Protein AF-A0A4R4S2Q4-F1 (afdb_monomer_lite)

Organism: NCBI:txid2530374

pLDDT: mean 80.86, std 22.26, range [25.48, 98.81]

Sequence (394 aa):
MAGLSAQASDPAPAAGPIRQEHPLPAEQVVRLLLPDSAALYAMQDAGYDFTGEFQRLPDGILIDALVTEEQLAGLGGYGAAVAGRATTRVTPATPQATPSAPAARATTAAAAADTVVIGRVDWFTTKGQGFLSVEVKSDALDAAALTLSWDGGSVEIEPYVDSGEYLYHRVLTRVDGPRPDAITVTSSLGGASTAEVTDWLHPTDTDIDRAGYEYGFIDGYLNPTQVYERLERLHEEHPDVTEVIELPNRTNGYRRLAQALFGTADDSRVGVDSLAWGHEGGNDISVELRDPGVASSALDVTVDGDAVTVHLATDASGVVTSTAAQVVGALNAEAGSLVKAYTYRGNPGAGVVAAAPPTLLSDHLAAPAEISRDPSRSGRCASATTATAAVRAC

Radius of gyration: 35.37 Å; chains: 1; bounding box: 91×57×111 Å

Foldseek 3Di:
DDDDDDDDDDDDDDDDDPPPPPPPAPWDWFWKFFQEVVLVVVVVVVPKAWDDDWDDDPRGITTITGDHPVVQVVQVVRVMDGPGHDDDDDDDDDDDDDDDDDDDDDDDDQDPAWAKDWDAWEWDDDPRWIKTKTWIATPCFQVKWKKKDFVQDIDTWHFDDDPNHTDTTIDIDTGDDDDTQKMKMATPSGYIDIDGHDYDDDPCCCVCVDPPRDDPPDPDDDDPVRVVVVLVVCCVVCVPFKDFDFDPDFAQFQWDWFKDWFDDDQLQIKIKTWPDICVRCSQVAKEWEDQPQDAQDDFAWDDDPRYIYTHFGHHRVSHGDDFNQNSQVRCCVPVVVTMHMDGGPPHPRNDGTDTDGIDGTGRPRDDDPPRDSHGGRPDRWIWGDDPPDTDTDD

Secondary structure (DSSP, 8-state):
----------PPP---------PPP--EEEEEEESSHHHHHHHHHTT-EEEEEEEEETTEEEEEEEE-HHHHHHGGGGT-EEEESS------------------------PPPP-EEEEEEEEEEETTEEEEEEEEEETTGGGS-EEEEETTEEEEEEEEEETTEEEEEEEEEEESSSPPSEEEEEETTS-EEEEEPEESS--THHHHSSTT----S--SPPPHHHHHHHHHHHHHH-TTTEEEE--SS----S--EEEEEE-SSTTS-EEEEEEEEGGGTGGG-EEEEE---STTPPPEEEEETTEEEEE--B-TTS-B--BHHHHHHHHHHHSTTTEEEEEGGG----SBPPPEEEEE-B------TTS--SPP----EEEEEETTEEEEP-

Structure (mmCIF, N/CA/C/O backbone):
data_AF-A0A4R4S2Q4-F1
#
_entry.id   AF-A0A4R4S2Q4-F1
#
loop_
_atom_site.group_PDB
_atom_site.id
_atom_site.type_symbol
_atom_site.label_atom_id
_atom_site.label_alt_id
_atom_site.label_comp_id
_atom_site.label_asym_id
_atom_site.label_entity_id
_atom_site.label_seq_id
_atom_site.pdbx_PDB_ins_code
_atom_site.Cartn_x
_atom_site.Cartn_y
_atom_site.Cartn_z
_atom_site.occupancy
_atom_site.B_iso_or_equiv
_atom_site.auth_seq_id
_atom_site.auth_comp_id
_atom_site.auth_asym_id
_atom_site.auth_atom_id
_atom_site.pdbx_PDB_model_num
ATOM 1 N N . MET A 1 1 ? 17.837 22.180 68.790 1.00 35.75 1 MET A N 1
ATOM 2 C CA . MET A 1 1 ? 17.785 21.787 67.365 1.00 35.75 1 MET A CA 1
ATOM 3 C C . MET A 1 1 ? 16.443 22.297 66.856 1.00 35.75 1 MET A C 1
ATOM 5 O O . MET A 1 1 ? 15.441 21.877 67.407 1.00 35.75 1 MET A O 1
ATOM 9 N N . ALA A 1 2 ? 16.384 23.460 66.197 1.00 28.58 2 ALA A N 1
ATOM 10 C CA . ALA A 1 2 ? 16.723 23.689 64.779 1.00 28.58 2 ALA A CA 1
ATOM 11 C C . ALA A 1 2 ? 15.725 22.948 63.852 1.00 28.58 2 ALA A C 1
ATOM 13 O O . ALA A 1 2 ? 15.681 21.727 63.923 1.00 28.58 2 ALA A O 1
ATOM 14 N N . GLY A 1 3 ? 14.903 23.607 63.019 1.00 25.78 3 GLY A N 1
ATOM 15 C CA . GLY A 1 3 ? 14.850 25.044 62.693 1.00 25.78 3 GLY A CA 1
ATOM 16 C C . GLY A 1 3 ? 13.513 25.533 62.094 1.00 25.78 3 GLY A C 1
ATOM 17 O O . GLY A 1 3 ? 12.491 24.870 62.219 1.00 25.78 3 GLY A O 1
ATOM 18 N N . LEU A 1 4 ? 13.548 26.746 61.531 1.00 26.62 4 LEU A N 1
ATOM 19 C CA . LEU A 1 4 ? 12.427 27.651 61.217 1.00 26.62 4 LEU A CA 1
ATOM 20 C C . LEU A 1 4 ? 11.493 27.259 60.047 1.00 26.62 4 LEU A C 1
ATOM 22 O O . LEU A 1 4 ? 11.924 26.678 59.062 1.00 26.62 4 LEU A O 1
ATOM 26 N N . SER A 1 5 ? 10.247 27.737 60.180 1.00 27.88 5 SER A N 1
ATOM 27 C CA . SER A 1 5 ? 9.384 28.478 59.230 1.00 27.88 5 SER A CA 1
ATOM 28 C C . SER A 1 5 ? 9.491 28.317 57.702 1.00 27.88 5 SER A C 1
ATOM 30 O O . SER A 1 5 ? 10.558 28.396 57.105 1.00 27.88 5 SER A O 1
ATOM 32 N N . ALA A 1 6 ? 8.318 28.317 57.060 1.00 33.75 6 ALA A N 1
ATOM 33 C CA . ALA A 1 6 ? 8.134 28.534 55.622 1.00 33.75 6 ALA A CA 1
ATOM 34 C C . ALA A 1 6 ? 8.294 30.011 55.199 1.00 33.75 6 ALA A C 1
ATOM 36 O O . ALA A 1 6 ? 7.984 30.894 55.997 1.00 33.75 6 ALA A O 1
ATOM 37 N N . GLN A 1 7 ? 8.677 30.249 53.933 1.00 27.19 7 GLN A N 1
ATOM 38 C CA . GLN A 1 7 ? 8.173 31.285 52.997 1.00 27.19 7 GLN A CA 1
ATOM 39 C C . GLN A 1 7 ? 8.750 31.021 51.577 1.00 27.19 7 GLN A C 1
ATOM 41 O O . GLN A 1 7 ? 9.803 30.411 51.440 1.00 27.19 7 GLN A O 1
ATOM 46 N N . ALA A 1 8 ? 8.001 31.427 50.549 1.00 35.47 8 ALA A N 1
ATOM 47 C CA . ALA A 1 8 ? 8.020 31.002 49.137 1.00 35.47 8 ALA A CA 1
ATOM 48 C C . ALA A 1 8 ? 9.334 31.079 48.309 1.00 35.47 8 ALA A C 1
ATOM 50 O O . ALA A 1 8 ? 10.139 31.983 48.516 1.00 35.47 8 ALA A O 1
ATOM 51 N N . SER A 1 9 ? 9.443 30.209 47.281 1.00 29.23 9 SER A N 1
ATOM 52 C CA . SER A 1 9 ? 9.517 30.603 45.848 1.00 29.23 9 SER A CA 1
ATOM 53 C C . SER A 1 9 ? 9.423 29.413 44.861 1.00 29.23 9 SER A C 1
ATOM 55 O O . SER A 1 9 ? 9.787 28.293 45.201 1.00 29.23 9 SER A O 1
ATOM 57 N N . ASP A 1 10 ? 8.966 29.737 43.644 1.00 25.58 10 ASP A N 1
ATOM 58 C CA . ASP A 1 10 ? 8.901 28.993 42.365 1.00 25.58 10 ASP A CA 1
ATOM 59 C C . ASP A 1 10 ? 7.902 27.824 42.126 1.00 25.58 10 ASP A C 1
ATOM 61 O O . ASP A 1 10 ? 7.720 26.944 42.970 1.00 25.58 10 ASP A O 1
ATOM 65 N N . PRO A 1 11 ? 7.246 27.791 40.936 1.00 31.72 11 PRO A N 1
ATOM 66 C CA . PRO A 1 11 ? 6.362 26.709 40.507 1.00 31.72 11 PRO A CA 1
ATOM 67 C C . PRO A 1 11 ? 7.121 25.592 39.767 1.00 31.72 11 PRO A C 1
ATOM 69 O O . PRO A 1 11 ? 7.896 25.851 38.847 1.00 31.72 11 PRO A O 1
ATOM 72 N N . ALA A 1 12 ? 6.814 24.333 40.087 1.00 31.36 12 ALA A N 1
ATOM 73 C CA . ALA A 1 12 ? 7.138 23.199 39.219 1.00 31.36 12 ALA A CA 1
ATOM 74 C C . ALA A 1 12 ? 6.046 23.038 38.133 1.00 31.36 12 ALA A C 1
ATOM 76 O O . ALA A 1 12 ? 4.871 23.284 38.422 1.00 31.36 12 ALA A O 1
ATOM 77 N N . PRO A 1 13 ? 6.399 22.678 36.883 1.00 29.86 13 PRO A N 1
ATOM 78 C CA . PRO A 1 13 ? 5.512 22.838 35.730 1.00 29.86 13 PRO A CA 1
ATOM 79 C C . PRO A 1 13 ? 4.436 21.751 35.610 1.00 29.86 13 PRO A C 1
ATOM 81 O O . PRO A 1 13 ? 4.540 20.662 36.174 1.00 29.86 13 PRO A O 1
ATOM 84 N N . ALA A 1 14 ? 3.418 22.037 34.794 1.00 40.03 14 ALA A N 1
ATOM 85 C CA . ALA A 1 14 ? 2.410 21.064 34.394 1.00 40.03 14 ALA A CA 1
ATOM 86 C C . ALA A 1 14 ? 3.043 19.935 33.558 1.00 40.03 14 ALA A C 1
ATOM 88 O O . ALA A 1 14 ? 3.425 20.141 32.406 1.00 40.03 14 ALA A O 1
ATOM 89 N N . ALA A 1 15 ? 3.132 18.735 34.133 1.00 34.66 15 ALA A N 1
ATOM 90 C CA . ALA A 1 15 ? 3.550 17.537 33.418 1.00 34.66 15 ALA A CA 1
ATOM 91 C C . ALA A 1 15 ? 2.379 16.996 32.581 1.00 34.66 15 ALA A C 1
ATOM 93 O O . ALA A 1 15 ? 1.495 16.308 33.093 1.00 34.66 15 ALA A O 1
ATOM 94 N N . GLY A 1 16 ? 2.366 17.344 31.293 1.00 38.06 16 GLY A N 1
ATOM 95 C CA . GLY A 1 16 ? 1.498 16.712 30.299 1.00 38.06 16 GLY A CA 1
ATOM 96 C C . GLY A 1 16 ? 1.862 15.237 30.057 1.00 38.06 16 GLY A C 1
ATOM 97 O O . GLY A 1 16 ? 2.828 14.731 30.635 1.00 38.06 16 GLY A O 1
ATOM 98 N N . PRO A 1 17 ? 1.108 14.526 29.200 1.00 29.81 17 PRO A N 1
ATOM 99 C CA . PRO A 1 17 ? 1.387 13.127 28.897 1.00 29.81 17 PRO A CA 1
ATOM 100 C C . PRO A 1 17 ? 2.800 12.969 28.328 1.00 29.81 17 PRO A C 1
ATOM 102 O O . PRO A 1 17 ? 3.134 13.589 27.318 1.00 29.81 17 PRO A O 1
ATOM 105 N N . ILE A 1 18 ? 3.605 12.083 28.926 1.00 33.16 18 ILE A N 1
ATOM 106 C CA . ILE A 1 18 ? 4.887 11.654 28.353 1.00 33.16 18 ILE A CA 1
ATOM 107 C C . ILE A 1 18 ? 4.594 10.682 27.206 1.00 33.16 18 ILE A C 1
ATOM 109 O O . ILE A 1 18 ? 4.840 9.479 27.273 1.00 33.16 18 ILE A O 1
ATOM 113 N N . ARG A 1 19 ? 4.065 11.233 26.114 1.00 32.38 19 ARG A N 1
ATOM 114 C CA . ARG A 1 19 ? 4.352 10.698 24.794 1.00 32.38 19 ARG A CA 1
ATOM 115 C C . ARG A 1 19 ? 5.863 10.881 24.635 1.00 32.38 19 ARG A C 1
ATOM 117 O O . ARG A 1 19 ? 6.338 12.013 24.700 1.00 32.38 19 ARG A O 1
ATOM 124 N N . GLN A 1 20 ? 6.619 9.806 24.415 1.00 32.16 20 GLN A N 1
ATOM 125 C CA . GLN A 1 20 ? 7.903 9.950 23.727 1.00 32.16 20 GLN A CA 1
ATOM 126 C C . GLN A 1 20 ? 7.604 10.294 22.264 1.00 32.16 20 GLN A C 1
ATOM 128 O O . GLN A 1 20 ? 7.817 9.507 21.348 1.00 32.16 20 GLN A O 1
ATOM 133 N N . GLU A 1 21 ? 7.121 11.521 22.055 1.00 35.19 21 GLU A N 1
ATOM 134 C CA . GLU A 1 21 ? 7.642 12.306 20.952 1.00 35.19 21 GLU A CA 1
ATOM 135 C C . GLU A 1 21 ? 9.118 12.460 21.290 1.00 35.19 21 GLU A C 1
ATOM 137 O O . GLU A 1 21 ? 9.521 13.356 22.025 1.00 35.19 21 GLU A O 1
ATOM 142 N N . HIS A 1 22 ? 9.931 11.549 20.759 1.00 30.72 22 HIS A N 1
ATOM 143 C CA . HIS A 1 22 ? 11.116 12.051 20.097 1.00 30.72 22 HIS A CA 1
ATOM 144 C C . HIS A 1 22 ? 10.565 13.068 19.100 1.00 30.72 22 HIS A C 1
ATOM 146 O O . HIS A 1 22 ? 9.814 12.654 18.208 1.00 30.72 22 HIS A O 1
ATOM 152 N N . PRO A 1 23 ? 10.795 14.379 19.299 1.00 37.81 23 PRO A N 1
ATOM 153 C CA . PRO A 1 23 ? 10.448 15.330 18.267 1.00 37.81 23 PRO A CA 1
ATOM 154 C C . PRO A 1 23 ? 11.196 14.826 17.045 1.00 37.81 23 PRO A C 1
ATOM 156 O O . PRO A 1 23 ? 12.415 14.646 17.128 1.00 37.81 23 PRO A O 1
ATOM 159 N N . LEU A 1 24 ? 10.479 14.527 15.957 1.00 40.19 24 LEU A N 1
ATOM 160 C CA . LEU A 1 24 ? 11.169 14.359 14.689 1.00 40.19 24 LEU A CA 1
ATOM 161 C C . LEU A 1 24 ? 11.983 15.646 14.528 1.00 40.19 24 LEU A C 1
ATOM 163 O O . LEU A 1 24 ? 11.407 16.735 14.674 1.00 40.19 24 LEU A O 1
ATOM 167 N N . PRO A 1 25 ? 13.316 15.540 14.413 1.00 54.16 25 PRO A N 1
ATOM 168 C CA . PRO A 1 25 ? 14.165 16.714 14.383 1.00 54.16 25 PRO A CA 1
ATOM 169 C C . PRO A 1 25 ? 13.696 17.622 13.244 1.00 54.16 25 PRO A C 1
ATOM 171 O O . PRO A 1 25 ? 13.091 17.156 12.282 1.00 54.16 25 PRO A O 1
ATOM 174 N N . ALA A 1 26 ? 13.900 18.934 13.377 1.00 66.00 26 ALA A N 1
ATOM 175 C CA . ALA A 1 26 ? 13.392 19.892 12.400 1.00 66.00 26 ALA A CA 1
ATOM 176 C C . ALA A 1 26 ? 14.111 19.706 11.051 1.00 66.00 26 ALA A C 1
ATOM 178 O O . ALA A 1 26 ? 15.160 20.296 10.795 1.00 66.00 26 ALA A O 1
ATOM 179 N N . GLU A 1 27 ? 13.547 18.838 10.218 1.00 74.69 27 GLU A N 1
ATOM 180 C CA . GLU A 1 27 ? 14.071 18.445 8.921 1.00 74.69 27 GLU A CA 1
ATOM 181 C C . GLU A 1 27 ? 13.675 19.473 7.860 1.00 74.69 27 GLU A C 1
ATOM 183 O O . GLU A 1 27 ? 12.520 19.894 7.747 1.00 74.69 27 GLU A O 1
ATOM 188 N N . GLN A 1 28 ? 14.654 19.890 7.062 1.00 76.69 28 GLN A N 1
ATOM 189 C CA . GLN A 1 28 ? 14.457 20.795 5.936 1.00 76.69 28 GLN A CA 1
ATOM 190 C C . GLN A 1 28 ? 15.161 20.253 4.696 1.00 76.69 28 GLN A C 1
ATOM 192 O O . GLN A 1 28 ? 16.250 19.689 4.780 1.00 76.69 28 GLN A O 1
ATOM 197 N N . VAL A 1 29 ? 14.550 20.468 3.530 1.00 82.94 29 VAL A N 1
ATOM 198 C CA . VAL A 1 29 ? 15.172 20.137 2.244 1.00 82.94 29 VAL A CA 1
ATOM 199 C C . VAL A 1 29 ? 16.196 21.215 1.894 1.00 82.94 29 VAL A C 1
ATOM 201 O O . VAL A 1 29 ? 15.850 22.385 1.694 1.00 82.94 29 VAL A O 1
ATOM 204 N N . VAL A 1 30 ? 17.464 20.821 1.823 1.00 82.88 30 VAL A N 1
ATOM 205 C CA . VAL A 1 30 ? 18.604 21.695 1.526 1.00 82.88 30 VAL A CA 1
ATOM 206 C C . VAL A 1 30 ? 19.356 21.139 0.328 1.00 82.88 30 VAL A C 1
ATOM 208 O O . VAL A 1 30 ? 19.609 19.940 0.252 1.00 82.88 30 VAL A O 1
ATOM 211 N N . ARG A 1 31 ? 19.743 22.011 -0.606 1.00 87.25 31 ARG A N 1
ATOM 212 C CA . ARG A 1 31 ? 20.563 21.610 -1.745 1.00 87.25 31 ARG A CA 1
ATOM 213 C C . ARG A 1 31 ? 22.022 21.574 -1.328 1.00 87.25 31 ARG A C 1
ATOM 215 O O . ARG A 1 31 ? 22.573 22.600 -0.923 1.00 87.25 31 ARG A O 1
ATOM 222 N N . LEU A 1 32 ? 22.638 20.410 -1.445 1.00 91.12 32 LEU A N 1
ATOM 223 C CA . LEU A 1 32 ? 24.023 20.155 -1.083 1.00 91.12 32 LEU A CA 1
ATOM 224 C C . LEU A 1 32 ? 24.871 19.954 -2.338 1.00 91.12 32 LEU A C 1
ATOM 226 O O . LEU A 1 32 ? 24.402 19.379 -3.316 1.00 91.12 32 LEU A O 1
ATOM 230 N N . LEU A 1 33 ? 26.117 20.418 -2.291 1.00 91.62 33 LEU A N 1
ATOM 231 C CA . LEU A 1 33 ? 27.192 20.039 -3.200 1.00 91.62 33 LEU A CA 1
ATOM 232 C C . LEU A 1 33 ? 28.159 19.149 -2.417 1.00 91.62 33 LEU A C 1
ATOM 234 O O . LEU A 1 33 ? 28.806 19.616 -1.482 1.00 91.62 33 LEU A O 1
ATOM 238 N N . LEU A 1 34 ? 28.222 17.872 -2.772 1.00 92.31 34 LEU A N 1
ATOM 239 C CA . LEU A 1 34 ? 29.149 16.891 -2.206 1.00 92.31 34 LEU A CA 1
ATOM 240 C C . LEU A 1 34 ? 30.366 16.786 -3.134 1.00 92.31 34 LEU A C 1
ATOM 242 O O . LEU A 1 34 ? 30.172 16.879 -4.340 1.00 92.31 34 LEU A O 1
ATOM 246 N N . PRO A 1 35 ? 31.596 16.569 -2.646 1.00 82.00 35 PRO A N 1
ATOM 247 C CA . PRO A 1 35 ? 32.791 16.600 -3.497 1.00 82.00 35 PRO A CA 1
ATOM 248 C C . PRO A 1 35 ? 32.832 15.465 -4.534 1.00 82.00 35 PRO A C 1
ATOM 250 O 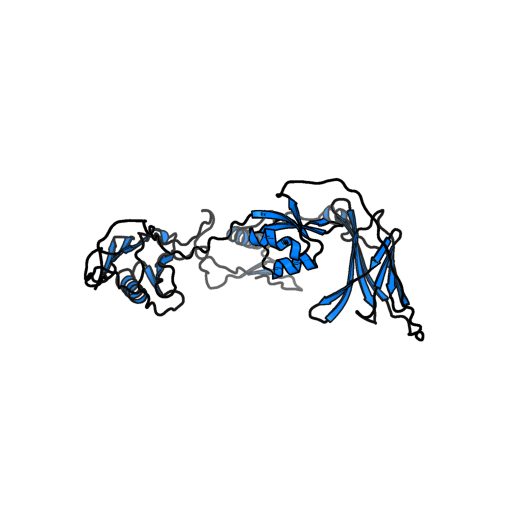O . PRO A 1 35 ? 33.340 15.652 -5.635 1.00 82.00 35 PRO A O 1
ATOM 253 N N . ASP A 1 36 ? 32.278 14.296 -4.206 1.00 81.69 36 ASP A N 1
ATOM 254 C CA . ASP A 1 36 ? 32.256 13.112 -5.065 1.00 81.69 36 ASP A CA 1
ATOM 255 C C . ASP A 1 36 ? 31.181 12.102 -4.599 1.00 81.69 36 ASP A C 1
ATOM 257 O O . ASP A 1 36 ? 30.387 12.367 -3.691 1.00 81.69 36 ASP A O 1
ATOM 261 N N . SER A 1 37 ? 31.131 10.925 -5.232 1.00 82.38 37 SER A N 1
ATOM 262 C CA . SER A 1 37 ? 30.228 9.841 -4.819 1.00 82.38 37 SER A CA 1
ATOM 263 C C . SER A 1 37 ? 30.676 9.071 -3.574 1.00 82.38 37 SER A C 1
ATOM 265 O O . SER A 1 37 ? 29.833 8.419 -2.969 1.00 82.38 37 SER A O 1
ATOM 267 N N . ALA A 1 38 ? 31.944 9.135 -3.161 1.00 82.94 38 ALA A N 1
ATOM 268 C CA . ALA A 1 38 ? 32.375 8.526 -1.904 1.00 82.94 38 ALA A CA 1
ATOM 269 C C . ALA A 1 38 ? 31.821 9.317 -0.708 1.00 82.94 38 ALA A C 1
ATOM 271 O O . ALA A 1 38 ? 31.316 8.713 0.235 1.00 82.94 38 ALA A O 1
ATOM 272 N N . ALA A 1 39 ? 31.801 10.651 -0.790 1.00 83.88 39 ALA A N 1
ATOM 273 C CA . ALA A 1 39 ? 31.099 11.502 0.166 1.00 83.88 39 ALA A CA 1
ATOM 274 C C . ALA A 1 39 ? 29.584 11.237 0.186 1.00 83.88 39 ALA A C 1
ATOM 276 O O . ALA A 1 39 ? 28.999 11.182 1.264 1.00 83.88 39 ALA A O 1
ATOM 277 N N . LEU A 1 40 ? 28.954 11.013 -0.977 1.00 86.44 40 LEU A N 1
ATOM 278 C CA . LEU A 1 40 ? 27.528 10.655 -1.059 1.00 86.44 40 LEU A CA 1
ATOM 279 C C . LEU A 1 40 ? 27.219 9.360 -0.300 1.00 86.44 40 LEU A C 1
ATOM 281 O O . LEU A 1 40 ? 26.326 9.355 0.546 1.00 86.44 40 LEU A O 1
ATOM 285 N N . TYR A 1 41 ? 27.974 8.288 -0.555 1.00 86.38 41 TYR A N 1
ATOM 286 C CA . TYR A 1 41 ? 27.773 7.017 0.142 1.00 86.38 41 TYR A CA 1
ATOM 287 C C . TYR A 1 41 ? 28.131 7.114 1.631 1.00 86.38 41 TYR A C 1
ATOM 289 O O . TYR A 1 41 ? 27.361 6.649 2.460 1.00 86.38 41 TYR A O 1
ATOM 297 N N . ALA A 1 42 ? 29.216 7.806 1.997 1.00 85.75 42 ALA A N 1
ATOM 298 C 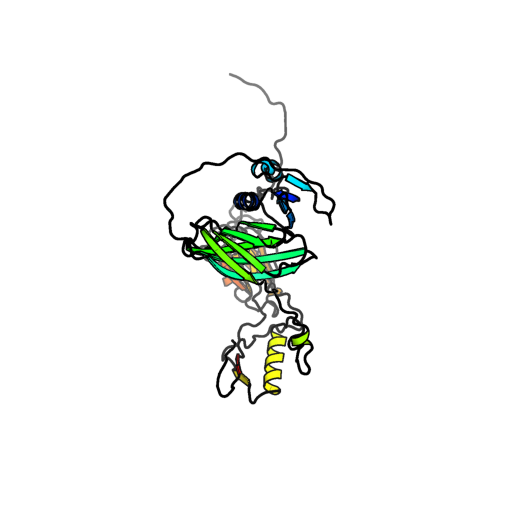CA . ALA A 1 42 ? 29.585 8.014 3.399 1.00 85.75 42 ALA A CA 1
ATOM 299 C C . ALA A 1 42 ? 28.529 8.815 4.185 1.00 85.75 42 ALA A C 1
ATOM 301 O O . ALA A 1 42 ? 28.298 8.540 5.361 1.00 85.75 42 ALA A O 1
ATOM 302 N N . MET A 1 43 ? 27.861 9.783 3.548 1.00 91.25 43 MET A N 1
ATOM 303 C CA . MET A 1 43 ? 26.726 10.493 4.142 1.00 91.25 43 MET A CA 1
ATOM 304 C C . MET A 1 43 ? 25.479 9.605 4.233 1.00 91.25 43 MET A C 1
ATOM 306 O O . MET A 1 43 ? 24.795 9.629 5.253 1.00 91.25 43 MET A O 1
ATOM 310 N N . GLN A 1 44 ? 25.194 8.789 3.217 1.00 89.62 44 GLN A N 1
ATOM 311 C CA . GLN A 1 44 ? 24.077 7.842 3.256 1.00 89.62 44 GLN A CA 1
ATOM 312 C C . GLN A 1 44 ? 24.257 6.798 4.377 1.00 89.62 44 GLN A C 1
ATOM 314 O O . GLN A 1 44 ? 23.334 6.573 5.158 1.00 89.62 44 GLN A O 1
ATOM 319 N N . ASP A 1 45 ? 25.459 6.235 4.525 1.00 87.00 45 ASP A N 1
ATOM 320 C CA . ASP A 1 45 ? 25.823 5.313 5.612 1.00 87.00 45 ASP A CA 1
ATOM 321 C C . ASP A 1 45 ? 25.768 5.991 6.995 1.00 87.00 45 ASP A C 1
ATOM 323 O O . ASP A 1 45 ? 25.461 5.349 8.001 1.00 87.00 45 ASP A O 1
ATOM 327 N N . ALA A 1 46 ? 26.009 7.305 7.052 1.00 83.19 46 ALA A N 1
ATOM 328 C CA . ALA A 1 46 ? 25.829 8.136 8.243 1.00 83.19 46 ALA A CA 1
ATOM 329 C C . ALA A 1 46 ? 24.371 8.592 8.480 1.00 83.19 46 ALA A C 1
ATOM 331 O O . ALA A 1 46 ? 24.122 9.393 9.385 1.00 83.19 46 ALA A O 1
ATOM 332 N N . GLY A 1 47 ? 23.406 8.100 7.696 1.00 85.88 47 GLY A N 1
ATOM 333 C CA . GLY A 1 47 ? 21.975 8.343 7.894 1.00 85.88 47 GLY A CA 1
ATOM 334 C C . GLY A 1 47 ? 21.455 9.684 7.368 1.00 85.88 47 GLY A C 1
ATOM 335 O O . GLY A 1 47 ? 20.447 10.174 7.874 1.00 85.88 47 GLY A O 1
ATOM 336 N N . TYR A 1 48 ? 22.123 10.302 6.391 1.00 89.06 48 TYR A N 1
ATOM 337 C CA . TYR A 1 48 ? 21.570 11.446 5.656 1.00 89.06 48 TYR A CA 1
ATOM 338 C C . TYR A 1 48 ? 20.580 10.944 4.597 1.00 89.06 48 TYR A C 1
ATOM 340 O O . TYR A 1 48 ? 20.919 10.060 3.809 1.00 89.06 48 TYR A O 1
ATOM 348 N N . ASP A 1 49 ? 19.376 11.520 4.565 1.00 87.12 49 ASP A N 1
ATOM 349 C CA . ASP A 1 49 ? 18.346 11.178 3.581 1.00 87.12 49 ASP A CA 1
ATOM 350 C C . ASP A 1 49 ? 18.397 12.126 2.369 1.00 87.12 49 ASP A C 1
ATOM 352 O O . ASP A 1 49 ? 18.611 13.337 2.500 1.00 87.12 49 ASP A O 1
ATOM 356 N N . PHE A 1 50 ? 18.206 11.573 1.173 1.00 88.56 50 PHE A N 1
ATOM 357 C CA . PHE A 1 50 ? 18.373 12.267 -0.103 1.00 88.56 50 PHE A CA 1
ATOM 358 C C . PHE A 1 50 ? 17.097 12.187 -0.944 1.00 88.56 50 PHE A C 1
ATOM 360 O O . PHE A 1 50 ? 16.476 11.138 -1.087 1.00 88.56 50 PHE A O 1
ATOM 367 N N . THR A 1 51 ? 16.716 13.315 -1.537 1.00 71.62 51 THR A N 1
ATOM 368 C CA . THR A 1 51 ? 15.445 13.503 -2.240 1.00 71.62 51 THR A CA 1
ATOM 369 C C . THR A 1 51 ? 15.641 14.286 -3.544 1.00 71.62 51 THR A C 1
ATOM 371 O O . THR A 1 51 ? 16.697 14.863 -3.796 1.00 71.62 51 THR A O 1
ATOM 374 N N . GLY A 1 52 ? 14.623 14.313 -4.406 1.00 65.81 52 GLY A N 1
ATOM 375 C CA . GLY A 1 52 ? 14.669 15.042 -5.678 1.00 65.81 52 GLY A CA 1
ATOM 376 C C . GLY A 1 52 ? 15.635 14.460 -6.723 1.00 65.81 52 GLY A C 1
ATOM 377 O O . GLY A 1 52 ? 15.941 13.269 -6.726 1.00 65.81 52 GLY A O 1
ATOM 378 N N . GLU A 1 53 ? 16.074 15.301 -7.666 1.00 59.84 53 GLU A N 1
ATOM 379 C CA . GLU A 1 53 ? 17.027 14.903 -8.713 1.00 59.84 53 GLU A CA 1
ATOM 380 C C . GLU A 1 53 ? 18.482 15.078 -8.253 1.00 59.84 53 GLU A C 1
ATOM 382 O O . GLU A 1 53 ? 18.864 16.130 -7.738 1.00 59.84 53 GLU A O 1
ATOM 387 N N . PHE A 1 54 ? 19.321 14.080 -8.539 1.00 76.50 54 PHE A N 1
ATOM 388 C CA . PHE A 1 54 ? 20.774 14.197 -8.434 1.00 76.50 54 PHE A CA 1
ATOM 389 C C . PHE A 1 54 ? 21.361 14.783 -9.728 1.00 76.50 54 PHE A C 1
ATOM 391 O O . PHE A 1 54 ? 21.023 14.364 -10.838 1.00 76.50 54 PHE A O 1
ATOM 398 N N . GLN A 1 55 ? 22.298 15.720 -9.605 1.00 79.44 55 GLN A N 1
ATOM 399 C CA . GLN A 1 55 ? 23.024 16.306 -10.728 1.00 79.44 55 GLN A CA 1
ATOM 400 C C . GLN A 1 55 ? 24.532 16.220 -10.475 1.00 79.44 55 GLN A C 1
ATOM 402 O O . GLN A 1 55 ? 25.069 16.874 -9.587 1.00 79.44 55 GLN A O 1
ATOM 407 N N . ARG A 1 56 ? 25.242 15.441 -11.297 1.00 78.56 56 ARG A N 1
ATOM 408 C CA . ARG A 1 56 ? 26.712 15.432 -11.295 1.00 78.56 56 ARG A CA 1
ATOM 409 C C . ARG A 1 56 ? 27.233 16.706 -11.967 1.00 78.56 56 ARG A C 1
ATOM 411 O O . ARG A 1 56 ? 26.814 17.040 -13.077 1.00 78.56 56 ARG A O 1
ATOM 418 N N . LEU A 1 57 ? 28.133 17.399 -11.285 1.00 72.56 57 LEU A N 1
ATOM 419 C CA . LEU A 1 57 ? 28.850 18.589 -11.727 1.00 72.56 57 LEU A CA 1
ATOM 420 C C . LEU A 1 57 ? 30.365 18.284 -11.783 1.00 72.56 57 LEU A C 1
ATOM 422 O O . LEU A 1 57 ? 30.805 17.283 -11.219 1.00 72.56 57 LEU A O 1
ATOM 426 N N . PRO A 1 58 ? 31.189 19.104 -12.462 1.00 60.41 58 PRO A N 1
ATOM 427 C CA . PRO A 1 58 ? 32.643 18.899 -12.503 1.00 60.41 58 PRO A CA 1
ATOM 428 C C . PRO A 1 58 ? 33.337 19.060 -11.140 1.00 60.41 58 PRO A C 1
ATOM 430 O O . PRO A 1 58 ? 34.445 18.572 -10.956 1.00 60.41 58 PRO A O 1
ATOM 433 N N . ASP A 1 59 ? 32.694 19.776 -10.221 1.00 69.12 59 ASP A N 1
ATOM 434 C CA . ASP A 1 59 ? 33.138 20.133 -8.874 1.00 69.12 59 ASP A CA 1
ATOM 435 C C . ASP A 1 59 ? 32.388 19.372 -7.764 1.00 69.12 59 ASP A C 1
ATOM 437 O O . ASP A 1 59 ? 32.593 19.659 -6.585 1.00 69.12 59 ASP A O 1
ATOM 441 N N . GLY A 1 60 ? 31.529 18.406 -8.122 1.00 81.62 60 GLY A N 1
ATOM 442 C CA . GLY A 1 60 ? 30.841 17.570 -7.143 1.00 81.62 60 GLY A CA 1
ATOM 443 C C . GLY A 1 60 ? 29.522 16.943 -7.596 1.00 81.62 60 GLY A C 1
ATOM 444 O O . GLY A 1 60 ? 29.196 16.858 -8.778 1.00 81.62 60 GLY A O 1
ATOM 445 N N . ILE A 1 61 ? 28.722 16.498 -6.633 1.00 86.50 61 ILE A N 1
ATOM 446 C CA . ILE A 1 61 ? 27.355 16.013 -6.813 1.00 86.50 61 ILE A CA 1
ATOM 447 C C . ILE A 1 61 ? 26.414 16.998 -6.131 1.00 86.50 61 ILE A C 1
ATOM 449 O O . ILE A 1 61 ? 26.437 17.151 -4.912 1.00 86.50 61 ILE A O 1
ATOM 453 N N . LEU A 1 62 ? 25.580 17.654 -6.931 1.00 88.06 62 LEU A N 1
ATOM 454 C CA . LEU A 1 62 ? 24.491 18.495 -6.466 1.00 88.06 62 LEU A CA 1
ATOM 455 C C . LEU A 1 62 ? 23.270 17.605 -6.195 1.00 88.06 62 LEU A C 1
ATOM 457 O O . LEU A 1 62 ? 22.815 16.898 -7.096 1.00 88.06 62 LEU A O 1
ATOM 461 N N . ILE A 1 63 ? 22.742 17.619 -4.976 1.00 88.25 63 ILE A N 1
ATOM 462 C CA . ILE A 1 63 ? 21.596 16.791 -4.572 1.00 88.25 63 ILE A CA 1
ATOM 463 C C . ILE A 1 63 ? 20.755 17.532 -3.532 1.00 88.25 63 ILE A C 1
ATOM 465 O O . ILE A 1 63 ? 21.290 18.319 -2.751 1.00 88.25 63 ILE A O 1
ATOM 469 N N . ASP A 1 64 ? 19.442 17.310 -3.517 1.00 89.06 64 ASP A N 1
ATOM 470 C CA . ASP A 1 64 ? 18.599 17.797 -2.428 1.00 89.06 64 ASP A CA 1
ATOM 471 C C . ASP A 1 64 ? 18.605 16.759 -1.294 1.00 89.06 64 ASP A C 1
ATOM 473 O O . ASP A 1 64 ? 18.429 15.565 -1.519 1.00 89.06 64 ASP A O 1
ATOM 477 N N . ALA A 1 65 ? 18.848 17.201 -0.064 1.00 87.50 65 ALA A N 1
ATOM 478 C CA . ALA A 1 65 ? 18.922 16.341 1.112 1.00 87.50 65 ALA A CA 1
ATOM 479 C C . ALA A 1 65 ? 17.911 16.801 2.161 1.00 87.50 65 ALA A C 1
ATOM 481 O O . ALA A 1 65 ? 17.759 18.005 2.392 1.00 87.50 65 ALA A O 1
ATOM 482 N N . LEU A 1 66 ? 17.229 15.850 2.795 1.00 87.50 66 LEU A N 1
ATOM 483 C CA . LEU A 1 66 ? 16.369 16.100 3.943 1.00 87.50 66 LEU A CA 1
ATOM 484 C C . LEU A 1 66 ? 17.250 16.024 5.194 1.00 87.50 66 LEU A C 1
ATOM 486 O O . LEU A 1 66 ? 17.716 14.951 5.569 1.00 87.50 66 LEU A O 1
ATOM 490 N N . VAL A 1 67 ? 17.558 17.182 5.783 1.00 86.00 67 VAL A N 1
ATOM 491 C CA . VAL A 1 67 ? 18.571 17.291 6.843 1.00 86.00 67 VAL A CA 1
ATOM 492 C C . VAL A 1 67 ? 18.068 18.031 8.071 1.00 86.00 67 VAL A C 1
ATOM 494 O O . VAL A 1 67 ? 17.357 19.035 7.988 1.00 86.00 67 VAL A O 1
ATOM 497 N N . THR A 1 68 ? 18.513 17.539 9.221 1.00 86.75 68 THR A N 1
ATOM 498 C CA . THR A 1 68 ? 18.380 18.168 10.539 1.00 86.75 68 THR A CA 1
ATOM 499 C C . THR A 1 68 ? 19.429 19.265 10.750 1.00 86.75 68 THR A C 1
ATOM 501 O O . THR A 1 68 ? 20.414 19.338 10.015 1.00 86.75 68 THR A O 1
ATOM 504 N N . GLU A 1 69 ? 19.279 20.111 11.776 1.00 81.88 69 GLU A N 1
ATOM 505 C CA . GLU A 1 69 ? 20.304 21.118 12.115 1.00 81.88 69 GLU A CA 1
ATOM 506 C C . GLU A 1 69 ? 21.659 20.494 12.508 1.00 81.88 69 GLU A C 1
ATOM 508 O O . GLU A 1 69 ? 22.708 21.044 12.172 1.00 81.88 69 GLU A O 1
ATOM 513 N N . GLU A 1 70 ? 21.655 19.327 13.163 1.00 82.88 70 GLU A N 1
ATOM 514 C CA . GLU A 1 70 ? 22.874 18.600 13.547 1.00 82.88 70 GLU A CA 1
ATOM 515 C C . GLU A 1 70 ? 23.601 18.033 12.317 1.00 82.88 70 GLU A C 1
ATOM 517 O O . GLU A 1 70 ? 24.802 18.248 12.145 1.00 82.88 70 GLU A O 1
ATOM 522 N N . GLN A 1 71 ? 22.864 17.399 11.402 1.00 88.19 71 GLN A N 1
ATOM 523 C CA . GLN A 1 71 ? 23.395 16.953 10.109 1.00 88.19 71 GLN A CA 1
ATOM 524 C C . GLN A 1 71 ? 23.891 18.128 9.256 1.00 88.19 71 GLN A C 1
ATOM 526 O O . GLN A 1 71 ? 24.954 18.042 8.646 1.00 88.19 71 GLN A O 1
ATOM 531 N N . LEU A 1 72 ? 23.180 19.262 9.255 1.00 86.25 72 LEU A N 1
ATOM 532 C CA . LEU A 1 72 ? 23.602 20.471 8.544 1.00 86.25 72 LEU A CA 1
ATOM 533 C C . LEU A 1 72 ? 24.943 21.014 9.074 1.00 86.25 72 LEU A C 1
ATOM 535 O O . LEU A 1 72 ? 25.770 21.479 8.289 1.00 86.25 72 LEU A O 1
ATOM 539 N N . ALA A 1 73 ? 25.187 20.924 10.385 1.00 85.81 73 ALA A N 1
ATOM 540 C CA . ALA A 1 73 ? 26.477 21.261 10.989 1.00 85.81 73 ALA A CA 1
ATOM 541 C C . ALA A 1 73 ? 27.575 20.216 10.687 1.00 85.81 73 ALA A C 1
ATOM 543 O O . ALA A 1 73 ? 28.752 20.569 10.593 1.00 85.81 73 ALA A O 1
ATOM 544 N N . GLY A 1 74 ? 27.200 18.945 10.504 1.00 85.75 74 GLY A N 1
ATOM 545 C CA . GLY A 1 74 ? 28.107 17.828 10.213 1.00 85.75 74 GLY A CA 1
ATOM 546 C C . GLY A 1 74 ? 28.647 17.759 8.777 1.00 85.75 74 GLY A C 1
ATOM 547 O O . GLY A 1 74 ? 29.659 17.094 8.547 1.00 85.75 74 GLY A O 1
ATOM 548 N N . LEU A 1 75 ? 28.032 18.468 7.821 1.00 89.00 75 LEU A N 1
ATOM 549 C CA . LEU A 1 75 ? 28.354 18.409 6.382 1.00 89.00 75 LEU A CA 1
ATOM 550 C C . LEU A 1 75 ? 29.843 18.572 6.044 1.00 89.00 75 LEU A C 1
ATOM 552 O O . LEU A 1 75 ? 30.372 17.856 5.191 1.00 89.00 75 LEU A O 1
ATOM 556 N N . GLY A 1 76 ? 30.540 19.470 6.748 1.00 85.44 76 GLY A N 1
ATOM 557 C CA . GLY A 1 76 ? 31.963 19.734 6.520 1.00 85.44 76 GLY A CA 1
ATOM 558 C C . GLY A 1 76 ? 32.868 18.515 6.744 1.00 85.44 76 GLY A C 1
ATOM 559 O O . GLY A 1 76 ? 33.938 18.445 6.144 1.00 85.44 76 GLY A O 1
ATOM 560 N N . GLY A 1 77 ? 32.432 17.529 7.539 1.00 87.56 77 GLY A N 1
ATOM 561 C CA . GLY A 1 77 ? 33.143 16.259 7.729 1.00 87.56 77 GLY A CA 1
ATOM 562 C C . GLY A 1 77 ? 33.173 15.367 6.482 1.00 87.56 77 GLY A C 1
ATOM 563 O O . GLY A 1 77 ? 34.074 14.545 6.346 1.00 87.56 77 GLY A O 1
ATOM 564 N N . TYR A 1 78 ? 32.238 15.576 5.551 1.00 88.12 78 TYR A N 1
ATOM 565 C CA . TYR A 1 78 ? 32.126 14.860 4.275 1.00 88.12 78 TYR A CA 1
ATOM 566 C C . TYR A 1 78 ? 32.583 15.719 3.084 1.00 88.12 78 TYR A C 1
ATOM 568 O O . TYR A 1 78 ? 32.355 15.365 1.931 1.00 88.12 78 TYR A O 1
ATOM 576 N N . GLY A 1 79 ? 33.168 16.894 3.351 1.00 85.50 79 GLY A N 1
ATOM 577 C CA . GLY A 1 79 ? 33.462 17.907 2.333 1.00 85.50 79 GLY A CA 1
ATOM 578 C C . GLY A 1 79 ? 32.216 18.527 1.686 1.00 85.50 79 GLY A C 1
ATOM 579 O O . GLY A 1 79 ? 32.350 19.284 0.728 1.00 85.50 79 GLY A O 1
ATOM 580 N N . ALA A 1 80 ? 31.017 18.217 2.186 1.00 89.12 80 ALA A N 1
ATOM 581 C CA . ALA A 1 80 ? 29.763 18.688 1.623 1.00 89.12 80 ALA A CA 1
ATOM 582 C C . ALA A 1 80 ? 29.496 20.151 2.006 1.00 89.12 80 ALA A C 1
ATOM 584 O O . ALA A 1 80 ? 29.703 20.568 3.148 1.00 89.12 80 ALA A O 1
ATOM 585 N N . ALA A 1 81 ? 29.000 20.931 1.050 1.00 88.12 81 ALA A N 1
ATOM 586 C CA . ALA A 1 81 ? 28.670 22.341 1.218 1.00 88.12 81 ALA A CA 1
ATOM 587 C C . ALA A 1 81 ? 27.199 22.608 0.877 1.00 88.12 81 ALA A C 1
ATOM 589 O O . ALA A 1 81 ? 26.624 21.979 -0.010 1.00 88.12 81 ALA A O 1
ATOM 590 N N . VAL A 1 82 ? 26.581 23.582 1.546 1.00 87.94 82 VAL A N 1
ATOM 591 C CA . VAL A 1 82 ? 25.228 24.036 1.195 1.00 87.94 82 VAL A CA 1
ATOM 592 C C . VAL A 1 82 ? 25.296 24.877 -0.081 1.00 87.94 82 VAL A C 1
ATOM 594 O O . VAL A 1 82 ? 25.806 25.996 -0.069 1.00 87.94 82 VAL A O 1
ATOM 597 N N . ALA A 1 83 ? 24.744 24.351 -1.172 1.00 77.81 83 ALA A N 1
ATOM 598 C CA . ALA A 1 83 ? 24.649 25.022 -2.467 1.00 77.81 83 ALA A CA 1
ATOM 599 C C . ALA A 1 83 ? 23.379 25.886 -2.611 1.00 77.81 83 ALA A C 1
ATOM 601 O O . ALA A 1 83 ? 23.274 26.682 -3.544 1.00 77.81 83 ALA A O 1
ATOM 602 N N . GLY A 1 84 ? 22.417 25.768 -1.687 1.00 67.00 84 GLY A N 1
ATOM 603 C CA . GLY A 1 84 ? 21.302 26.709 -1.544 1.00 67.00 84 GLY A CA 1
ATOM 604 C C . GLY A 1 84 ? 20.033 26.099 -0.943 1.00 67.00 84 GLY A C 1
ATOM 605 O O . GLY A 1 84 ? 20.010 24.951 -0.504 1.00 67.00 84 GLY A O 1
ATOM 606 N N . ARG A 1 85 ? 18.939 26.868 -0.967 1.00 57.53 85 ARG A N 1
ATOM 607 C CA . ARG A 1 85 ? 17.574 26.323 -0.862 1.00 57.53 85 ARG A CA 1
ATOM 608 C C . ARG A 1 85 ? 17.055 26.020 -2.268 1.00 57.53 85 ARG A C 1
ATOM 610 O O . ARG A 1 85 ? 17.239 26.841 -3.169 1.00 57.53 85 ARG A O 1
ATOM 617 N N . ALA A 1 86 ? 16.433 24.853 -2.443 1.00 48.00 86 ALA A N 1
ATOM 618 C CA . ALA A 1 86 ? 16.032 24.315 -3.742 1.00 48.00 86 ALA A CA 1
ATOM 619 C C . ALA A 1 86 ? 15.217 25.332 -4.567 1.00 48.00 86 ALA A C 1
ATOM 621 O O . ALA A 1 86 ? 14.071 25.650 -4.254 1.00 48.00 86 ALA A O 1
ATOM 622 N N . THR A 1 87 ? 15.839 25.861 -5.624 1.00 37.00 87 THR A N 1
ATOM 623 C CA . THR A 1 87 ? 15.245 26.783 -6.602 1.00 37.00 87 THR A CA 1
ATOM 624 C C . THR A 1 87 ? 15.808 26.504 -8.001 1.00 37.00 87 THR A C 1
ATOM 626 O O . THR A 1 87 ? 16.856 25.876 -8.169 1.00 37.00 87 THR A O 1
ATOM 629 N N . THR A 1 88 ? 15.048 26.882 -9.027 1.00 30.67 88 THR A N 1
ATOM 630 C CA . THR A 1 88 ? 15.146 26.296 -10.370 1.00 30.67 88 THR A CA 1
ATOM 631 C C . THR A 1 88 ? 16.155 27.000 -11.298 1.00 30.67 88 THR A C 1
ATOM 633 O O . THR A 1 88 ? 15.950 28.158 -11.649 1.00 30.67 88 THR A O 1
ATOM 636 N N . ARG A 1 89 ? 17.117 26.220 -11.831 1.00 27.02 89 ARG A N 1
ATOM 637 C CA . ARG A 1 89 ? 17.958 26.445 -13.044 1.00 27.02 89 ARG A CA 1
ATOM 638 C C . ARG A 1 89 ? 19.189 27.400 -12.947 1.00 27.02 89 ARG A C 1
ATOM 640 O O . ARG A 1 89 ? 19.147 28.460 -12.340 1.00 27.02 89 ARG A O 1
ATOM 647 N N . VAL A 1 90 ? 20.287 26.955 -13.590 1.00 28.98 90 VAL A N 1
ATOM 648 C CA . VAL A 1 90 ? 21.671 27.518 -13.726 1.00 28.98 90 VAL A CA 1
ATOM 649 C C . VAL A 1 90 ? 21.794 28.571 -14.867 1.00 28.98 90 VAL A C 1
ATOM 651 O O . VAL A 1 90 ? 20.806 28.785 -15.564 1.00 28.98 90 VAL A O 1
ATOM 654 N N . THR A 1 91 ? 22.898 29.294 -15.171 1.00 31.39 91 THR A N 1
ATOM 655 C CA . THR A 1 91 ? 24.395 29.126 -15.065 1.00 31.39 91 THR A CA 1
ATOM 656 C C . THR A 1 91 ? 25.075 30.540 -15.135 1.00 31.39 91 THR A C 1
ATOM 658 O O . THR A 1 91 ? 24.323 31.464 -15.458 1.00 31.39 91 THR A O 1
ATOM 661 N N . PRO A 1 92 ? 26.402 30.808 -14.898 1.00 29.44 92 PRO A N 1
ATOM 662 C CA . PRO A 1 92 ? 27.559 30.300 -15.688 1.00 29.44 92 PRO A CA 1
ATOM 663 C C . PRO A 1 92 ? 28.906 30.065 -14.921 1.00 29.44 92 PRO A C 1
ATOM 665 O O . PRO A 1 92 ? 28.984 30.212 -13.708 1.00 29.44 92 PRO A O 1
ATOM 668 N N . ALA A 1 93 ? 29.962 29.667 -15.654 1.00 27.22 93 ALA A N 1
ATOM 669 C CA . ALA A 1 93 ? 31.240 29.086 -15.179 1.00 27.22 93 ALA A CA 1
ATOM 670 C C . ALA A 1 93 ? 32.451 30.052 -15.078 1.00 27.22 93 ALA A C 1
ATOM 672 O O . ALA A 1 93 ? 32.377 31.153 -15.618 1.00 27.22 93 ALA A O 1
ATOM 673 N N . THR A 1 94 ? 33.598 29.604 -14.512 1.00 27.73 94 THR A N 1
ATOM 674 C CA . THR A 1 94 ? 34.987 29.624 -15.098 1.00 27.73 94 THR A CA 1
ATOM 675 C C . THR A 1 94 ? 36.022 28.870 -14.181 1.00 27.73 94 THR A C 1
ATOM 677 O O . THR A 1 94 ? 35.581 28.356 -13.156 1.00 27.73 94 THR A O 1
ATOM 680 N N . PRO A 1 95 ? 37.324 28.651 -14.539 1.00 36.91 95 PRO A N 1
ATOM 681 C CA . PRO A 1 95 ? 38.089 27.434 -14.158 1.00 36.91 95 PRO A CA 1
ATOM 682 C C . PRO A 1 95 ? 39.380 27.662 -13.326 1.00 36.91 95 PRO A C 1
ATOM 684 O O . PRO A 1 95 ? 39.853 28.795 -13.279 1.00 36.91 95 PRO A O 1
ATOM 687 N N . GLN A 1 96 ? 40.060 26.595 -12.839 1.00 25.48 96 GLN A N 1
ATOM 688 C CA . GLN A 1 96 ? 41.542 26.602 -12.711 1.00 25.48 96 GLN A CA 1
ATOM 689 C C . GLN A 1 96 ? 42.284 25.254 -12.471 1.00 25.48 96 GLN A C 1
ATOM 691 O O . GLN A 1 96 ? 42.033 24.539 -11.514 1.00 25.48 96 GLN A O 1
ATOM 696 N N . ALA A 1 97 ? 43.266 25.009 -13.352 1.00 25.48 97 ALA A N 1
ATOM 697 C CA . ALA A 1 97 ? 44.624 24.439 -13.203 1.00 25.48 97 ALA A CA 1
ATOM 698 C C . ALA A 1 97 ? 45.046 23.432 -12.091 1.00 25.48 97 ALA A C 1
ATOM 700 O O . ALA A 1 97 ? 44.995 23.697 -10.894 1.00 25.48 97 ALA A O 1
ATOM 701 N N . THR A 1 98 ? 45.720 22.371 -12.559 1.00 32.16 98 THR A N 1
ATOM 702 C CA . THR A 1 98 ? 46.640 21.440 -11.859 1.00 32.16 98 THR A CA 1
ATOM 703 C C . THR A 1 98 ? 47.909 22.081 -11.270 1.00 32.16 98 THR A C 1
ATOM 705 O O . THR A 1 98 ? 48.394 23.083 -11.803 1.00 32.16 98 THR A O 1
ATOM 708 N N . PRO A 1 99 ? 48.592 21.374 -10.345 1.00 30.34 99 PRO A N 1
ATOM 709 C CA . PRO A 1 99 ? 50.020 21.079 -10.561 1.00 30.34 99 PRO A CA 1
ATOM 710 C C . PRO A 1 99 ? 50.435 19.612 -10.291 1.00 30.34 99 PRO A C 1
ATOM 712 O O . PRO A 1 99 ? 49.900 18.940 -9.415 1.00 30.34 99 PRO A O 1
ATOM 715 N N . SER A 1 100 ? 51.437 19.133 -11.038 1.00 37.81 100 SER A N 1
ATOM 716 C CA . SER A 1 100 ? 51.985 17.761 -10.999 1.00 37.81 100 SER A CA 1
ATOM 717 C C . SER A 1 100 ? 53.232 17.620 -10.106 1.00 37.81 100 SER A C 1
ATOM 719 O O . SER A 1 100 ? 54.002 18.571 -9.985 1.00 37.81 100 SER A O 1
ATOM 721 N N . ALA A 1 101 ? 53.514 16.410 -9.595 1.00 26.44 101 ALA A N 1
ATOM 722 C CA . ALA A 1 101 ? 54.836 15.969 -9.102 1.00 26.44 101 ALA A CA 1
ATOM 723 C C . ALA A 1 101 ? 54.914 14.406 -9.088 1.00 26.44 101 ALA A C 1
ATOM 725 O O . ALA A 1 101 ? 53.899 13.777 -9.376 1.00 26.44 101 ALA A O 1
ATOM 726 N N . PRO A 1 102 ? 56.079 13.744 -8.904 1.00 33.38 102 PRO A N 1
ATOM 727 C CA . PRO A 1 102 ? 56.782 13.144 -10.041 1.00 33.38 102 PRO A CA 1
ATOM 728 C C . PRO A 1 102 ? 57.016 11.617 -9.954 1.00 33.38 102 PRO A C 1
ATOM 730 O O . PRO A 1 102 ? 56.763 10.965 -8.946 1.00 33.38 102 PRO A O 1
ATOM 733 N N . ALA A 1 103 ? 57.538 11.055 -11.049 1.00 42.25 103 ALA A N 1
ATOM 734 C CA . ALA A 1 103 ? 57.664 9.616 -11.293 1.00 42.25 103 ALA A CA 1
ATOM 735 C C . ALA A 1 103 ? 58.718 8.867 -10.449 1.00 42.25 103 ALA A C 1
ATOM 737 O O . ALA A 1 103 ? 59.789 9.394 -10.142 1.00 42.25 103 ALA A O 1
ATOM 738 N N . ALA A 1 104 ? 58.481 7.565 -10.256 1.00 29.31 104 ALA A N 1
ATOM 739 C CA . ALA A 1 104 ? 59.503 6.573 -9.926 1.00 29.31 104 ALA A CA 1
ATOM 740 C C . ALA A 1 104 ? 59.650 5.568 -11.085 1.00 29.31 104 ALA A C 1
ATOM 742 O O . ALA A 1 104 ? 58.696 4.892 -11.462 1.00 29.31 104 ALA A O 1
ATOM 743 N N . ARG A 1 105 ? 60.853 5.465 -11.666 1.00 38.09 105 ARG A N 1
ATOM 744 C CA . ARG A 1 105 ? 61.187 4.435 -12.665 1.00 38.09 105 ARG A CA 1
ATOM 745 C C . ARG A 1 105 ? 61.550 3.127 -11.964 1.00 38.09 105 ARG A C 1
ATOM 747 O O . ARG A 1 105 ? 62.496 3.112 -11.182 1.00 38.09 105 ARG A O 1
ATOM 754 N N . ALA A 1 106 ? 60.912 2.031 -12.362 1.00 34.66 106 ALA A N 1
ATOM 755 C CA . ALA A 1 106 ? 61.424 0.680 -12.159 1.00 34.66 106 ALA A CA 1
ATOM 756 C C . ALA A 1 106 ? 61.603 0.008 -13.527 1.00 34.66 106 ALA A C 1
ATOM 758 O O . ALA A 1 106 ? 60.665 -0.072 -14.314 1.00 34.66 106 ALA A O 1
ATOM 759 N N . THR A 1 107 ? 62.821 -0.437 -13.835 1.00 41.66 107 THR A N 1
ATOM 760 C CA . THR A 1 107 ? 63.106 -1.248 -15.025 1.00 41.66 107 THR A CA 1
ATOM 761 C C . THR A 1 107 ? 63.027 -2.725 -14.664 1.00 41.66 107 THR A C 1
ATOM 763 O O . THR A 1 107 ? 63.866 -3.212 -13.904 1.00 41.66 107 THR A O 1
ATOM 766 N N . THR A 1 108 ? 62.082 -3.444 -15.257 1.00 35.44 108 THR A N 1
ATOM 767 C CA . THR A 1 108 ? 61.975 -4.909 -15.201 1.00 35.44 1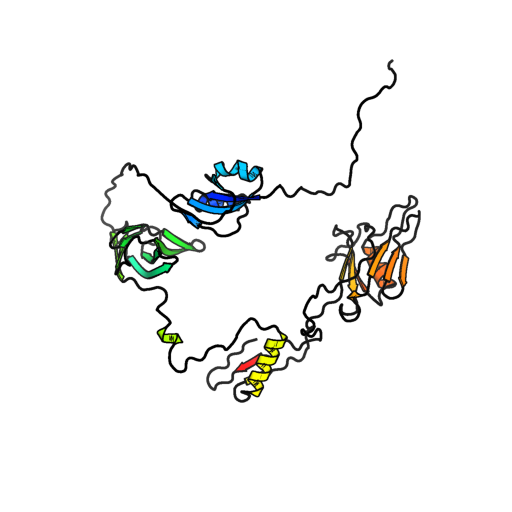08 THR A CA 1
ATOM 768 C C . THR A 1 108 ? 61.892 -5.485 -16.613 1.00 35.44 10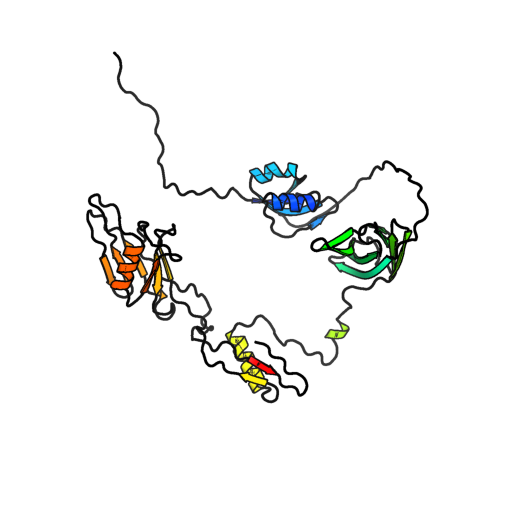8 THR A C 1
ATOM 770 O O . THR A 1 108 ? 61.612 -4.770 -17.575 1.00 35.44 108 THR A O 1
ATOM 773 N N . ALA A 1 109 ? 62.241 -6.766 -16.752 1.00 39.09 109 ALA A N 1
ATOM 774 C CA . ALA A 1 109 ? 62.289 -7.445 -18.045 1.00 39.09 109 ALA A CA 1
ATOM 775 C C . ALA A 1 109 ? 60.916 -7.441 -18.735 1.00 39.09 109 ALA A C 1
ATOM 777 O O . ALA A 1 109 ? 59.891 -7.513 -18.060 1.00 39.09 109 ALA A O 1
ATOM 778 N N . ALA A 1 110 ? 60.911 -7.384 -20.069 1.00 45.81 110 ALA A N 1
ATOM 779 C CA . ALA A 1 110 ? 59.685 -7.361 -20.858 1.00 45.81 110 ALA A CA 1
ATOM 780 C C . ALA A 1 110 ? 58.871 -8.649 -20.646 1.00 45.81 110 ALA A C 1
ATOM 782 O O . ALA A 1 110 ? 59.194 -9.701 -21.201 1.00 45.81 110 ALA A O 1
ATOM 783 N N . ALA A 1 111 ? 57.813 -8.543 -19.842 1.00 57.44 111 ALA A N 1
ATOM 784 C CA . ALA A 1 111 ? 56.687 -9.458 -19.913 1.00 57.44 111 ALA A CA 1
ATOM 785 C C . ALA A 1 111 ? 56.054 -9.365 -21.314 1.00 57.44 111 ALA A C 1
ATOM 787 O O . ALA A 1 111 ? 56.204 -8.354 -22.006 1.00 57.44 111 ALA A O 1
ATOM 788 N N . ALA A 1 112 ? 55.362 -10.421 -21.742 1.00 73.69 112 ALA A N 1
ATOM 789 C CA . ALA A 1 112 ? 54.500 -10.309 -22.911 1.00 73.69 112 ALA A CA 1
ATOM 790 C C . ALA A 1 112 ? 53.383 -9.297 -22.609 1.00 73.69 112 ALA A C 1
ATOM 792 O O . ALA A 1 112 ? 52.878 -9.272 -21.487 1.00 73.69 112 ALA A O 1
ATOM 793 N N . ALA A 1 113 ? 53.033 -8.476 -23.600 1.00 87.75 113 ALA A N 1
ATOM 794 C CA . ALA A 1 113 ? 51.893 -7.574 -23.504 1.00 87.75 113 ALA A CA 1
ATOM 795 C C . ALA A 1 113 ? 50.599 -8.369 -23.272 1.00 87.75 113 ALA A C 1
ATOM 797 O O . ALA A 1 113 ? 50.439 -9.460 -23.825 1.00 87.75 113 ALA A O 1
ATOM 798 N N . ASP A 1 114 ? 49.698 -7.808 -22.473 1.00 94.56 114 ASP A N 1
ATOM 799 C CA . ASP A 1 114 ? 48.370 -8.355 -22.215 1.00 94.56 114 ASP A CA 1
ATOM 800 C C . ASP A 1 114 ? 47.443 -8.215 -23.436 1.00 94.56 114 ASP A C 1
ATOM 802 O O . ASP A 1 114 ? 47.616 -7.347 -24.298 1.00 94.56 114 ASP A O 1
ATOM 806 N N . THR A 1 115 ? 46.438 -9.081 -23.523 1.00 96.50 115 THR A N 1
ATOM 807 C CA . THR A 1 115 ? 45.450 -9.063 -24.605 1.00 96.50 115 THR A CA 1
ATOM 808 C C . THR A 1 115 ? 44.265 -8.187 -24.216 1.00 96.50 115 THR A C 1
ATOM 810 O O . THR A 1 115 ? 43.432 -8.589 -23.406 1.00 96.50 115 THR A O 1
ATOM 813 N N . VAL A 1 116 ? 44.141 -7.012 -24.840 1.00 96.81 116 VAL A N 1
ATOM 814 C CA . VAL A 1 116 ? 42.984 -6.116 -24.667 1.00 96.81 116 VAL A CA 1
ATOM 815 C C . VAL A 1 116 ? 41.907 -6.427 -25.713 1.00 96.81 116 VAL A C 1
ATOM 817 O O . VAL A 1 116 ? 42.170 -6.406 -26.916 1.00 96.81 116 VAL A O 1
ATOM 820 N N . VAL A 1 117 ? 40.674 -6.673 -25.268 1.00 97.44 117 VAL A N 1
ATOM 821 C CA . VAL A 1 117 ? 39.507 -6.950 -26.123 1.00 97.44 117 VAL A CA 1
ATOM 822 C C . VAL A 1 117 ? 38.398 -5.947 -25.821 1.00 97.44 117 VAL A C 1
ATOM 824 O O . VAL A 1 117 ? 37.870 -5.914 -24.710 1.00 97.44 117 VAL A O 1
ATOM 827 N N . ILE A 1 118 ? 38.024 -5.142 -26.815 1.00 97.69 118 ILE A N 1
ATOM 828 C CA . ILE A 1 118 ? 36.899 -4.204 -26.724 1.00 97.69 118 ILE A CA 1
ATOM 829 C C . ILE A 1 118 ? 35.594 -4.957 -26.999 1.00 97.69 118 ILE A C 1
ATOM 831 O O . ILE A 1 118 ? 35.482 -5.652 -28.006 1.00 97.69 118 ILE A O 1
ATOM 835 N N . GLY A 1 119 ? 34.626 -4.838 -26.087 1.00 93.50 119 GLY A N 1
ATOM 836 C CA . GLY A 1 119 ? 33.324 -5.504 -26.175 1.00 93.50 119 GLY A CA 1
ATOM 837 C C . GLY A 1 119 ? 32.204 -4.600 -26.691 1.00 93.50 119 GLY A C 1
ATOM 838 O O . GLY A 1 119 ? 31.429 -5.022 -27.545 1.00 93.50 119 GLY A O 1
ATOM 839 N N . ARG A 1 120 ? 32.118 -3.360 -26.188 1.00 93.94 120 ARG A N 1
ATOM 840 C CA . ARG A 1 120 ? 31.081 -2.378 -26.560 1.00 93.94 120 ARG A CA 1
ATOM 841 C C . ARG A 1 120 ? 31.671 -0.971 -26.620 1.00 93.94 120 ARG A C 1
ATOM 843 O O . ARG A 1 120 ? 32.496 -0.635 -25.771 1.00 93.94 120 ARG A O 1
ATOM 850 N N . VAL A 1 121 ? 31.244 -0.168 -27.597 1.00 96.31 121 VAL A N 1
ATOM 851 C CA . VAL A 1 121 ? 31.636 1.243 -27.775 1.00 96.31 121 VAL A CA 1
ATOM 852 C C . VAL A 1 121 ? 30.417 2.041 -28.231 1.00 96.31 121 VAL A C 1
ATOM 854 O O . VAL A 1 121 ? 30.208 2.276 -29.416 1.00 96.31 121 VAL A O 1
ATOM 857 N N . ASP A 1 122 ? 29.600 2.438 -27.270 1.00 95.81 122 ASP A N 1
ATOM 858 C CA . ASP A 1 122 ? 28.288 3.032 -27.500 1.00 95.81 122 ASP A CA 1
ATOM 859 C C . ASP A 1 122 ? 28.322 4.557 -27.369 1.00 95.81 122 ASP A C 1
ATOM 861 O O . ASP A 1 122 ? 28.692 5.097 -26.326 1.00 95.81 122 ASP A O 1
ATOM 865 N N . TRP A 1 123 ? 27.884 5.254 -28.414 1.00 94.50 123 TRP A N 1
ATOM 866 C CA . TRP A 1 123 ? 27.656 6.693 -28.439 1.00 94.50 123 TRP A CA 1
ATOM 867 C C . TRP A 1 123 ? 26.188 7.028 -28.232 1.00 94.50 123 TRP A C 1
ATOM 869 O O . TRP A 1 123 ? 25.318 6.470 -28.893 1.00 94.50 123 TRP A O 1
ATOM 879 N N . PHE A 1 124 ? 25.901 8.017 -27.394 1.00 92.75 124 PHE A N 1
ATOM 880 C CA . PHE A 1 124 ? 24.575 8.626 -27.352 1.00 92.75 124 PHE A CA 1
ATOM 881 C C . PHE A 1 124 ? 24.648 10.113 -27.054 1.00 92.75 124 PHE A C 1
ATOM 883 O O . PHE A 1 124 ? 25.645 10.627 -26.543 1.00 92.75 124 PHE A O 1
ATOM 890 N N . THR A 1 125 ? 23.546 10.808 -27.339 1.00 89.75 125 THR A N 1
ATOM 891 C CA . THR A 1 125 ? 23.364 12.192 -26.907 1.00 89.75 125 THR A CA 1
ATOM 892 C C . THR A 1 125 ? 22.199 12.308 -25.936 1.00 89.75 125 THR A C 1
ATOM 894 O O . THR A 1 125 ? 21.157 11.680 -26.103 1.00 89.75 125 THR A O 1
ATOM 897 N N . THR A 1 126 ? 22.364 13.120 -24.895 1.00 84.12 126 THR A N 1
ATOM 898 C CA . THR A 1 126 ? 21.283 13.468 -23.969 1.00 84.12 126 THR A CA 1
ATOM 899 C C . THR A 1 126 ? 21.445 14.907 -23.508 1.00 84.12 126 THR A C 1
ATOM 901 O O . THR A 1 126 ? 22.561 15.381 -23.298 1.00 84.12 126 THR A O 1
ATOM 904 N N . LYS A 1 127 ? 20.332 15.646 -23.415 1.00 85.00 127 LYS A N 1
ATOM 905 C CA . LYS A 1 127 ? 20.299 17.072 -23.025 1.00 85.00 127 LYS A CA 1
ATOM 906 C C . LYS A 1 127 ? 21.295 17.964 -23.813 1.00 85.00 127 LYS A C 1
ATOM 908 O O . LYS A 1 127 ? 21.758 18.976 -23.296 1.00 85.00 127 LYS A O 1
ATOM 913 N N . GLY A 1 128 ? 21.608 17.600 -25.064 1.00 84.88 128 GLY A N 1
ATOM 914 C CA . GLY A 1 128 ? 22.548 18.320 -25.940 1.00 84.88 128 GLY A CA 1
ATOM 915 C C . GLY A 1 128 ? 24.038 18.008 -25.724 1.00 84.88 128 GLY A C 1
ATOM 916 O O . GLY A 1 128 ? 24.878 18.711 -26.276 1.00 84.88 128 GLY A O 1
ATOM 917 N N . GLN A 1 129 ? 24.375 16.985 -24.935 1.00 88.12 129 GLN A N 1
ATOM 918 C CA . GLN A 1 129 ? 25.745 16.525 -24.678 1.00 88.12 129 GLN A CA 1
ATOM 919 C C . GLN A 1 129 ? 25.957 15.115 -25.235 1.00 88.12 129 GLN A C 1
ATOM 921 O O . GLN A 1 129 ? 25.028 14.308 -25.203 1.00 88.12 129 GLN A O 1
ATOM 926 N N . GLY A 1 130 ? 27.164 14.827 -25.729 1.00 90.81 130 GLY A N 1
ATOM 927 C CA . GLY A 1 130 ? 27.558 13.518 -26.253 1.00 90.81 130 GLY A CA 1
ATOM 928 C C . GLY A 1 130 ? 28.359 12.687 -25.249 1.00 90.81 130 GLY A C 1
ATOM 929 O O . GLY A 1 130 ? 29.166 13.230 -24.490 1.00 90.81 130 GLY A O 1
ATOM 930 N N . PHE A 1 131 ? 28.133 11.374 -25.244 1.00 95.38 131 PHE A N 1
ATOM 931 C CA . PHE A 1 131 ? 28.731 10.434 -24.298 1.00 95.38 131 PHE A CA 1
ATOM 932 C C . PHE A 1 131 ? 29.205 9.156 -24.991 1.00 95.38 131 PHE A C 1
ATOM 934 O O . PHE A 1 131 ? 28.519 8.648 -25.874 1.00 95.38 131 PHE A O 1
ATOM 941 N N . LEU A 1 132 ? 30.336 8.616 -24.529 1.00 96.06 132 LEU A N 1
ATOM 942 C CA . LEU A 1 132 ? 30.830 7.280 -24.864 1.00 96.06 132 LEU A CA 1
ATOM 943 C C . LEU A 1 132 ? 30.673 6.343 -23.661 1.00 96.06 132 LEU A C 1
ATOM 945 O O . LEU A 1 132 ? 31.218 6.623 -22.591 1.00 96.06 132 LEU A O 1
ATOM 949 N N . SER A 1 133 ? 29.992 5.212 -23.851 1.00 96.88 133 SER A N 1
ATOM 950 C CA . SER A 1 133 ? 30.018 4.052 -22.956 1.00 96.88 133 SER A CA 1
ATOM 951 C C . SER A 1 133 ? 30.903 2.966 -23.562 1.00 96.88 133 SER A C 1
ATOM 953 O O . SER A 1 133 ? 30.587 2.427 -24.620 1.00 96.88 133 SER A O 1
ATOM 955 N N . VAL A 1 134 ? 32.011 2.639 -22.897 1.00 97.38 134 VAL A N 1
ATOM 956 C CA . VAL A 1 134 ? 32.965 1.624 -23.366 1.00 97.38 134 VAL A CA 1
ATOM 957 C C . VAL A 1 134 ? 33.070 0.492 -22.354 1.00 97.38 134 VAL A C 1
ATOM 959 O O . VAL A 1 134 ? 33.196 0.745 -21.156 1.00 97.38 134 VAL A O 1
ATOM 962 N N . GLU A 1 135 ? 33.050 -0.747 -22.846 1.00 97.75 135 GLU A N 1
ATOM 963 C CA . GLU A 1 135 ? 33.316 -1.967 -22.074 1.00 97.75 135 GLU A CA 1
ATOM 964 C C . GLU A 1 135 ? 34.457 -2.758 -22.724 1.00 97.75 135 GLU A C 1
ATOM 966 O O . GLU A 1 135 ? 34.475 -2.971 -23.940 1.00 97.75 135 GLU A O 1
ATOM 971 N N . VAL A 1 136 ? 35.417 -3.191 -21.908 1.00 97.56 136 VAL A N 1
ATOM 972 C CA . VAL A 1 136 ? 36.694 -3.773 -22.341 1.00 97.56 136 VAL A CA 1
ATOM 973 C C . VAL A 1 136 ? 37.131 -4.878 -21.382 1.00 97.56 136 VAL A C 1
ATOM 975 O O . VAL A 1 136 ? 36.850 -4.807 -20.191 1.00 97.56 136 VAL A O 1
ATOM 978 N N . LYS A 1 137 ? 37.869 -5.879 -21.862 1.00 96.94 137 LYS A N 1
ATOM 979 C CA . LYS A 1 137 ? 38.562 -6.856 -21.007 1.00 96.94 137 LYS A CA 1
ATOM 980 C C . LYS A 1 137 ? 40.059 -6.869 -21.289 1.00 96.94 137 LYS A C 1
ATOM 982 O O . LYS A 1 137 ? 40.459 -6.701 -22.439 1.00 96.94 137 LYS A O 1
ATOM 987 N N . SER A 1 138 ? 40.854 -7.138 -20.257 1.00 95.00 138 SER A N 1
ATOM 988 C CA . SER A 1 138 ? 42.239 -7.609 -20.386 1.00 95.00 138 SER A CA 1
ATOM 989 C C . SER A 1 138 ? 42.330 -9.054 -19.884 1.00 95.00 138 SER A C 1
ATOM 991 O O . SER A 1 138 ? 41.623 -9.425 -18.945 1.00 95.00 138 SER A O 1
ATOM 993 N N . ASP A 1 139 ? 43.195 -9.875 -20.482 1.00 94.00 139 ASP A N 1
ATOM 994 C CA . ASP A 1 139 ? 43.538 -11.202 -19.944 1.00 94.00 139 ASP A CA 1
ATOM 995 C C . ASP A 1 139 ? 44.388 -11.134 -18.657 1.00 94.00 139 ASP A C 1
ATOM 997 O O . ASP A 1 139 ? 44.476 -12.123 -17.928 1.00 94.00 139 ASP A O 1
ATOM 1001 N N . ALA A 1 140 ? 44.916 -9.953 -18.318 1.00 89.94 140 ALA A N 1
ATOM 1002 C CA . ALA A 1 140 ? 45.504 -9.635 -17.018 1.00 89.94 140 ALA A CA 1
ATOM 1003 C C . ALA A 1 140 ? 44.479 -9.138 -15.969 1.00 89.94 140 ALA A C 1
ATOM 1005 O O . ALA A 1 140 ? 44.874 -8.787 -14.857 1.00 89.94 140 ALA A O 1
ATOM 1006 N N . LEU A 1 141 ? 43.177 -9.150 -16.289 1.00 92.12 141 LEU A N 1
ATOM 1007 C CA . LEU A 1 141 ? 42.074 -8.777 -15.389 1.00 92.12 141 LEU A CA 1
ATOM 1008 C C . LEU A 1 141 ? 42.262 -7.365 -14.788 1.00 92.12 141 LEU A C 1
ATOM 1010 O O . LEU A 1 141 ? 42.747 -6.460 -15.466 1.00 92.12 141 LEU A O 1
ATOM 1014 N N . ASP A 1 142 ? 41.881 -7.157 -13.528 1.00 87.69 142 ASP A N 1
ATOM 1015 C CA . ASP A 1 142 ? 42.005 -5.893 -12.790 1.00 87.69 142 ASP A CA 1
ATOM 1016 C C . ASP A 1 142 ? 43.454 -5.474 -12.468 1.00 87.69 142 ASP A C 1
ATOM 1018 O O . ASP A 1 142 ? 43.681 -4.339 -12.052 1.00 87.69 142 ASP A O 1
ATOM 1022 N N . ALA A 1 143 ? 44.455 -6.328 -12.721 1.00 88.69 143 ALA A N 1
ATOM 1023 C CA . ALA A 1 143 ? 45.865 -5.943 -12.626 1.00 88.69 143 ALA A CA 1
ATOM 1024 C C . ALA A 1 143 ? 46.331 -5.042 -13.791 1.00 88.69 143 ALA A C 1
ATOM 1026 O O . ALA A 1 143 ? 47.392 -4.417 -13.699 1.00 88.69 143 ALA A O 1
ATOM 1027 N N . ALA A 1 144 ? 45.557 -4.961 -14.880 1.00 89.94 144 ALA A N 1
ATOM 1028 C CA . ALA A 1 144 ? 45.781 -4.018 -15.970 1.00 89.94 144 ALA A CA 1
ATOM 1029 C C . ALA A 1 144 ? 45.056 -2.687 -15.703 1.00 89.94 144 ALA A C 1
ATOM 1031 O O . ALA A 1 144 ? 43.835 -2.655 -15.551 1.00 89.94 144 ALA A O 1
ATOM 1032 N N . ALA A 1 145 ? 45.799 -1.577 -15.719 1.00 93.69 145 ALA A N 1
ATOM 1033 C CA . ALA A 1 145 ? 45.219 -0.234 -15.741 1.00 93.69 145 ALA A CA 1
ATOM 1034 C C . ALA A 1 145 ? 45.027 0.182 -17.203 1.00 93.69 145 ALA A C 1
ATOM 1036 O O . ALA A 1 145 ? 45.987 0.154 -17.981 1.00 93.69 145 ALA A O 1
ATOM 1037 N N . LEU A 1 146 ? 43.795 0.513 -17.591 1.00 96.25 146 LEU A N 1
ATOM 1038 C CA . LEU A 1 146 ? 43.414 0.685 -18.993 1.00 96.25 146 LEU A CA 1
ATOM 1039 C C . LEU A 1 146 ? 43.039 2.138 -19.292 1.00 96.25 146 LEU A C 1
ATOM 1041 O O . LEU A 1 146 ? 42.312 2.770 -18.536 1.00 96.25 146 LEU A O 1
ATOM 1045 N N . THR A 1 147 ? 43.518 2.676 -20.412 1.00 97.75 147 THR A N 1
ATOM 1046 C CA . THR A 1 147 ? 43.253 4.056 -20.849 1.00 97.75 147 THR A CA 1
ATOM 1047 C C . THR A 1 147 ? 42.479 4.057 -22.159 1.00 97.75 147 THR A C 1
ATOM 1049 O O . THR A 1 147 ? 42.981 3.581 -23.174 1.00 97.75 147 THR A O 1
ATOM 1052 N N . LEU A 1 148 ? 41.276 4.630 -22.155 1.00 97.75 148 LEU A N 1
ATOM 1053 C CA . LEU A 1 148 ? 40.507 4.964 -23.351 1.00 97.75 148 LEU A CA 1
ATOM 1054 C C . LEU A 1 148 ? 41.056 6.249 -23.982 1.00 97.75 148 LEU A C 1
ATOM 1056 O O . LEU A 1 148 ? 41.342 7.218 -23.284 1.00 97.75 148 LEU A O 1
ATOM 1060 N N . SER A 1 149 ? 41.138 6.289 -25.308 1.00 96.94 149 SER A N 1
ATOM 1061 C CA . SER A 1 149 ? 41.532 7.461 -26.093 1.00 96.94 149 SER A CA 1
ATOM 1062 C C . SER A 1 149 ? 40.710 7.578 -27.379 1.00 96.94 149 SER A C 1
ATOM 1064 O O . SER A 1 149 ? 40.299 6.572 -27.961 1.00 96.94 149 SER A O 1
ATOM 1066 N N . TRP A 1 150 ? 40.458 8.811 -27.811 1.00 95.25 150 TRP A N 1
ATOM 1067 C CA . TRP A 1 150 ? 39.734 9.167 -29.034 1.00 95.25 150 TRP A CA 1
ATOM 1068 C C . TRP A 1 150 ? 40.265 10.501 -29.584 1.00 95.25 150 TRP A C 1
ATOM 1070 O O . TRP A 1 150 ? 41.048 11.184 -28.919 1.00 95.25 150 TRP A O 1
ATOM 1080 N N . ASP A 1 151 ? 39.845 10.902 -30.788 1.00 86.31 151 ASP A N 1
ATOM 1081 C CA . ASP A 1 151 ? 40.228 12.213 -31.324 1.00 86.31 151 ASP A CA 1
ATOM 1082 C C . ASP A 1 151 ? 39.563 13.344 -30.519 1.00 86.31 151 ASP A C 1
ATOM 1084 O O . ASP A 1 151 ? 38.355 13.567 -30.603 1.00 86.31 151 ASP A O 1
ATOM 1088 N N . GLY A 1 152 ? 40.355 14.012 -29.677 1.00 82.25 152 GLY A N 1
ATOM 1089 C CA . GLY A 1 152 ? 39.902 15.059 -28.758 1.00 82.25 152 GLY A CA 1
ATOM 1090 C C . GLY A 1 152 ? 39.950 14.711 -27.264 1.00 82.25 152 GLY A C 1
ATOM 1091 O O . GLY A 1 152 ? 39.683 15.599 -26.455 1.00 82.25 152 GLY A O 1
ATOM 1092 N N . GLY A 1 153 ? 40.319 13.490 -26.851 1.00 90.12 153 GLY A N 1
ATOM 1093 C CA . GLY A 1 153 ? 40.454 13.193 -25.419 1.00 90.12 153 GLY A CA 1
ATOM 1094 C C . GLY A 1 153 ? 40.913 11.784 -25.038 1.00 90.12 153 GLY A C 1
ATOM 1095 O O . GLY A 1 153 ? 41.076 10.895 -25.871 1.00 90.12 153 GLY A O 1
ATOM 1096 N N . SER A 1 154 ? 41.138 11.595 -23.737 1.00 94.81 154 SER A N 1
ATOM 1097 C CA . SER A 1 154 ? 41.443 10.301 -23.123 1.00 94.81 154 SER A CA 1
ATOM 1098 C C . SER A 1 154 ? 40.957 10.247 -21.675 1.00 94.81 154 SER A C 1
ATOM 1100 O O . SER A 1 154 ? 40.906 11.277 -21.002 1.00 94.81 154 SER A O 1
ATOM 1102 N N . VAL A 1 155 ? 40.637 9.052 -21.179 1.00 95.25 155 VAL A N 1
ATOM 1103 C CA . VAL A 1 155 ? 40.183 8.806 -19.802 1.00 95.25 155 VAL A CA 1
ATOM 1104 C C . VAL A 1 155 ? 40.625 7.413 -19.343 1.00 95.25 155 VAL A C 1
ATOM 1106 O O . VAL A 1 155 ? 40.753 6.504 -20.160 1.00 95.25 155 VAL A O 1
ATOM 1109 N N . GLU A 1 156 ? 40.868 7.236 -18.049 1.00 96.12 156 GLU A N 1
ATOM 1110 C CA . GLU A 1 156 ? 41.093 5.912 -17.460 1.00 96.12 156 GLU A CA 1
ATOM 1111 C C . GLU A 1 156 ? 39.782 5.100 -17.439 1.00 96.12 156 GLU A C 1
ATOM 1113 O O . GLU A 1 156 ? 38.685 5.664 -17.386 1.00 96.12 156 GLU A O 1
ATOM 1118 N N . ILE A 1 157 ? 39.887 3.777 -17.554 1.00 94.69 157 ILE A N 1
ATOM 1119 C CA . ILE A 1 157 ? 38.755 2.850 -17.525 1.00 94.69 157 ILE A CA 1
ATOM 1120 C C . ILE A 1 157 ? 38.835 2.037 -16.234 1.00 94.69 157 ILE A C 1
ATOM 1122 O O . ILE A 1 157 ? 39.757 1.245 -16.053 1.00 94.69 157 ILE A O 1
ATOM 1126 N N . GLU A 1 158 ? 37.844 2.201 -15.364 1.00 92.50 158 GLU A N 1
ATOM 1127 C CA . GLU A 1 158 ? 37.792 1.521 -14.068 1.00 92.50 158 GLU A CA 1
ATOM 1128 C C . GLU A 1 158 ? 37.410 0.035 -14.212 1.00 92.50 158 GLU A C 1
ATOM 1130 O O . GLU A 1 158 ? 36.540 -0.300 -15.031 1.00 92.50 158 GLU A O 1
ATOM 1135 N N . PRO A 1 159 ? 37.991 -0.878 -13.409 1.00 92.81 159 PRO A N 1
ATOM 1136 C CA . PRO A 1 159 ? 37.539 -2.261 -13.334 1.00 92.81 159 PRO A CA 1
ATOM 1137 C C . PRO A 1 159 ? 36.141 -2.339 -12.702 1.00 92.81 159 PRO A C 1
ATOM 1139 O O . PRO A 1 159 ? 35.851 -1.728 -11.674 1.00 92.81 159 PRO A O 1
ATOM 1142 N N . TYR A 1 160 ? 35.260 -3.134 -13.304 1.00 94.44 160 TYR A N 1
ATOM 1143 C CA . TYR A 1 160 ? 33.951 -3.469 -12.764 1.00 94.44 160 TYR A CA 1
ATOM 1144 C C . TYR A 1 160 ? 33.981 -4.866 -12.143 1.00 94.44 160 TYR A C 1
ATOM 1146 O O . TYR A 1 160 ? 34.156 -5.880 -12.826 1.00 94.44 160 TYR A O 1
ATOM 1154 N N . VAL A 1 161 ? 33.797 -4.881 -10.826 1.00 90.12 161 VAL A N 1
ATOM 1155 C CA . VAL A 1 161 ? 33.764 -6.068 -9.975 1.00 90.12 161 VAL A CA 1
ATOM 1156 C C . VAL A 1 161 ? 32.350 -6.214 -9.417 1.00 90.12 161 VAL A C 1
ATOM 1158 O O . VAL A 1 161 ? 31.799 -5.253 -8.877 1.00 90.12 161 VAL A O 1
ATOM 1161 N N . ASP A 1 162 ? 31.766 -7.406 -9.528 1.00 80.94 162 ASP A N 1
ATOM 1162 C CA . ASP A 1 162 ? 30.489 -7.755 -8.896 1.00 80.94 162 ASP A CA 1
ATOM 1163 C C . ASP A 1 162 ? 30.714 -8.922 -7.936 1.00 80.94 162 ASP A C 1
ATOM 1165 O O . ASP A 1 162 ? 31.342 -9.918 -8.286 1.00 80.94 162 ASP A O 1
ATOM 1169 N N . SER A 1 163 ? 30.225 -8.789 -6.702 1.00 87.88 163 SER A N 1
ATOM 1170 C CA . SER A 1 163 ? 30.303 -9.833 -5.673 1.00 87.88 163 SER A CA 1
ATOM 1171 C C . SER A 1 163 ? 31.730 -10.356 -5.398 1.00 87.88 163 SER A C 1
ATOM 1173 O O . SER A 1 163 ? 31.907 -11.468 -4.906 1.00 87.88 163 SER A O 1
ATOM 1175 N N . GLY A 1 164 ? 32.746 -9.532 -5.684 1.00 88.06 164 GLY A N 1
ATOM 1176 C CA . GLY A 1 164 ? 34.171 -9.857 -5.549 1.00 88.06 164 GLY A CA 1
ATOM 1177 C C . GLY A 1 164 ? 34.827 -10.466 -6.796 1.00 88.06 164 GLY A C 1
ATOM 1178 O O . GLY A 1 164 ? 36.033 -10.684 -6.772 1.00 88.06 164 GLY A O 1
ATOM 1179 N N . GLU A 1 165 ? 34.076 -10.705 -7.874 1.00 87.00 165 GLU A N 1
ATOM 1180 C CA . GLU A 1 165 ? 34.571 -11.270 -9.135 1.00 87.00 165 GLU A CA 1
ATOM 1181 C C . GLU A 1 165 ? 34.762 -10.175 -10.200 1.00 87.00 165 GLU A C 1
ATOM 1183 O O . GLU A 1 165 ? 33.879 -9.338 -10.414 1.00 87.00 165 GLU A O 1
ATOM 1188 N N . TYR A 1 166 ? 35.904 -10.180 -10.895 1.00 90.44 166 TYR A N 1
ATOM 1189 C CA . TYR A 1 166 ? 36.156 -9.267 -12.014 1.00 90.44 166 TYR A CA 1
ATOM 1190 C C . TYR A 1 166 ? 35.290 -9.640 -13.222 1.00 90.44 166 TYR A C 1
ATOM 1192 O O . TYR A 1 166 ? 35.333 -10.767 -13.718 1.00 90.44 166 TYR A O 1
ATOM 1200 N N . LEU A 1 167 ? 34.549 -8.668 -13.757 1.00 93.06 167 LEU A N 1
ATOM 1201 C CA . LEU A 1 167 ? 33.738 -8.870 -14.954 1.00 93.06 167 LEU A CA 1
ATOM 1202 C C . LEU A 1 167 ? 34.417 -8.304 -16.205 1.00 93.06 167 LEU A C 1
ATOM 1204 O O . LEU A 1 167 ? 34.563 -9.022 -17.198 1.00 93.06 167 LEU A O 1
ATOM 1208 N N . TYR A 1 168 ? 34.769 -7.020 -16.188 1.00 96.69 168 TYR A N 1
ATOM 1209 C CA . TYR A 1 168 ? 35.362 -6.249 -17.291 1.00 96.69 168 TYR A CA 1
ATOM 1210 C C . TYR A 1 168 ? 35.759 -4.857 -16.774 1.00 96.69 168 TYR A C 1
ATOM 1212 O O . TYR A 1 168 ? 35.357 -4.489 -15.678 1.00 96.69 168 TYR A O 1
ATOM 1220 N N . HIS A 1 169 ? 36.488 -4.044 -17.537 1.00 97.50 169 HIS A N 1
ATOM 1221 C CA . HIS A 1 169 ? 36.618 -2.604 -17.271 1.00 97.50 169 HIS A CA 1
ATOM 1222 C C . HIS A 1 169 ? 35.542 -1.828 -18.027 1.00 97.50 169 HIS A C 1
ATOM 1224 O O . HIS A 1 169 ? 35.221 -2.165 -19.172 1.00 97.50 169 HIS A O 1
ATOM 1230 N N . ARG A 1 170 ? 34.988 -0.774 -17.418 1.00 97.06 170 ARG A N 1
ATOM 1231 C CA . ARG A 1 170 ? 33.981 0.079 -18.063 1.00 97.06 170 ARG A CA 1
ATOM 1232 C C . ARG A 1 170 ? 34.138 1.555 -17.741 1.00 97.06 170 ARG A C 1
ATOM 1234 O O . ARG A 1 170 ? 34.475 1.927 -16.623 1.00 97.06 170 ARG A O 1
ATOM 1241 N N . VAL A 1 171 ? 33.793 2.399 -18.707 1.00 97.00 171 VAL A N 1
ATOM 1242 C CA . VAL A 1 171 ? 33.715 3.850 -18.517 1.00 97.00 171 VAL A CA 1
ATOM 1243 C C . VAL A 1 171 ? 32.489 4.419 -19.222 1.00 97.00 171 VAL A C 1
ATOM 1245 O O . VAL A 1 171 ? 32.093 3.953 -20.289 1.00 97.00 171 VAL A O 1
ATOM 1248 N N . LEU A 1 172 ? 31.889 5.439 -18.609 1.00 96.31 172 LEU A N 1
ATOM 1249 C CA . LEU A 1 172 ? 30.941 6.344 -19.247 1.00 96.31 172 LEU A CA 1
ATOM 1250 C C . LEU A 1 172 ? 31.535 7.749 -19.161 1.00 96.31 172 LEU A C 1
ATOM 1252 O O . LEU A 1 172 ? 31.606 8.317 -18.073 1.00 96.31 172 LEU A O 1
ATOM 1256 N N . THR A 1 173 ? 31.976 8.297 -20.291 1.00 94.88 173 THR A N 1
ATOM 1257 C CA . THR A 1 173 ? 32.619 9.615 -20.350 1.00 94.88 173 THR A CA 1
ATOM 1258 C C . THR A 1 173 ? 31.857 10.571 -21.258 1.00 94.88 173 THR A C 1
ATOM 1260 O O . THR A 1 173 ? 31.271 10.154 -22.259 1.00 94.88 173 THR A O 1
ATOM 1263 N N . ARG A 1 174 ? 31.861 11.864 -20.917 1.00 94.12 174 ARG A N 1
ATOM 1264 C CA . ARG A 1 174 ? 31.400 12.920 -21.827 1.00 94.12 174 ARG A CA 1
ATOM 1265 C C . ARG A 1 174 ? 32.490 13.162 -22.868 1.00 94.12 174 ARG A C 1
ATOM 1267 O O . ARG A 1 174 ? 33.664 13.239 -22.515 1.00 94.12 174 ARG A O 1
ATOM 1274 N N . VAL A 1 175 ? 32.101 13.345 -24.123 1.00 92.69 175 VAL A N 1
ATOM 1275 C CA . VAL A 1 175 ? 33.007 13.837 -25.165 1.00 92.69 175 VAL A CA 1
ATOM 1276 C C . VAL A 1 175 ? 32.684 15.294 -25.452 1.00 92.69 175 VAL A C 1
ATOM 1278 O O . VAL A 1 175 ? 31.549 15.640 -25.782 1.00 92.69 175 VAL A O 1
ATOM 1281 N N . ASP A 1 176 ? 33.697 16.146 -25.331 1.00 85.88 176 ASP A N 1
ATOM 1282 C CA . ASP A 1 176 ? 33.620 17.547 -25.725 1.00 85.88 176 ASP A CA 1
ATOM 1283 C C . ASP A 1 176 ? 34.044 17.682 -27.191 1.00 85.88 176 ASP A C 1
ATOM 1285 O O . ASP A 1 176 ? 35.221 17.556 -27.518 1.00 85.88 176 ASP A O 1
ATOM 1289 N N . GLY A 1 177 ? 33.077 17.932 -28.077 1.00 83.44 177 GLY A N 1
ATOM 1290 C CA . GLY A 1 177 ? 33.307 18.037 -29.518 1.00 83.44 177 GLY A CA 1
ATOM 1291 C C . GLY A 1 177 ? 32.348 17.164 -30.335 1.00 83.44 177 GLY A C 1
ATOM 1292 O O . GLY A 1 177 ? 31.259 16.839 -29.853 1.00 83.44 177 GLY A O 1
ATOM 1293 N N . PRO A 1 178 ? 32.701 16.823 -31.588 1.00 89.06 178 PRO A N 1
ATOM 1294 C CA . PRO A 1 178 ? 31.926 15.880 -32.385 1.00 89.06 178 PRO A CA 1
ATOM 1295 C C . PRO A 1 178 ? 31.998 14.461 -31.802 1.00 89.06 178 PRO A C 1
ATOM 1297 O O . PRO A 1 178 ? 32.901 14.119 -31.038 1.00 89.06 178 PRO A O 1
ATOM 1300 N N . ARG A 1 179 ? 31.050 13.620 -32.220 1.00 92.75 179 ARG A N 1
ATOM 1301 C CA . ARG A 1 179 ? 31.111 12.165 -32.052 1.00 92.75 179 ARG A CA 1
ATOM 1302 C C . ARG A 1 179 ? 32.430 11.628 -32.636 1.00 92.75 179 ARG A C 1
ATOM 1304 O O . ARG A 1 179 ? 32.692 11.914 -33.803 1.00 92.75 179 ARG A O 1
ATOM 1311 N N . PRO A 1 180 ? 33.224 10.838 -31.895 1.00 94.75 180 PRO A N 1
ATOM 1312 C CA . PRO A 1 180 ? 34.374 10.145 -32.467 1.00 94.75 180 PRO A CA 1
ATOM 1313 C C . PRO A 1 180 ? 33.925 8.997 -33.378 1.00 94.75 180 PRO A C 1
ATOM 1315 O O . PRO A 1 180 ? 32.947 8.315 -33.077 1.00 94.75 180 PRO A O 1
ATOM 1318 N N . ASP A 1 181 ? 34.655 8.744 -34.462 1.00 94.69 181 ASP A N 1
ATOM 1319 C CA . ASP A 1 181 ? 34.379 7.600 -35.346 1.00 94.69 181 ASP A CA 1
ATOM 1320 C C . ASP A 1 181 ? 34.965 6.288 -34.796 1.00 94.69 181 ASP A C 1
ATOM 1322 O O . ASP A 1 181 ? 34.396 5.213 -34.984 1.00 94.69 181 ASP A O 1
ATOM 1326 N N . ALA A 1 182 ? 36.085 6.377 -34.074 1.00 96.31 182 ALA A N 1
ATOM 1327 C CA . ALA A 1 182 ? 36.782 5.246 -33.473 1.00 96.31 182 ALA A CA 1
ATOM 1328 C C . ALA A 1 182 ? 37.433 5.621 -32.133 1.00 96.31 182 ALA A C 1
ATOM 1330 O O . ALA A 1 182 ? 37.718 6.790 -31.860 1.00 96.31 182 ALA A O 1
ATOM 1331 N N . ILE A 1 183 ? 37.707 4.600 -31.321 1.00 97.88 183 ILE A N 1
ATOM 1332 C CA . ILE A 1 183 ? 38.431 4.699 -30.051 1.00 97.88 183 ILE A CA 1
ATOM 1333 C C . ILE A 1 183 ? 39.601 3.721 -30.013 1.00 97.88 183 ILE A C 1
ATOM 1335 O O . ILE A 1 183 ? 39.602 2.707 -30.709 1.00 97.88 183 ILE A O 1
ATOM 1339 N N . THR A 1 184 ? 40.594 4.002 -29.174 1.00 98.25 184 THR A N 1
ATOM 1340 C CA . THR A 1 184 ? 41.698 3.086 -28.858 1.00 98.25 184 THR A CA 1
ATOM 1341 C C . THR A 1 184 ? 41.829 2.941 -27.349 1.00 98.25 184 THR A C 1
ATOM 1343 O O . THR A 1 184 ? 41.854 3.941 -26.633 1.00 98.25 184 THR A O 1
ATOM 1346 N N . VAL A 1 185 ? 41.932 1.703 -26.870 1.00 98.25 185 VAL A N 1
ATOM 1347 C CA . VAL A 1 185 ? 42.226 1.379 -25.472 1.00 98.25 185 VAL A CA 1
ATOM 1348 C C . VAL A 1 185 ? 43.632 0.808 -25.369 1.00 98.25 185 VAL A C 1
ATOM 1350 O O . VAL A 1 185 ? 43.979 -0.108 -26.112 1.00 98.25 185 VAL A O 1
ATOM 1353 N N . THR A 1 186 ? 44.433 1.333 -24.446 1.00 97.75 186 THR A N 1
ATOM 1354 C CA . THR A 1 186 ? 45.785 0.849 -24.131 1.00 97.75 186 THR A CA 1
ATOM 1355 C C . THR A 1 186 ? 45.865 0.356 -22.690 1.00 97.75 186 THR A C 1
ATOM 1357 O O . THR A 1 186 ? 45.112 0.808 -21.831 1.00 97.75 186 THR A O 1
ATOM 1360 N N . SER A 1 187 ? 46.783 -0.570 -22.424 1.00 96.81 187 SER A N 1
ATOM 1361 C CA . SER A 1 187 ? 47.044 -1.148 -21.106 1.00 96.81 187 SER A CA 1
ATOM 1362 C C . SER A 1 187 ? 48.401 -0.727 -20.556 1.00 96.81 187 SER A C 1
ATOM 1364 O O . SER A 1 187 ? 49.385 -0.632 -21.296 1.00 96.81 187 SER A O 1
ATOM 1366 N N . SER A 1 188 ? 48.484 -0.553 -19.236 1.00 94.81 188 SER A N 1
ATOM 1367 C CA . SER A 1 188 ? 49.743 -0.357 -18.508 1.00 94.81 188 SER A CA 1
ATOM 1368 C C . SER A 1 188 ? 50.729 -1.525 -18.657 1.00 94.81 188 SER A C 1
ATOM 1370 O O . SER A 1 188 ? 51.929 -1.333 -18.450 1.00 94.81 188 SER A O 1
ATOM 1372 N N . LEU A 1 189 ? 50.249 -2.709 -19.055 1.00 92.56 189 LEU A N 1
ATOM 1373 C CA . LEU A 1 189 ? 51.055 -3.905 -19.316 1.00 92.56 189 LEU A CA 1
ATOM 1374 C C . LEU A 1 189 ? 51.468 -4.051 -20.797 1.00 92.56 189 LEU A C 1
ATOM 1376 O O . LEU A 1 189 ? 52.226 -4.958 -21.139 1.00 92.56 189 LEU A O 1
ATOM 1380 N N . GLY A 1 190 ? 51.066 -3.110 -21.660 1.00 91.25 190 GLY A N 1
ATOM 1381 C CA . GLY A 1 190 ? 51.539 -2.976 -23.042 1.00 91.25 190 GLY A CA 1
ATOM 1382 C C . GLY A 1 190 ? 50.557 -3.430 -24.125 1.00 91.25 190 GLY A C 1
ATOM 1383 O O . GLY A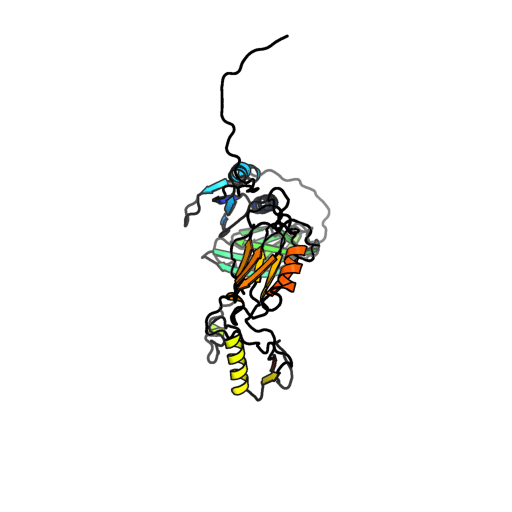 1 190 ? 50.837 -3.212 -25.305 1.00 91.25 190 GLY A O 1
ATOM 1384 N N . GLY A 1 191 ? 49.424 -4.031 -23.760 1.00 95.12 191 GLY A N 1
ATOM 1385 C CA . GLY A 1 191 ? 48.338 -4.358 -24.678 1.00 95.12 191 GLY A CA 1
ATOM 1386 C C . GLY A 1 191 ? 47.650 -3.122 -25.259 1.00 95.12 191 GLY A C 1
ATOM 1387 O O . GLY A 1 191 ? 47.626 -2.053 -24.646 1.00 95.12 191 GLY A O 1
ATOM 1388 N N . ALA A 1 192 ? 47.064 -3.258 -26.450 1.00 96.50 192 ALA A N 1
ATOM 1389 C CA . ALA A 1 192 ? 46.237 -2.216 -27.054 1.00 96.50 192 ALA A CA 1
ATOM 1390 C C . ALA A 1 192 ? 45.205 -2.797 -28.031 1.00 96.50 192 ALA A C 1
ATOM 1392 O O . ALA A 1 192 ? 45.447 -3.830 -28.655 1.00 96.50 192 ALA A O 1
ATOM 1393 N N . SER A 1 193 ? 44.074 -2.111 -28.185 1.00 97.69 193 SER A N 1
ATOM 1394 C CA . SER A 1 193 ? 43.009 -2.462 -29.128 1.00 97.69 193 SER A CA 1
ATOM 1395 C C . SER A 1 193 ? 42.282 -1.211 -29.625 1.00 97.69 193 SER A C 1
ATOM 1397 O O . SER A 1 193 ? 42.221 -0.207 -28.917 1.00 97.69 193 SER A O 1
ATOM 1399 N N . THR A 1 194 ? 41.714 -1.267 -30.828 1.00 97.75 194 THR A N 1
ATOM 1400 C CA . THR A 1 194 ? 40.997 -0.157 -31.480 1.00 97.75 194 THR A CA 1
ATOM 1401 C C . THR A 1 194 ? 39.656 -0.671 -31.997 1.00 97.75 194 THR A C 1
ATOM 1403 O O . THR A 1 194 ? 39.591 -1.783 -32.519 1.00 97.75 194 THR A O 1
ATOM 1406 N N . ALA A 1 195 ? 38.595 0.127 -31.868 1.00 97.12 195 ALA A N 1
ATOM 1407 C CA . ALA A 1 195 ? 37.256 -0.217 -32.348 1.00 97.12 195 ALA A CA 1
ATOM 1408 C C . ALA A 1 195 ? 36.509 1.013 -32.885 1.00 97.12 195 ALA A C 1
ATOM 1410 O O . ALA A 1 195 ? 36.773 2.140 -32.462 1.00 97.12 195 ALA A O 1
ATOM 1411 N N . GLU A 1 196 ? 35.572 0.786 -33.804 1.00 97.06 196 GLU A N 1
ATOM 1412 C CA . GLU A 1 196 ? 34.621 1.803 -34.268 1.00 97.06 196 GLU A CA 1
ATOM 1413 C C . GLU A 1 196 ? 33.574 2.103 -33.186 1.00 97.06 196 GLU A C 1
ATOM 1415 O O . GLU A 1 196 ? 33.257 1.252 -32.353 1.00 97.06 196 GLU A O 1
ATOM 1420 N N . VAL A 1 197 ? 33.034 3.320 -33.201 1.00 95.38 197 VAL A N 1
ATOM 1421 C CA . VAL A 1 197 ? 31.955 3.751 -32.304 1.00 95.38 197 VAL A CA 1
ATOM 1422 C C . VAL A 1 197 ? 30.597 3.423 -32.933 1.00 95.38 197 VAL A C 1
ATOM 1424 O O . VAL A 1 197 ? 30.327 3.835 -34.064 1.00 95.38 197 VAL A O 1
ATOM 1427 N N . THR A 1 198 ? 29.711 2.751 -32.197 1.00 92.56 198 THR A N 1
ATOM 1428 C CA . THR A 1 198 ? 28.314 2.473 -32.581 1.00 92.56 198 THR A CA 1
ATOM 1429 C C . THR A 1 198 ? 27.342 3.428 -31.892 1.00 92.56 198 THR A C 1
ATOM 1431 O O . THR A 1 198 ? 27.613 3.885 -30.790 1.00 92.56 198 THR A O 1
ATOM 1434 N N . ASP A 1 199 ? 26.204 3.746 -32.515 1.00 89.69 199 ASP A N 1
ATOM 1435 C CA . ASP A 1 199 ? 25.167 4.562 -31.863 1.00 89.69 199 ASP A CA 1
ATOM 1436 C C . ASP A 1 199 ? 24.252 3.697 -30.985 1.00 89.69 199 ASP A C 1
ATOM 1438 O O . ASP A 1 199 ? 23.686 2.696 -31.431 1.00 89.69 199 ASP A O 1
ATOM 1442 N N . TRP A 1 200 ? 24.102 4.099 -29.724 1.00 79.88 200 TRP A N 1
ATOM 1443 C CA . TRP A 1 200 ? 23.210 3.475 -28.758 1.00 79.88 200 TRP A CA 1
ATOM 1444 C C . TRP A 1 200 ? 21.791 3.999 -28.970 1.00 79.88 200 TRP A C 1
ATOM 1446 O O . TRP A 1 200 ? 21.519 5.184 -28.777 1.00 79.88 200 TRP A O 1
ATOM 1456 N N . LEU A 1 201 ? 20.905 3.071 -29.346 1.00 72.44 201 LEU A N 1
ATOM 1457 C CA . LEU A 1 201 ? 19.660 3.296 -30.092 1.00 72.44 201 LEU A CA 1
ATOM 1458 C C . LEU A 1 201 ? 19.924 3.689 -31.556 1.00 72.44 201 LEU A C 1
ATOM 1460 O O . LEU A 1 201 ? 20.352 4.796 -31.870 1.00 72.44 201 LEU A O 1
ATOM 1464 N N . HIS A 1 202 ? 19.589 2.770 -32.465 1.00 66.25 202 HIS A N 1
ATOM 1465 C CA . HIS A 1 202 ? 19.363 3.113 -33.868 1.00 66.25 202 HIS A CA 1
ATOM 1466 C C . HIS A 1 202 ? 18.114 4.005 -33.975 1.00 66.25 202 HIS A C 1
ATOM 1468 O O . HIS A 1 202 ? 17.211 3.878 -33.144 1.00 66.25 202 HIS A O 1
ATOM 1474 N N . PRO A 1 203 ? 18.020 4.891 -34.984 1.00 67.56 203 PRO A N 1
ATOM 1475 C CA . PRO A 1 203 ? 16.790 5.631 -35.242 1.00 67.56 203 PRO A CA 1
ATOM 1476 C C . PRO A 1 203 ? 15.658 4.652 -35.580 1.00 67.56 203 PRO A C 1
ATOM 1478 O O . PRO A 1 203 ? 15.661 4.029 -36.638 1.00 67.56 203 PRO A O 1
ATOM 1481 N N . THR A 1 204 ? 14.689 4.519 -34.674 1.00 64.62 204 THR A N 1
ATOM 1482 C CA . THR A 1 204 ? 13.544 3.601 -34.807 1.00 64.62 204 THR A CA 1
ATOM 1483 C C . THR A 1 204 ? 12.418 4.154 -35.679 1.00 64.62 204 THR A C 1
ATOM 1485 O O . THR A 1 204 ? 11.432 3.458 -35.911 1.00 64.62 204 THR A O 1
ATOM 1488 N N . ASP A 1 205 ? 12.536 5.393 -36.167 1.00 70.44 205 ASP A N 1
ATOM 1489 C CA . ASP A 1 205 ? 11.521 6.043 -37.009 1.00 70.44 205 ASP A CA 1
ATOM 1490 C C . ASP A 1 205 ? 11.172 5.160 -38.220 1.00 70.44 205 ASP A C 1
ATOM 1492 O O . ASP A 1 205 ? 10.006 4.919 -38.514 1.00 70.44 205 ASP A O 1
ATOM 1496 N N . THR A 1 206 ? 12.182 4.556 -38.861 1.00 68.06 206 THR A N 1
ATOM 1497 C CA . THR A 1 206 ? 11.994 3.637 -39.997 1.00 68.06 206 THR A CA 1
ATOM 1498 C C . THR A 1 206 ? 11.336 2.303 -39.638 1.00 68.06 206 THR A C 1
ATOM 1500 O O . THR A 1 206 ? 10.786 1.646 -40.524 1.00 68.06 206 THR A O 1
ATOM 1503 N N . ASP A 1 207 ? 11.387 1.891 -38.371 1.00 68.88 207 ASP A N 1
ATOM 1504 C CA . ASP A 1 207 ? 10.782 0.643 -37.892 1.00 68.88 207 ASP A CA 1
ATOM 1505 C C . ASP A 1 207 ? 9.315 0.829 -37.482 1.00 68.88 207 ASP A C 1
ATOM 1507 O O . ASP A 1 207 ? 8.517 -0.101 -37.631 1.00 68.88 207 ASP A O 1
ATOM 1511 N N . ILE A 1 208 ? 8.964 2.028 -37.000 1.00 71.88 208 ILE A N 1
ATOM 1512 C CA . ILE A 1 208 ? 7.618 2.399 -36.539 1.00 71.88 208 ILE A CA 1
ATOM 1513 C C . ILE A 1 208 ? 6.773 2.959 -37.697 1.00 71.88 208 ILE A C 1
ATOM 1515 O O . ILE A 1 208 ? 5.631 2.538 -37.863 1.00 71.88 208 ILE A O 1
ATOM 1519 N N . ASP A 1 209 ? 7.332 3.812 -38.566 1.00 72.62 209 ASP A N 1
ATOM 1520 C CA . ASP A 1 209 ? 6.612 4.425 -39.702 1.00 72.62 209 ASP A CA 1
ATOM 1521 C C . ASP A 1 209 ? 6.450 3.486 -40.919 1.00 72.62 209 ASP A C 1
ATOM 1523 O O . ASP A 1 209 ? 6.032 3.899 -42.009 1.00 72.62 209 ASP A O 1
ATOM 1527 N N . ARG A 1 210 ? 6.776 2.195 -40.780 1.00 79.06 210 ARG A N 1
ATOM 1528 C CA . ARG A 1 210 ? 6.600 1.218 -41.863 1.00 79.06 210 ARG A CA 1
ATOM 1529 C C . ARG A 1 210 ? 5.111 0.936 -42.112 1.00 79.06 210 ARG A C 1
ATOM 1531 O O . ARG A 1 210 ? 4.319 0.744 -41.190 1.00 79.06 210 ARG A O 1
ATOM 1538 N N . ALA A 1 211 ? 4.728 0.820 -43.383 1.00 82.81 211 ALA A N 1
ATOM 1539 C CA . ALA A 1 211 ? 3.356 0.479 -43.758 1.00 82.81 211 ALA A CA 1
ATOM 1540 C C . ALA A 1 211 ? 2.930 -0.877 -43.155 1.00 82.81 211 ALA A C 1
ATOM 1542 O O . ALA A 1 211 ? 3.586 -1.894 -43.386 1.00 82.81 211 ALA A O 1
ATOM 1543 N N . GLY A 1 212 ? 1.825 -0.887 -42.402 1.00 82.62 212 GLY A N 1
ATOM 1544 C CA . GLY A 1 212 ? 1.326 -2.076 -41.698 1.00 82.62 212 GLY A CA 1
ATOM 1545 C C . GLY A 1 212 ? 1.971 -2.341 -40.330 1.00 82.62 212 GLY A C 1
ATOM 1546 O O . GLY A 1 212 ? 1.889 -3.463 -39.833 1.00 82.62 212 GLY A O 1
ATOM 1547 N N . TYR A 1 213 ? 2.638 -1.356 -39.717 1.00 81.62 213 TYR A N 1
ATOM 1548 C CA . TYR A 1 213 ? 2.945 -1.410 -38.286 1.00 81.62 213 TYR A CA 1
ATOM 1549 C C . TYR A 1 213 ? 1.680 -1.110 -37.470 1.00 81.62 213 TYR A C 1
ATOM 1551 O O . TYR A 1 213 ? 1.180 0.011 -37.471 1.00 81.62 213 TYR A O 1
ATOM 1559 N N . GLU A 1 214 ? 1.163 -2.127 -36.786 1.00 81.44 214 GLU A N 1
ATOM 1560 C CA . GLU A 1 214 ? 0.020 -1.999 -35.880 1.00 81.44 214 GLU A CA 1
ATOM 1561 C C . GLU A 1 214 ? 0.492 -1.524 -34.495 1.00 81.44 214 GLU A C 1
ATOM 1563 O O . GLU A 1 214 ? 1.488 -2.020 -33.962 1.00 81.44 214 GLU A O 1
ATOM 1568 N N . TYR A 1 215 ? -0.227 -0.570 -33.903 1.00 80.56 215 TYR A N 1
ATOM 1569 C CA . TYR A 1 215 ? 0.040 0.005 -32.579 1.00 80.56 215 TYR A CA 1
ATOM 1570 C C . TYR A 1 215 ? -1.279 0.422 -31.902 1.00 80.56 215 TYR A C 1
ATOM 1572 O O . TYR A 1 215 ? -2.345 0.319 -32.502 1.00 80.56 215 TYR A O 1
ATOM 1580 N N . GLY A 1 216 ? -1.235 0.872 -30.640 1.00 74.38 216 GLY A N 1
ATOM 1581 C CA . GLY A 1 216 ? -2.460 1.174 -29.875 1.00 74.38 216 GLY A CA 1
ATOM 1582 C C . GLY A 1 216 ? -3.170 -0.081 -29.349 1.00 74.38 216 GLY A C 1
ATOM 1583 O O . GLY A 1 216 ? -4.392 -0.160 -29.307 1.00 74.38 216 GLY A O 1
ATOM 1584 N N . PHE A 1 217 ? -2.405 -1.115 -28.979 1.00 75.88 217 PHE A N 1
ATOM 1585 C CA . PHE A 1 217 ? -2.968 -2.340 -28.394 1.00 75.88 217 PHE A CA 1
ATOM 1586 C C . PHE A 1 217 ? -3.454 -2.149 -26.948 1.00 75.88 217 PHE A C 1
ATOM 1588 O O . PHE A 1 217 ? -4.342 -2.878 -26.499 1.00 75.88 217 PHE A O 1
ATOM 1595 N N . ILE A 1 218 ? -2.830 -1.211 -26.223 1.00 76.38 218 ILE A N 1
ATOM 1596 C CA . ILE A 1 218 ? -3.075 -0.859 -24.820 1.00 76.38 218 ILE A CA 1
ATOM 1597 C C . ILE A 1 218 ? -2.876 0.656 -24.683 1.00 76.38 218 ILE A C 1
ATOM 1599 O O . ILE A 1 218 ? -1.750 1.144 -24.770 1.00 76.38 218 ILE A O 1
ATOM 1603 N N . ASP A 1 219 ? -3.963 1.387 -24.439 1.00 76.56 219 ASP A N 1
ATOM 1604 C CA . ASP A 1 219 ? -3.969 2.862 -24.446 1.00 76.56 219 ASP A CA 1
ATOM 1605 C C . ASP A 1 219 ? -3.755 3.480 -23.048 1.00 76.56 219 ASP A C 1
ATOM 1607 O O . ASP A 1 219 ? -3.815 4.696 -22.864 1.00 76.56 219 ASP A O 1
ATOM 1611 N N . GLY A 1 220 ? -3.521 2.639 -22.038 1.00 81.31 220 GLY A N 1
ATOM 1612 C CA . GLY A 1 220 ? -3.309 3.038 -20.650 1.00 81.31 220 GLY A CA 1
ATOM 1613 C C . GLY A 1 220 ? -3.343 1.851 -19.687 1.00 81.31 220 GLY A C 1
ATOM 1614 O O . GLY A 1 220 ? -3.519 0.701 -20.090 1.00 81.31 220 GLY A O 1
ATOM 1615 N N . TYR A 1 221 ? -3.189 2.130 -18.392 1.00 80.31 221 TYR A N 1
ATOM 1616 C CA . TYR A 1 221 ? -3.351 1.117 -17.348 1.00 80.31 221 TYR A CA 1
ATOM 1617 C C . TYR A 1 221 ? -4.821 0.707 -17.221 1.00 80.31 221 TYR A C 1
ATOM 1619 O O . TYR A 1 221 ? -5.673 1.532 -16.898 1.00 80.31 221 TYR A O 1
ATOM 1627 N N . LEU A 1 222 ? -5.100 -0.578 -17.442 1.00 82.81 222 LEU A N 1
ATOM 1628 C CA . LEU A 1 222 ? -6.423 -1.165 -17.247 1.00 82.81 222 LEU A CA 1
ATOM 1629 C C . LEU A 1 222 ? -6.612 -1.587 -15.786 1.00 82.81 222 LEU A C 1
ATOM 1631 O O . LEU A 1 222 ? -5.717 -2.179 -15.178 1.00 82.81 222 LEU A O 1
ATOM 1635 N N . ASN A 1 223 ? -7.794 -1.329 -15.229 1.00 83.62 223 ASN A N 1
ATOM 1636 C CA . ASN A 1 223 ? -8.186 -1.902 -13.942 1.00 83.62 223 ASN A CA 1
ATOM 1637 C C . ASN A 1 223 ? -8.503 -3.414 -14.092 1.00 83.62 223 ASN A C 1
ATOM 1639 O O . ASN A 1 223 ? -8.729 -3.882 -15.212 1.00 83.62 223 ASN A O 1
ATOM 1643 N N . PRO A 1 224 ? -8.548 -4.206 -13.001 1.00 78.44 224 PRO A N 1
ATOM 1644 C CA . PRO A 1 224 ? -8.758 -5.653 -13.101 1.00 78.44 224 PRO A CA 1
ATOM 1645 C C . PRO A 1 224 ? -10.030 -6.062 -13.859 1.00 78.44 224 PRO A C 1
ATOM 1647 O O . PRO A 1 224 ? -9.988 -7.036 -14.604 1.00 78.44 224 PRO A O 1
ATOM 1650 N N . THR A 1 225 ? -11.134 -5.319 -13.724 1.00 79.81 225 THR A N 1
ATOM 1651 C CA . THR A 1 225 ? -12.381 -5.569 -14.469 1.00 79.81 225 THR A CA 1
ATOM 1652 C C . THR A 1 225 ? -12.160 -5.398 -15.972 1.00 79.81 225 THR A C 1
ATOM 1654 O O . THR A 1 225 ? -12.455 -6.308 -16.741 1.00 79.81 225 THR A O 1
ATOM 1657 N N . GLN A 1 226 ? -11.545 -4.286 -16.382 1.00 83.81 226 GLN A N 1
ATOM 1658 C CA . GLN A 1 226 ? -11.236 -3.989 -17.786 1.00 83.81 226 GLN A CA 1
ATOM 1659 C C . GLN A 1 226 ? -10.264 -5.003 -18.409 1.00 83.81 226 GLN A C 1
ATOM 1661 O O . GLN A 1 226 ? -10.355 -5.293 -19.603 1.00 83.81 226 GLN A O 1
ATOM 1666 N N . VAL A 1 227 ? -9.342 -5.569 -17.619 1.00 85.19 227 VAL A N 1
ATOM 1667 C CA . VAL A 1 227 ? -8.473 -6.669 -18.072 1.00 85.19 227 VAL A CA 1
ATOM 1668 C C . VAL A 1 227 ? -9.303 -7.919 -18.380 1.00 85.19 227 VAL A C 1
ATOM 1670 O O . VAL A 1 227 ? -9.129 -8.497 -19.452 1.00 85.19 227 VAL A O 1
ATOM 1673 N N . TYR A 1 228 ? -10.237 -8.317 -17.506 1.00 81.81 228 TYR A N 1
ATOM 1674 C CA . TYR A 1 228 ? -11.121 -9.459 -17.780 1.00 81.81 228 TYR A CA 1
ATOM 1675 C C . TYR A 1 228 ? -12.026 -9.212 -18.994 1.00 81.81 228 TYR A C 1
ATOM 1677 O O . TYR A 1 228 ? -12.075 -10.059 -19.881 1.00 81.81 228 TYR A O 1
ATOM 1685 N N . GLU A 1 229 ? -12.645 -8.033 -19.105 1.00 85.12 229 GLU A N 1
ATOM 1686 C CA . GLU A 1 229 ? -13.448 -7.639 -20.275 1.00 85.12 229 GLU A CA 1
ATOM 1687 C C . GLU A 1 229 ? -12.636 -7.660 -21.581 1.00 85.12 229 GLU A C 1
ATOM 1689 O O . GLU A 1 229 ? -13.158 -8.008 -22.642 1.00 85.12 229 GLU A O 1
ATOM 1694 N N . ARG A 1 230 ? -11.344 -7.293 -21.537 1.00 86.44 230 ARG A N 1
ATOM 1695 C CA . ARG A 1 230 ? -10.461 -7.369 -22.709 1.00 86.44 230 ARG A CA 1
ATOM 1696 C C . ARG A 1 230 ? -10.122 -8.811 -23.074 1.00 86.44 230 ARG A C 1
ATOM 1698 O O . ARG A 1 230 ? -10.127 -9.120 -24.261 1.00 86.44 230 ARG A O 1
ATOM 1705 N N . LEU A 1 231 ? -9.843 -9.671 -22.093 1.00 86.94 231 LEU A N 1
ATOM 1706 C CA . LEU A 1 231 ? -9.559 -11.094 -22.314 1.00 86.94 231 LEU A CA 1
ATOM 1707 C C . LEU A 1 231 ? -10.785 -11.845 -22.850 1.00 86.94 231 LEU A C 1
ATOM 1709 O O . LEU A 1 231 ? -10.655 -12.637 -23.778 1.00 86.94 231 LEU A O 1
ATOM 1713 N N . GLU A 1 232 ? -11.971 -11.562 -22.311 1.00 87.12 232 GLU A N 1
ATOM 1714 C CA . GLU A 1 232 ? -13.240 -12.132 -22.775 1.00 87.12 232 GLU A CA 1
ATOM 1715 C C . GLU A 1 232 ? -13.550 -11.681 -24.204 1.00 87.12 232 GLU A C 1
ATOM 1717 O O . GLU A 1 232 ? -13.770 -12.527 -25.068 1.00 87.12 232 GLU A O 1
ATOM 1722 N N . ARG A 1 233 ? -13.420 -10.382 -24.505 1.00 88.69 233 ARG A N 1
ATOM 1723 C CA . ARG A 1 233 ? -13.567 -9.870 -25.875 1.00 88.69 233 ARG A CA 1
ATOM 1724 C C . ARG A 1 233 ? -12.559 -10.483 -26.853 1.00 88.69 233 ARG A C 1
ATOM 1726 O O . ARG A 1 233 ? -12.943 -10.851 -27.955 1.00 88.69 233 ARG A O 1
ATOM 1733 N N . LEU A 1 234 ? -11.290 -10.632 -26.463 1.00 88.25 234 LEU A N 1
ATOM 1734 C CA . LEU A 1 234 ? -10.285 -11.306 -27.299 1.00 88.25 234 LEU A CA 1
ATOM 1735 C C . LEU A 1 234 ? -10.642 -12.777 -27.557 1.00 88.25 234 LEU A C 1
ATOM 1737 O O . LEU A 1 234 ? -10.341 -13.289 -28.633 1.00 88.25 234 LEU A O 1
ATOM 1741 N N . HIS A 1 235 ? -11.296 -13.449 -26.605 1.00 90.31 235 HIS A N 1
ATOM 1742 C CA . HIS A 1 235 ? -11.777 -14.814 -26.796 1.00 90.31 235 HIS A CA 1
ATOM 1743 C C . HIS A 1 235 ? -12.993 -14.895 -27.727 1.00 90.31 235 HIS A C 1
ATOM 1745 O O . HIS A 1 235 ? -13.066 -15.799 -28.555 1.00 90.31 235 HIS A O 1
ATOM 1751 N N . GLU A 1 236 ? -13.914 -13.934 -27.646 1.00 92.31 236 GLU A N 1
ATOM 1752 C CA . GLU A 1 236 ? -15.043 -13.807 -28.578 1.00 92.31 236 GLU A CA 1
ATOM 1753 C C . GLU A 1 236 ? -14.590 -13.458 -30.008 1.00 92.31 236 GLU A C 1
ATOM 1755 O O . GLU A 1 236 ? -15.142 -13.985 -30.975 1.00 92.31 236 GLU A O 1
ATOM 1760 N N . GLU A 1 237 ? -13.576 -12.597 -30.148 1.00 91.75 237 GLU A N 1
ATOM 1761 C CA . GLU A 1 237 ? -12.984 -12.178 -31.428 1.00 91.75 237 GLU A CA 1
ATOM 1762 C C . GLU A 1 237 ? -12.136 -13.294 -32.077 1.00 91.75 237 GLU A C 1
ATOM 1764 O O . GLU A 1 237 ? -12.138 -13.432 -33.303 1.00 91.75 237 GLU A O 1
ATOM 1769 N N . HIS A 1 238 ? -11.432 -14.106 -31.273 1.00 91.56 238 HIS A N 1
ATOM 1770 C CA . HIS A 1 238 ? -10.446 -15.097 -31.734 1.00 91.56 238 HIS A CA 1
ATOM 1771 C C . HIS A 1 238 ? -10.552 -16.476 -31.034 1.00 91.56 238 HIS A C 1
ATOM 1773 O O . HIS A 1 238 ? -9.563 -16.963 -30.467 1.00 91.56 238 HIS A O 1
ATOM 1779 N N . PRO A 1 239 ? -11.721 -17.149 -31.054 1.00 92.25 239 PRO A N 1
ATOM 1780 C CA . PRO A 1 239 ? -11.952 -18.407 -30.329 1.00 92.25 239 PRO A CA 1
ATOM 1781 C C . PRO A 1 239 ? -11.196 -19.616 -30.911 1.00 92.25 239 PRO A C 1
ATOM 1783 O O . PRO A 1 239 ? -11.172 -20.684 -30.307 1.00 92.25 239 PRO A O 1
ATOM 1786 N N . ASP A 1 240 ? -10.599 -19.476 -32.095 1.00 93.38 240 ASP A N 1
ATOM 1787 C CA . ASP A 1 240 ? -9.785 -20.492 -32.766 1.00 93.38 240 ASP A CA 1
ATOM 1788 C C . ASP A 1 240 ? -8.343 -20.562 -32.234 1.00 93.38 240 ASP A C 1
ATOM 1790 O O . ASP A 1 240 ? -7.710 -21.616 -32.311 1.00 93.38 240 ASP A O 1
ATOM 1794 N N . VAL A 1 241 ? -7.838 -19.460 -31.670 1.00 91.69 241 VAL A N 1
ATOM 1795 C CA . VAL A 1 241 ? -6.473 -19.346 -31.123 1.00 91.69 241 VAL A CA 1
ATOM 1796 C C . VAL A 1 241 ? -6.433 -18.982 -29.638 1.00 91.69 241 VAL A C 1
ATOM 1798 O O . VAL A 1 241 ? -5.344 -18.815 -29.091 1.00 91.69 241 VAL A O 1
ATOM 1801 N N . THR A 1 242 ? -7.582 -18.898 -28.965 1.00 88.75 242 THR A N 1
ATOM 1802 C CA . THR A 1 242 ? -7.685 -18.588 -27.531 1.00 88.75 242 THR A CA 1
ATOM 1803 C C . THR A 1 242 ? -8.595 -19.570 -26.795 1.00 88.75 242 THR A C 1
ATOM 1805 O O . THR A 1 242 ? -9.595 -20.047 -27.323 1.00 88.75 242 THR A O 1
ATOM 1808 N N . GLU A 1 243 ? -8.277 -19.832 -25.532 1.00 88.44 243 GLU A N 1
ATOM 1809 C CA . GLU A 1 243 ? -9.096 -20.621 -24.608 1.00 88.44 243 GLU A CA 1
ATOM 1810 C C . GLU A 1 243 ? -9.197 -19.871 -23.276 1.00 88.44 243 GLU A C 1
ATOM 1812 O O . GLU A 1 243 ? -8.176 -19.421 -22.750 1.00 88.44 243 GLU A O 1
ATOM 1817 N N . VAL A 1 244 ? -10.410 -19.763 -22.724 1.00 85.00 244 VAL A N 1
ATOM 1818 C CA . VAL A 1 244 ? -10.662 -19.220 -21.382 1.00 85.00 244 VAL A CA 1
ATOM 1819 C C . VAL A 1 244 ? -10.842 -20.369 -20.392 1.00 85.00 244 VAL A C 1
ATOM 1821 O O . VAL A 1 244 ? -11.875 -21.037 -20.367 1.00 85.00 244 VAL A O 1
ATOM 1824 N N . ILE A 1 245 ? -9.839 -20.586 -19.539 1.00 85.25 245 ILE A N 1
ATOM 1825 C CA . ILE A 1 245 ? -9.878 -21.635 -18.511 1.00 85.25 245 ILE A CA 1
ATOM 1826 C C . ILE A 1 245 ? -10.469 -21.066 -17.214 1.00 85.25 245 ILE A C 1
ATOM 1828 O O . ILE A 1 245 ? -9.837 -20.250 -16.546 1.00 85.25 245 ILE A O 1
ATOM 1832 N N . GLU A 1 246 ? -11.664 -21.508 -16.812 1.00 81.38 246 GLU A N 1
ATOM 1833 C CA . GLU A 1 246 ? -12.238 -21.126 -15.514 1.00 81.38 246 GLU A CA 1
ATOM 1834 C C . GLU A 1 246 ? -11.634 -21.932 -14.352 1.00 81.38 246 GLU A C 1
ATOM 1836 O O . GLU A 1 246 ? -11.744 -23.159 -14.301 1.00 81.38 246 GLU A O 1
ATOM 1841 N N . LEU A 1 247 ? -11.064 -21.246 -13.355 1.00 82.69 247 LEU A N 1
ATOM 1842 C CA . LEU A 1 247 ? -10.669 -21.895 -12.103 1.00 82.69 247 LEU A CA 1
ATOM 1843 C C . LEU A 1 247 ? -11.898 -22.244 -11.237 1.00 82.69 247 LEU A C 1
ATOM 1845 O O . LEU A 1 247 ? -12.875 -21.482 -11.191 1.00 82.69 247 LEU A O 1
ATOM 1849 N N . PRO A 1 248 ? -11.859 -23.376 -10.503 1.00 85.31 248 PRO A N 1
ATOM 1850 C CA . PRO A 1 248 ? -13.022 -23.891 -9.776 1.00 85.31 248 PRO A CA 1
ATOM 1851 C C . PRO A 1 248 ? -13.489 -22.963 -8.647 1.00 85.31 248 PRO A C 1
ATOM 1853 O O . PRO A 1 248 ? -14.687 -22.878 -8.374 1.00 85.31 248 PRO A O 1
ATOM 1856 N N . ASN A 1 249 ? -12.561 -22.238 -8.019 1.00 84.69 249 ASN A N 1
ATOM 1857 C CA . ASN A 1 249 ? -12.825 -21.391 -6.859 1.00 84.69 249 ASN A CA 1
ATOM 1858 C C . ASN A 1 249 ? -12.854 -19.907 -7.247 1.00 84.69 249 ASN A C 1
ATOM 1860 O O . ASN A 1 249 ? -12.002 -19.437 -7.999 1.00 84.69 249 ASN A O 1
ATOM 1864 N N . ARG A 1 250 ? -13.806 -19.157 -6.681 1.00 83.75 250 ARG A N 1
ATOM 1865 C CA . ARG A 1 250 ? -13.779 -17.687 -6.691 1.00 83.75 250 ARG A CA 1
ATOM 1866 C C . ARG A 1 250 ? -12.801 -17.207 -5.616 1.00 83.75 250 ARG A C 1
ATOM 1868 O O . ARG A 1 250 ? -12.761 -17.783 -4.529 1.00 83.75 250 ARG A O 1
ATOM 1875 N N . THR A 1 251 ? -12.042 -16.157 -5.897 1.00 83.69 251 THR A N 1
ATOM 1876 C CA . THR A 1 251 ? -11.343 -15.393 -4.860 1.00 83.69 251 THR A CA 1
ATOM 1877 C C . THR A 1 251 ? -12.304 -14.417 -4.196 1.00 83.69 251 THR A C 1
ATOM 1879 O O . THR A 1 251 ? -13.460 -14.268 -4.596 1.00 83.69 251 THR A O 1
ATOM 1882 N N . ASN A 1 252 ? -11.835 -13.743 -3.146 1.00 82.94 252 ASN A N 1
ATOM 1883 C CA . ASN A 1 252 ? -12.664 -12.783 -2.433 1.00 82.94 252 ASN A CA 1
ATOM 1884 C C . ASN A 1 252 ? -13.067 -11.577 -3.292 1.00 82.94 252 ASN A C 1
ATOM 1886 O O . ASN A 1 252 ? -14.081 -10.985 -2.965 1.00 82.94 252 ASN A O 1
ATOM 1890 N N . GLY A 1 253 ? -12.372 -11.251 -4.388 1.00 84.25 253 GLY A N 1
ATOM 1891 C CA . GLY A 1 253 ? -12.640 -10.024 -5.145 1.00 84.25 253 GLY A CA 1
ATOM 1892 C C . GLY A 1 253 ? -12.241 -8.767 -4.367 1.00 84.25 253 GLY A C 1
ATOM 1893 O O . GLY A 1 253 ? -11.427 -8.838 -3.443 1.00 84.25 253 GLY A O 1
ATOM 1894 N N . TYR A 1 254 ? -12.798 -7.611 -4.733 1.00 88.38 254 TYR A N 1
ATOM 1895 C CA . TYR A 1 254 ? -12.466 -6.327 -4.105 1.00 88.38 254 TYR A CA 1
ATOM 1896 C C . TYR A 1 254 ? -13.317 -6.059 -2.848 1.00 88.38 254 TYR A C 1
ATOM 1898 O O . TYR A 1 254 ? -14.088 -5.104 -2.773 1.00 88.38 254 TYR A O 1
ATOM 1906 N N . ARG A 1 255 ? -13.190 -6.928 -1.839 1.00 91.25 255 ARG A N 1
ATOM 1907 C CA . ARG A 1 255 ? -13.848 -6.775 -0.530 1.00 91.25 255 ARG A CA 1
ATOM 1908 C C . ARG A 1 255 ? -12.933 -7.208 0.610 1.00 91.25 255 ARG A C 1
ATOM 1910 O O . ARG A 1 255 ? -12.138 -8.139 0.473 1.00 91.25 255 ARG A O 1
ATOM 1917 N N . ARG A 1 256 ? -13.087 -6.549 1.756 1.00 95.31 256 ARG A N 1
ATOM 1918 C CA . ARG A 1 256 ? -12.434 -6.887 3.023 1.00 95.31 256 ARG A CA 1
ATOM 1919 C C . ARG A 1 256 ? -13.470 -6.799 4.141 1.00 95.31 256 ARG A C 1
ATOM 1921 O O . ARG A 1 256 ? -14.483 -6.110 3.998 1.00 95.31 256 ARG A O 1
ATOM 1928 N N . LEU A 1 257 ? -13.250 -7.547 5.217 1.00 97.44 257 LEU A N 1
ATOM 1929 C CA . LEU A 1 257 ? -13.966 -7.307 6.465 1.00 97.44 257 LEU A CA 1
ATOM 1930 C C . LEU A 1 257 ? -13.579 -5.910 6.965 1.00 97.44 257 LEU A C 1
ATOM 1932 O O . LEU A 1 257 ? -12.468 -5.431 6.698 1.00 97.44 257 LEU A O 1
ATOM 1936 N N . ALA A 1 258 ? -14.508 -5.247 7.638 1.00 98.25 258 ALA A N 1
ATOM 1937 C CA . ALA A 1 258 ? -14.238 -3.985 8.291 1.00 98.25 258 ALA A CA 1
ATOM 1938 C C . ALA A 1 258 ? -13.454 -4.246 9.576 1.00 98.25 258 ALA A C 1
ATOM 1940 O O . ALA A 1 258 ? -13.699 -5.239 10.255 1.00 98.25 258 ALA A O 1
ATOM 1941 N N . GLN A 1 259 ? -12.475 -3.399 9.886 1.00 98.25 259 GLN A N 1
ATOM 1942 C CA . GLN A 1 259 ? -11.530 -3.655 10.972 1.00 98.25 259 GLN A CA 1
ATOM 1943 C C . GLN A 1 259 ? -11.344 -2.412 11.841 1.00 98.25 259 GLN A C 1
ATOM 1945 O O . GLN A 1 259 ? -11.393 -1.286 11.342 1.00 98.25 259 GLN A O 1
ATOM 1950 N N . ALA A 1 260 ? -11.084 -2.629 13.128 1.00 98.12 260 ALA A N 1
ATOM 1951 C CA . ALA A 1 260 ? -10.642 -1.618 14.081 1.00 98.12 260 ALA A CA 1
ATOM 1952 C C . ALA A 1 260 ? -9.549 -2.195 14.998 1.00 98.12 260 ALA A C 1
ATOM 1954 O O . ALA A 1 260 ? -9.477 -3.405 15.232 1.00 98.12 260 ALA A O 1
ATOM 1955 N N . LEU A 1 261 ? -8.678 -1.326 15.515 1.00 97.56 261 LEU A N 1
ATOM 1956 C CA . LEU A 1 261 ? -7.565 -1.711 16.381 1.00 97.56 261 LEU A CA 1
ATOM 1957 C C . LEU A 1 261 ? -7.455 -0.736 17.553 1.00 97.56 261 LEU A C 1
ATOM 1959 O O . LEU A 1 261 ? -7.127 0.435 17.370 1.00 97.56 261 LEU A O 1
ATOM 1963 N N . PHE A 1 262 ? -7.707 -1.235 18.757 1.00 97.94 262 PHE A N 1
ATOM 1964 C CA . PHE A 1 262 ? -7.719 -0.454 19.989 1.00 97.94 262 PHE A CA 1
ATOM 1965 C C . PHE A 1 262 ? -6.420 -0.658 20.765 1.00 97.94 262 PHE A C 1
ATOM 1967 O O . PHE A 1 262 ? -5.954 -1.788 20.897 1.00 97.94 262 PHE A O 1
ATOM 1974 N N . GLY A 1 263 ? -5.845 0.422 21.298 1.00 94.25 263 GLY A N 1
ATOM 1975 C CA . GLY A 1 263 ? -4.580 0.394 22.040 1.00 94.25 263 GLY A CA 1
ATOM 1976 C C . GLY A 1 263 ? -3.323 0.536 21.167 1.00 94.25 263 GLY A C 1
ATOM 1977 O O . GLY A 1 263 ? -3.317 0.286 19.956 1.00 94.25 263 GLY A O 1
ATOM 1978 N N . THR A 1 264 ? -2.232 0.978 21.797 1.00 90.31 264 THR A N 1
ATOM 1979 C CA . THR A 1 264 ? -0.953 1.302 21.137 1.00 90.31 264 THR A CA 1
ATOM 1980 C C . THR A 1 264 ? 0.154 0.278 21.386 1.00 90.31 264 THR A C 1
ATOM 1982 O O . THR A 1 264 ? 0.965 0.069 20.484 1.00 90.31 264 THR A O 1
ATOM 1985 N N . ALA A 1 265 ? 0.177 -0.370 22.555 1.00 94.50 265 ALA A N 1
ATOM 1986 C CA . ALA A 1 265 ? 1.150 -1.398 22.923 1.00 94.50 265 ALA A CA 1
ATOM 1987 C C . ALA A 1 265 ? 0.592 -2.815 22.702 1.00 94.50 265 ALA A C 1
ATOM 1989 O O . ALA A 1 265 ? -0.590 -3.075 22.907 1.00 94.50 265 ALA A O 1
ATOM 1990 N N . ASP A 1 266 ? 1.447 -3.740 22.266 1.00 95.00 266 ASP A N 1
ATOM 1991 C CA . ASP A 1 266 ? 1.029 -5.046 21.734 1.00 95.00 266 ASP A CA 1
ATOM 1992 C C . ASP A 1 266 ? 0.380 -5.990 22.767 1.00 95.00 266 ASP A C 1
ATOM 1994 O O . ASP A 1 266 ? -0.346 -6.906 22.385 1.00 95.00 266 ASP A O 1
ATOM 1998 N N . ASP A 1 267 ? 0.620 -5.779 24.063 1.00 96.50 267 ASP A N 1
ATOM 1999 C CA . ASP A 1 267 ? 0.078 -6.578 25.173 1.00 96.50 267 ASP A CA 1
ATOM 2000 C C . ASP A 1 267 ? -1.330 -6.160 25.627 1.00 96.50 267 ASP A C 1
ATOM 2002 O O . ASP A 1 267 ? -2.055 -6.958 26.222 1.00 96.50 267 ASP A O 1
ATOM 2006 N N . SER A 1 268 ? -1.700 -4.919 25.323 1.00 96.75 268 SER A N 1
ATOM 2007 C CA . SER A 1 268 ? -2.924 -4.212 25.717 1.00 96.75 268 SER A CA 1
ATOM 2008 C C . SER A 1 268 ? -3.808 -3.879 24.506 1.00 96.75 268 SER A C 1
ATOM 2010 O O . SER A 1 268 ? -4.807 -3.169 24.624 1.00 96.75 268 SER A O 1
ATOM 2012 N N . ARG A 1 269 ? -3.452 -4.408 23.327 1.00 97.75 269 ARG A N 1
ATOM 2013 C CA . ARG A 1 269 ? -4.087 -4.113 22.042 1.00 97.75 269 ARG A CA 1
ATOM 2014 C C . ARG A 1 269 ? -5.108 -5.172 21.623 1.00 97.75 269 ARG A C 1
ATOM 2016 O O . ARG A 1 269 ? -4.808 -6.368 21.569 1.00 97.75 269 ARG A O 1
ATOM 2023 N N . VAL A 1 270 ? -6.297 -4.699 21.256 1.00 98.38 270 VAL A N 1
ATOM 2024 C CA . VAL A 1 270 ? -7.452 -5.500 20.825 1.00 98.38 270 VAL A CA 1
ATOM 2025 C C . VAL A 1 270 ? -7.741 -5.211 19.355 1.00 98.38 270 VAL A C 1
ATOM 2027 O O . VAL A 1 270 ? -8.023 -4.070 18.993 1.00 98.38 270 VAL A O 1
ATOM 2030 N N . GLY A 1 271 ? -7.661 -6.235 18.507 1.00 98.00 271 GLY A N 1
ATOM 2031 C CA . GLY A 1 271 ? -8.152 -6.183 17.130 1.00 98.00 271 GLY A CA 1
ATOM 2032 C C . GLY A 1 271 ? -9.605 -6.640 17.062 1.00 98.00 271 GLY A C 1
ATOM 2033 O O . GLY A 1 271 ? -9.993 -7.557 17.789 1.00 98.00 271 GLY A O 1
ATOM 2034 N N . VAL A 1 272 ? -10.399 -6.006 16.203 1.00 98.56 272 VAL A N 1
ATOM 2035 C CA . VAL A 1 272 ? -11.797 -6.370 15.951 1.00 98.56 272 VAL A CA 1
ATOM 2036 C C . VAL A 1 272 ? -12.053 -6.358 14.448 1.00 98.56 272 VAL A C 1
ATOM 2038 O O . VAL A 1 272 ? -11.878 -5.321 13.812 1.00 98.56 272 VAL A O 1
ATOM 2041 N N . ASP A 1 273 ? -12.496 -7.493 13.911 1.00 98.56 273 ASP A N 1
ATOM 2042 C CA . ASP A 1 273 ? -12.997 -7.630 12.539 1.00 98.56 273 ASP A CA 1
ATOM 2043 C C . ASP A 1 273 ? -14.526 -7.763 12.557 1.00 98.56 273 ASP A C 1
ATOM 2045 O O . ASP A 1 273 ? -15.075 -8.434 13.431 1.00 98.56 273 ASP A O 1
ATOM 2049 N N . SER A 1 274 ? -15.230 -7.197 11.580 1.00 98.62 274 SER A N 1
ATOM 2050 C CA . SER A 1 274 ? -16.645 -7.497 11.332 1.00 98.62 274 SER A CA 1
ATOM 2051 C C . SER A 1 274 ? -16.820 -8.906 10.754 1.00 98.62 274 SER A C 1
ATOM 2053 O O . SER A 1 274 ? -15.922 -9.439 10.103 1.00 98.62 274 SER A O 1
ATOM 2055 N N . LEU A 1 275 ? -17.995 -9.515 10.936 1.00 98.00 275 LEU A N 1
ATOM 2056 C CA . LEU A 1 275 ? -18.365 -10.753 10.235 1.00 98.00 275 LEU A CA 1
ATOM 2057 C C . LEU A 1 275 ? -18.942 -10.488 8.836 1.00 98.00 275 LEU A C 1
ATOM 2059 O O . LEU A 1 275 ? -18.722 -11.281 7.921 1.00 98.00 275 LEU A O 1
ATOM 2063 N N . ALA A 1 276 ? -19.645 -9.367 8.657 1.00 96.81 276 ALA A N 1
ATOM 2064 C CA . ALA A 1 276 ? -20.059 -8.871 7.346 1.00 96.81 276 ALA A CA 1
ATOM 2065 C C . ALA A 1 276 ? -18.878 -8.222 6.602 1.00 96.81 276 ALA A C 1
ATOM 2067 O O . ALA A 1 276 ? -17.959 -7.682 7.225 1.00 96.81 276 ALA A O 1
ATOM 2068 N N . TRP A 1 277 ? -18.901 -8.219 5.268 1.00 95.75 277 TRP A N 1
ATOM 2069 C CA . TRP A 1 277 ? -17.961 -7.415 4.477 1.00 95.75 277 TRP A CA 1
ATOM 2070 C C . TRP A 1 277 ? -18.225 -5.920 4.708 1.00 95.75 277 TRP A C 1
ATOM 2072 O O . TRP A 1 277 ? -19.362 -5.536 4.965 1.00 95.75 277 TRP A O 1
ATOM 2082 N N . GLY A 1 278 ? -17.208 -5.058 4.588 1.00 95.44 278 GLY A N 1
ATOM 2083 C CA . GLY A 1 278 ? -17.361 -3.631 4.918 1.00 95.44 278 GLY A CA 1
ATOM 2084 C C . GLY A 1 278 ? -18.514 -2.945 4.183 1.00 95.44 278 GLY A C 1
ATOM 2085 O O . GLY A 1 278 ? -19.354 -2.303 4.803 1.00 95.44 278 GLY A O 1
ATOM 2086 N N . HIS A 1 279 ? -18.613 -3.178 2.874 1.00 92.12 279 HIS A N 1
ATOM 2087 C CA . HIS A 1 279 ? -19.711 -2.688 2.030 1.00 92.12 279 HIS A CA 1
ATOM 2088 C C . HIS A 1 279 ? -21.074 -3.392 2.214 1.00 92.12 279 HIS A C 1
ATOM 2090 O O . HIS A 1 279 ? -22.056 -2.949 1.628 1.00 92.12 279 HIS A O 1
ATOM 2096 N N . GLU A 1 280 ? -21.139 -4.474 2.994 1.00 93.69 280 GLU A N 1
ATOM 2097 C CA . GLU A 1 280 ? -22.358 -5.240 3.310 1.00 93.69 280 GLU A CA 1
ATOM 2098 C C . GLU A 1 280 ? -22.827 -4.970 4.759 1.00 93.69 280 GLU A C 1
ATOM 2100 O O . GLU A 1 280 ? -23.449 -5.824 5.386 1.00 93.69 280 GLU A O 1
ATOM 2105 N N . GLY A 1 281 ? -22.491 -3.798 5.313 1.00 95.38 281 GLY A N 1
ATOM 2106 C CA . GLY A 1 281 ? -22.827 -3.382 6.682 1.00 95.38 281 GLY A CA 1
ATOM 2107 C C . GLY A 1 281 ? -21.678 -3.495 7.688 1.00 95.38 281 GLY A C 1
ATOM 2108 O O . GLY A 1 281 ? -21.754 -2.941 8.779 1.00 95.38 281 GLY A O 1
ATOM 2109 N N . GLY A 1 282 ? -20.557 -4.137 7.336 1.00 97.62 282 GLY A N 1
ATOM 2110 C CA . GLY A 1 282 ? -19.401 -4.225 8.238 1.00 97.62 282 GLY A CA 1
ATOM 2111 C C . GLY A 1 282 ? -18.818 -2.856 8.621 1.00 97.62 282 GLY A C 1
ATOM 2112 O O . GLY A 1 282 ? -18.358 -2.687 9.747 1.00 97.62 282 GLY A O 1
ATOM 2113 N N . ASN A 1 283 ? -18.865 -1.878 7.707 1.00 97.44 283 ASN A N 1
ATOM 2114 C CA . ASN A 1 283 ? -18.399 -0.505 7.943 1.00 97.44 283 ASN A CA 1
ATOM 2115 C C . ASN A 1 283 ? -19.373 0.336 8.797 1.00 97.44 283 ASN A C 1
ATOM 2117 O O . ASN A 1 283 ? -18.996 1.425 9.226 1.00 97.44 283 ASN A O 1
ATOM 2121 N N . ASP A 1 284 ? -20.601 -0.141 9.031 1.00 98.12 284 ASP A N 1
ATOM 2122 C CA . ASP A 1 284 ? -21.601 0.549 9.858 1.00 98.12 284 ASP A CA 1
ATOM 2123 C C . ASP A 1 284 ? -21.449 0.189 11.352 1.00 98.12 284 ASP A C 1
ATOM 2125 O O . ASP A 1 284 ? -21.933 0.910 12.227 1.00 98.12 284 ASP A O 1
ATOM 2129 N N . ILE A 1 285 ? -20.713 -0.890 11.656 1.00 98.75 285 ILE A N 1
ATOM 2130 C CA . ILE A 1 285 ? -20.423 -1.340 13.021 1.00 98.75 285 ILE A CA 1
ATOM 2131 C C . ILE A 1 285 ? -19.462 -0.371 13.713 1.00 98.75 285 ILE A C 1
ATOM 2133 O O . ILE A 1 285 ? -18.403 -0.026 13.183 1.00 98.75 285 ILE A O 1
ATOM 2137 N N . SER A 1 286 ? -19.788 0.003 14.951 1.00 98.69 286 SER A N 1
ATOM 2138 C CA . SER A 1 286 ? -18.911 0.782 15.830 1.00 98.69 286 SER A CA 1
ATOM 2139 C C . SER A 1 286 ? -18.610 0.048 17.133 1.00 98.69 286 SER A C 1
ATOM 2141 O O . SER A 1 286 ? -19.465 -0.642 17.683 1.00 98.69 286 SER A O 1
ATOM 2143 N N . VAL A 1 287 ? -17.383 0.207 17.635 1.00 98.81 287 VAL A N 1
ATOM 2144 C CA . VAL A 1 287 ? -16.951 -0.332 18.932 1.00 98.81 287 VAL A CA 1
ATOM 2145 C C . VAL A 1 287 ? -16.395 0.793 19.809 1.00 98.81 287 VAL A C 1
ATOM 2147 O O . VAL A 1 287 ? -15.548 1.572 19.372 1.00 98.81 287 VAL A O 1
ATOM 2150 N N . GLU A 1 288 ? -16.863 0.868 21.052 1.00 98.69 288 GLU A N 1
ATOM 2151 C CA . GLU A 1 288 ? -16.379 1.755 22.117 1.00 98.69 288 GLU A CA 1
ATOM 2152 C C . GLU A 1 288 ? -15.744 0.920 23.241 1.00 98.69 288 GLU A C 1
ATOM 2154 O O . GLU A 1 288 ? -16.318 -0.083 23.668 1.00 98.69 288 GLU A O 1
ATOM 2159 N N . LEU A 1 289 ? -14.591 1.353 23.766 1.00 98.62 289 LEU A N 1
ATOM 2160 C CA . LEU A 1 289 ? -14.020 0.819 25.009 1.00 98.62 289 LEU A CA 1
ATOM 2161 C C . LEU A 1 289 ? -14.200 1.866 26.109 1.00 98.62 289 LEU A C 1
ATOM 2163 O O . LEU A 1 289 ? -13.423 2.813 26.218 1.00 98.62 289 LEU A O 1
ATOM 2167 N N . ARG A 1 290 ? -15.245 1.727 26.915 1.00 98.38 290 ARG A N 1
ATOM 2168 C CA . ARG A 1 290 ? -15.697 2.759 27.842 1.00 98.38 290 ARG A CA 1
ATOM 2169 C C . ARG A 1 290 ? -15.213 2.508 29.264 1.00 98.38 290 ARG A C 1
ATOM 2171 O O . ARG A 1 290 ? -15.527 1.485 29.862 1.00 98.38 290 ARG A O 1
ATOM 2178 N N . ASP A 1 291 ? -14.528 3.491 29.842 1.00 97.56 291 ASP A N 1
ATOM 2179 C CA . ASP A 1 291 ? -14.383 3.584 31.297 1.00 97.56 291 ASP A CA 1
ATOM 2180 C C . ASP A 1 291 ? -15.750 3.979 31.906 1.00 97.56 291 ASP A C 1
ATOM 2182 O O . ASP A 1 291 ? -16.308 5.018 31.526 1.00 97.56 291 ASP A O 1
ATOM 2186 N N . PRO A 1 292 ? -16.338 3.170 32.808 1.00 95.31 292 PRO A N 1
ATOM 2187 C CA . PRO A 1 292 ? -17.622 3.482 33.427 1.00 95.31 292 PRO A CA 1
ATOM 2188 C C . PRO A 1 292 ? -17.536 4.610 34.473 1.00 95.31 292 PRO A C 1
ATOM 2190 O O . PRO A 1 292 ? -18.576 5.120 34.890 1.00 95.31 292 PRO A O 1
ATOM 2193 N N . GLY A 1 293 ? -16.335 5.018 34.908 1.00 92.88 293 GLY A N 1
ATOM 2194 C CA . GLY A 1 293 ? -16.125 6.141 35.830 1.00 92.88 293 GLY A CA 1
ATOM 2195 C C . GLY A 1 293 ? -16.613 5.903 37.265 1.00 92.88 293 GLY A C 1
ATOM 2196 O O . GLY A 1 293 ? -16.785 6.854 38.029 1.00 92.88 293 GLY A O 1
ATOM 2197 N N . VAL A 1 294 ? -16.858 4.644 37.639 1.00 94.31 294 VAL A N 1
ATOM 2198 C CA . VAL A 1 294 ? -17.290 4.216 38.980 1.00 94.31 294 VAL A CA 1
ATOM 2199 C C . VAL A 1 294 ? -16.360 3.130 39.514 1.00 94.31 294 VAL A C 1
ATOM 2201 O O . VAL A 1 294 ? -15.753 2.396 38.739 1.00 94.31 294 VAL A O 1
ATOM 2204 N N . ALA A 1 295 ? -16.245 3.013 40.837 1.00 97.06 295 ALA A N 1
ATOM 2205 C CA . ALA A 1 295 ? -15.442 1.974 41.480 1.00 97.06 295 ALA A CA 1
ATOM 2206 C C . ALA A 1 295 ? -16.125 0.596 41.441 1.00 97.06 295 ALA A C 1
ATOM 2208 O O . ALA A 1 295 ? -17.347 0.497 41.567 1.00 97.06 295 ALA A O 1
ATOM 2209 N N . SER A 1 296 ? -15.316 -0.462 41.353 1.00 97.25 296 SER A N 1
ATOM 2210 C CA . SER A 1 296 ? -15.733 -1.871 41.391 1.00 97.25 296 SER A CA 1
ATOM 2211 C C . SER A 1 296 ? -16.752 -2.263 40.310 1.00 97.25 296 SER A C 1
ATOM 2213 O O . SER A 1 296 ? -17.627 -3.097 40.559 1.00 97.25 296 SER A O 1
ATOM 2215 N N . SER A 1 297 ? -16.660 -1.669 39.117 1.00 98.00 297 SER A N 1
ATOM 2216 C CA . SER A 1 297 ? -17.470 -2.079 37.969 1.00 98.00 297 SER A CA 1
ATOM 2217 C C . SER A 1 297 ? -16.999 -3.431 37.438 1.00 98.00 297 SER A C 1
ATOM 2219 O O . SER A 1 297 ? -15.798 -3.680 37.327 1.00 98.00 297 SER A O 1
ATOM 2221 N N . ALA A 1 298 ? -17.943 -4.293 37.061 1.00 97.94 298 ALA A N 1
ATOM 2222 C CA . ALA A 1 298 ? -17.644 -5.483 36.272 1.00 97.94 298 ALA A CA 1
ATOM 2223 C C . ALA A 1 298 ? -17.334 -5.106 34.811 1.00 97.94 298 ALA A C 1
ATOM 2225 O O . ALA A 1 298 ? -17.697 -4.019 34.359 1.00 97.94 298 ALA A O 1
ATOM 2226 N N . LEU A 1 299 ? -16.681 -6.023 34.088 1.00 98.50 299 LEU A N 1
ATOM 2227 C CA . LEU A 1 299 ? -16.587 -5.972 32.629 1.00 98.50 299 LEU A CA 1
ATOM 2228 C C . LEU A 1 299 ? -17.932 -6.424 32.055 1.00 98.50 299 LEU A C 1
ATOM 2230 O O . LEU A 1 299 ? -18.404 -7.504 32.412 1.00 98.50 299 LEU A O 1
ATOM 2234 N N . ASP A 1 300 ? -18.510 -5.616 31.176 1.00 98.06 300 ASP A N 1
ATOM 2235 C CA . ASP A 1 300 ? -19.798 -5.862 30.526 1.00 98.06 300 ASP A CA 1
ATOM 2236 C C . ASP A 1 300 ? -19.753 -5.401 29.059 1.00 98.06 300 ASP A C 1
ATOM 2238 O O . ASP A 1 300 ? -18.915 -4.572 28.690 1.00 98.06 300 ASP A O 1
ATOM 2242 N N . VAL A 1 301 ? -20.626 -5.937 28.205 1.00 98.69 301 VAL A N 1
ATOM 2243 C CA . VAL A 1 301 ? -20.724 -5.542 26.791 1.00 98.69 301 VAL A CA 1
ATOM 2244 C C . VAL A 1 301 ? -22.187 -5.355 26.420 1.00 98.69 301 VAL A C 1
ATOM 2246 O O . VAL A 1 301 ? -22.985 -6.283 26.504 1.00 98.69 301 VAL A O 1
ATOM 2249 N N . THR A 1 302 ? -22.524 -4.161 25.942 1.00 98.12 302 THR A N 1
ATOM 2250 C CA . THR A 1 302 ? -23.858 -3.833 25.431 1.00 98.12 302 THR A CA 1
ATOM 2251 C C . THR A 1 302 ? -23.829 -3.686 23.914 1.00 98.12 302 THR A C 1
ATOM 2253 O O . THR A 1 302 ? -22.915 -3.058 23.379 1.00 98.12 302 THR A O 1
ATOM 2256 N N . VAL A 1 303 ? -24.845 -4.224 23.235 1.00 98.31 303 VAL A N 1
ATOM 2257 C CA . VAL A 1 303 ? -25.020 -4.152 21.776 1.00 98.31 303 VAL A CA 1
ATOM 2258 C C . VAL A 1 303 ? -26.380 -3.517 21.470 1.00 98.31 303 VAL A C 1
ATOM 2260 O O . VAL A 1 303 ? -27.409 -4.054 21.881 1.00 98.31 303 VAL A O 1
ATOM 2263 N N . ASP A 1 304 ? -26.384 -2.386 20.765 1.00 97.75 304 ASP A N 1
ATOM 2264 C CA . ASP A 1 304 ? -27.584 -1.672 20.307 1.00 97.75 304 ASP A CA 1
ATOM 2265 C C . ASP A 1 304 ? -27.509 -1.469 18.787 1.00 97.75 304 ASP A C 1
ATOM 2267 O O . ASP A 1 304 ? -26.799 -0.595 18.286 1.00 97.75 304 ASP A O 1
ATOM 2271 N N . GLY A 1 305 ? -28.182 -2.348 18.039 1.00 96.81 305 GLY A N 1
ATOM 2272 C CA . GLY A 1 305 ? -27.986 -2.460 16.592 1.00 96.81 305 GLY A CA 1
ATOM 2273 C C . GLY A 1 305 ? -26.522 -2.767 16.266 1.00 96.81 305 GLY A C 1
ATOM 2274 O O . GLY A 1 305 ? -25.974 -3.750 16.760 1.00 96.81 305 GLY A O 1
ATOM 2275 N N . ASP A 1 306 ? -25.898 -1.901 15.471 1.00 97.75 306 ASP A N 1
ATOM 2276 C CA . ASP A 1 306 ? -24.493 -2.001 15.059 1.00 97.75 306 ASP A CA 1
ATOM 2277 C C . ASP A 1 306 ? -23.523 -1.257 16.010 1.00 97.75 306 ASP A C 1
ATOM 2279 O O . ASP A 1 306 ? -22.316 -1.202 15.764 1.00 97.75 306 ASP A O 1
ATOM 2283 N N . ALA A 1 307 ? -24.018 -0.681 17.114 1.00 98.50 307 ALA A N 1
ATOM 2284 C CA . ALA A 1 307 ? -23.193 -0.042 18.138 1.00 98.50 307 ALA A CA 1
ATOM 2285 C C . ALA A 1 307 ? -22.870 -1.013 19.286 1.00 98.50 307 ALA A C 1
ATOM 2287 O O . ALA A 1 307 ? -23.763 -1.510 19.973 1.00 98.50 307 ALA A O 1
ATOM 2288 N N . VAL A 1 308 ? -21.579 -1.253 19.523 1.00 98.75 308 VAL A N 1
ATOM 2289 C CA . VAL A 1 308 ? -21.067 -2.121 20.592 1.00 98.75 308 VAL A CA 1
ATOM 2290 C C . VAL A 1 308 ? -20.283 -1.282 21.603 1.00 98.75 308 VAL A C 1
ATOM 2292 O O . VAL A 1 308 ? -19.232 -0.733 21.278 1.00 98.75 308 VAL A O 1
ATOM 2295 N N . THR A 1 309 ? -20.739 -1.225 22.853 1.00 98.69 309 THR A N 1
ATOM 2296 C CA . THR A 1 309 ? -20.005 -0.572 23.952 1.00 98.69 309 THR A CA 1
ATOM 2297 C C . THR A 1 309 ? -19.514 -1.619 24.943 1.00 98.69 309 THR A C 1
ATOM 2299 O O . THR A 1 309 ? -20.311 -2.325 25.559 1.00 98.69 309 THR A O 1
ATOM 2302 N N . VAL A 1 310 ? -18.195 -1.693 25.126 1.00 98.75 310 VAL A N 1
ATOM 2303 C CA . VAL A 1 310 ? -17.545 -2.486 26.174 1.00 98.75 310 VAL A CA 1
ATOM 2304 C C . VAL A 1 310 ? -17.370 -1.604 27.408 1.00 98.75 310 VAL A C 1
ATOM 2306 O O . VAL A 1 310 ? -16.564 -0.676 27.386 1.00 98.75 310 VAL A O 1
ATOM 2309 N N . HIS A 1 311 ? -18.083 -1.895 28.493 1.00 98.50 311 HIS A N 1
ATOM 2310 C CA . HIS A 1 311 ? -17.894 -1.232 29.786 1.00 98.50 311 HIS A CA 1
ATOM 2311 C C . HIS A 1 311 ? -16.754 -1.928 30.527 1.00 98.50 311 HIS A C 1
ATOM 2313 O O . HIS A 1 311 ? -16.880 -3.079 30.938 1.00 98.50 311 HIS A O 1
ATOM 2319 N N . LEU A 1 312 ? -15.614 -1.255 30.657 1.00 98.62 312 LEU A N 1
ATOM 2320 C CA . LEU A 1 312 ? -14.395 -1.830 31.221 1.00 98.62 312 LEU A CA 1
ATOM 2321 C C . LEU A 1 312 ? -14.518 -2.037 32.740 1.00 98.62 312 LEU A C 1
ATOM 2323 O O . LEU A 1 312 ? -15.055 -1.193 33.457 1.00 98.62 312 LEU A O 1
ATOM 2327 N N . ALA A 1 313 ? -13.971 -3.143 33.249 1.00 98.69 313 ALA A N 1
ATOM 2328 C CA . ALA A 1 313 ? -13.932 -3.416 34.683 1.00 98.69 313 ALA A CA 1
ATOM 2329 C C . ALA A 1 313 ? -13.021 -2.425 35.413 1.00 98.69 313 ALA A C 1
ATOM 2331 O O . ALA A 1 313 ? -11.932 -2.104 34.926 1.00 98.69 313 ALA A O 1
ATOM 2332 N N . THR A 1 314 ? -13.408 -2.027 36.622 1.00 98.56 314 THR A N 1
ATOM 2333 C CA . THR A 1 314 ? -12.641 -1.107 37.473 1.00 98.56 314 THR A CA 1
ATOM 2334 C C . THR A 1 314 ? -12.398 -1.688 38.863 1.00 98.56 314 THR A C 1
ATOM 2336 O O . THR A 1 314 ? -13.182 -2.488 39.374 1.00 98.56 314 THR A O 1
ATOM 2339 N N . ASP A 1 315 ? -11.297 -1.288 39.497 1.00 97.75 315 ASP A N 1
ATOM 2340 C CA . ASP A 1 315 ? -11.000 -1.658 40.880 1.00 97.75 315 ASP A CA 1
ATOM 2341 C C . ASP A 1 315 ? -11.768 -0.801 41.907 1.00 97.75 315 ASP A C 1
ATOM 2343 O O . ASP A 1 315 ? -12.549 0.092 41.568 1.00 97.75 315 ASP A O 1
ATOM 2347 N N . ALA A 1 316 ? -11.522 -1.043 43.198 1.00 97.38 316 ALA A N 1
ATOM 2348 C CA . ALA A 1 316 ? -12.147 -0.303 44.296 1.00 97.38 316 ALA A CA 1
ATOM 2349 C C . ALA A 1 316 ? -11.792 1.202 44.348 1.00 97.38 316 ALA A C 1
ATOM 2351 O O . ALA A 1 316 ? -12.409 1.939 45.117 1.00 97.38 316 ALA A O 1
ATOM 2352 N N . SER A 1 317 ? -10.818 1.661 43.556 1.00 95.56 317 SER A N 1
ATOM 2353 C CA . SER A 1 317 ? -10.464 3.074 43.380 1.00 95.56 317 SER A CA 1
ATOM 2354 C C . SER A 1 317 ? -11.025 3.693 42.092 1.00 95.56 317 SER A C 1
ATOM 2356 O O . SER A 1 317 ? -10.925 4.905 41.913 1.00 95.56 317 SER A O 1
ATOM 2358 N N . GLY A 1 318 ? -11.663 2.891 41.229 1.00 96.00 318 GLY A N 1
ATOM 2359 C CA . GLY A 1 318 ? -12.184 3.320 39.929 1.00 96.00 318 GLY A CA 1
ATOM 2360 C C . GLY A 1 318 ? -11.172 3.227 38.786 1.00 96.00 318 GLY A C 1
ATOM 2361 O O . GLY A 1 318 ? -11.464 3.705 37.698 1.00 96.00 318 GLY A O 1
ATOM 2362 N N . VAL A 1 319 ? -10.001 2.617 38.996 1.00 97.31 319 VAL A N 1
ATOM 2363 C CA . VAL A 1 319 ? -8.998 2.439 37.934 1.00 97.31 319 VAL A CA 1
ATOM 2364 C C . VAL A 1 319 ? -9.375 1.240 37.068 1.00 97.31 319 VAL A C 1
ATOM 2366 O O . VAL A 1 319 ? -9.689 0.172 37.594 1.00 97.31 319 VAL A O 1
ATOM 2369 N N . VAL A 1 320 ? -9.329 1.402 35.743 1.00 98.00 320 VAL A N 1
ATOM 2370 C CA . VAL A 1 320 ? -9.570 0.323 34.771 1.00 98.00 320 VAL A CA 1
ATOM 2371 C C . VAL A 1 320 ? -8.593 -0.840 34.982 1.00 98.00 320 VAL A C 1
ATOM 2373 O O . VAL A 1 320 ? -7.388 -0.645 35.120 1.00 98.00 320 VAL A O 1
ATOM 2376 N N . THR A 1 321 ? -9.121 -2.065 34.973 1.00 98.19 321 THR A N 1
ATOM 2377 C CA . THR A 1 321 ? -8.366 -3.318 35.176 1.00 98.19 321 THR A CA 1
ATOM 2378 C C . THR A 1 321 ? -8.550 -4.349 34.062 1.00 98.19 321 THR A C 1
ATOM 2380 O O . THR A 1 321 ? -7.816 -5.336 34.032 1.00 98.19 321 THR A O 1
ATOM 2383 N N . SER A 1 322 ? -9.492 -4.140 33.134 1.00 98.62 322 SER A N 1
ATOM 2384 C CA . SER A 1 322 ? -9.739 -5.073 32.028 1.00 98.62 322 SER A CA 1
ATOM 2385 C C . SER A 1 322 ? -8.518 -5.251 31.128 1.00 98.62 322 SER A C 1
ATOM 2387 O O . SER A 1 322 ? -8.021 -4.289 30.543 1.00 98.62 322 SER A O 1
ATOM 2389 N N . THR A 1 323 ? -8.069 -6.494 30.961 1.00 98.62 323 THR A N 1
ATOM 2390 C CA . THR A 1 323 ? -6.978 -6.830 30.037 1.00 98.62 323 THR A CA 1
ATOM 2391 C C . THR A 1 323 ? -7.477 -7.053 28.611 1.00 98.62 323 THR A C 1
ATOM 2393 O O . THR A 1 323 ? -8.651 -7.365 28.389 1.00 98.62 323 THR A O 1
ATOM 2396 N N . ALA A 1 324 ? -6.583 -6.947 27.624 1.00 98.62 324 ALA A N 1
ATOM 2397 C CA . ALA A 1 324 ? -6.927 -7.189 26.221 1.00 98.62 324 ALA A CA 1
ATOM 2398 C C . ALA A 1 324 ? -7.547 -8.581 25.998 1.00 98.62 324 ALA A C 1
ATOM 2400 O O . ALA A 1 324 ? -8.525 -8.707 25.266 1.00 98.62 324 ALA A O 1
ATOM 2401 N N . ALA A 1 325 ? -7.049 -9.617 26.679 1.00 98.62 325 ALA A N 1
ATOM 2402 C CA . ALA A 1 325 ? -7.614 -10.966 26.618 1.00 98.62 325 ALA A CA 1
ATOM 2403 C C . ALA A 1 325 ? -9.043 -11.047 27.180 1.00 98.62 325 ALA A C 1
ATOM 2405 O O . ALA A 1 325 ? -9.883 -11.752 26.621 1.00 98.62 325 ALA A O 1
ATOM 2406 N N . GLN A 1 326 ? -9.338 -10.319 28.262 1.00 98.75 326 GLN A N 1
ATOM 2407 C CA . GLN A 1 326 ? -10.681 -10.270 28.848 1.00 98.75 326 GLN A CA 1
ATOM 2408 C C . GLN A 1 326 ? -11.665 -9.548 27.922 1.00 98.75 326 GLN A C 1
ATOM 2410 O O . GLN A 1 326 ? -12.758 -10.057 27.686 1.00 98.75 326 GLN A O 1
ATOM 2415 N N . VAL A 1 327 ? -11.260 -8.414 27.339 1.00 98.69 327 VAL A N 1
ATOM 2416 C CA . VAL A 1 327 ? -12.075 -7.659 26.370 1.00 98.69 327 VAL A CA 1
ATOM 2417 C C . VAL A 1 327 ? -12.333 -8.475 25.101 1.00 98.69 327 VAL A C 1
ATOM 2419 O O . VAL A 1 327 ? -13.468 -8.541 24.639 1.00 98.69 327 VAL A O 1
ATOM 2422 N N . VAL A 1 328 ? -11.317 -9.168 24.575 1.00 98.75 328 VAL A N 1
ATOM 2423 C CA . VAL A 1 328 ? -11.466 -10.111 23.452 1.00 98.75 328 VAL A CA 1
ATOM 2424 C C . VAL A 1 328 ? -12.438 -11.242 23.792 1.00 98.75 328 VAL A C 1
ATOM 2426 O O . VAL A 1 328 ? -13.259 -11.613 22.955 1.00 98.75 328 VAL A O 1
ATOM 2429 N N . GLY A 1 329 ? -12.372 -11.789 25.009 1.00 98.62 329 GLY A N 1
ATOM 2430 C CA . GLY A 1 329 ? -13.312 -12.807 25.480 1.00 98.62 329 GLY A CA 1
ATOM 2431 C C . GLY A 1 329 ? -14.754 -12.296 25.524 1.00 98.62 329 GLY A C 1
ATOM 2432 O O . GLY A 1 329 ? -15.640 -12.940 24.970 1.00 98.62 329 GLY A O 1
ATOM 2433 N N . ALA A 1 330 ? -14.972 -11.122 26.122 1.00 98.69 330 ALA A N 1
ATOM 2434 C CA . ALA A 1 330 ? -16.296 -10.521 26.272 1.00 98.69 330 ALA A CA 1
ATOM 2435 C C . ALA A 1 330 ? -16.917 -10.108 24.924 1.00 98.69 330 ALA A C 1
ATOM 2437 O O . ALA A 1 330 ? -18.065 -10.449 24.651 1.00 98.69 330 ALA A O 1
ATOM 2438 N N . LEU A 1 331 ? -16.148 -9.465 24.034 1.00 98.69 331 LEU A N 1
ATOM 2439 C CA . LEU A 1 331 ? -16.609 -9.105 22.686 1.00 98.69 331 LEU A CA 1
ATOM 2440 C C . LEU A 1 331 ? -17.040 -10.332 21.872 1.00 98.69 331 LEU A C 1
ATOM 2442 O O . LEU A 1 331 ? -18.088 -10.305 21.235 1.00 98.69 331 LEU A O 1
ATOM 2446 N N . ASN A 1 332 ? -16.265 -11.421 21.906 1.00 98.62 332 ASN A N 1
ATOM 2447 C CA . ASN A 1 332 ? -16.624 -12.648 21.189 1.00 98.62 332 ASN A CA 1
ATOM 2448 C C . ASN A 1 332 ? -17.817 -13.396 21.816 1.00 98.62 332 ASN A C 1
ATOM 2450 O O . ASN A 1 332 ? -18.459 -14.177 21.117 1.00 98.62 332 ASN A O 1
ATOM 2454 N N . ALA A 1 333 ? -18.099 -13.194 23.107 1.00 98.50 333 ALA A N 1
ATOM 2455 C CA . ALA A 1 333 ? -19.244 -13.798 23.786 1.00 98.50 333 ALA A CA 1
ATOM 2456 C C . ALA A 1 333 ? -20.549 -13.042 23.489 1.00 98.50 333 ALA A C 1
ATOM 2458 O O . ALA A 1 333 ? -21.515 -13.653 23.039 1.00 98.50 333 ALA A O 1
ATOM 2459 N N . GLU A 1 334 ? -20.554 -11.721 23.685 1.00 98.31 334 GLU A N 1
ATOM 2460 C CA . GLU A 1 334 ? -21.780 -10.907 23.658 1.00 98.31 334 GLU A CA 1
ATOM 2461 C C . GLU A 1 334 ? -22.041 -10.244 22.292 1.00 98.31 334 GLU A C 1
ATOM 2463 O O . GLU A 1 334 ? -23.190 -10.089 21.884 1.00 98.31 334 GLU A O 1
ATOM 2468 N N . ALA A 1 335 ? -20.986 -9.893 21.544 1.00 98.12 335 ALA A N 1
ATOM 2469 C CA . ALA A 1 335 ? -21.071 -9.265 20.217 1.00 98.12 335 ALA A CA 1
ATOM 2470 C C . ALA A 1 335 ? -20.639 -10.204 19.066 1.00 98.12 335 ALA A C 1
ATOM 2472 O O . ALA A 1 335 ? -20.504 -9.775 17.917 1.00 98.12 335 ALA A O 1
ATOM 2473 N N . GLY A 1 336 ? -20.462 -11.501 19.351 1.00 97.44 336 GLY A N 1
ATOM 2474 C CA . GLY A 1 336 ? -19.974 -12.522 18.410 1.00 97.44 336 GLY A CA 1
ATOM 2475 C C . GLY A 1 336 ? -20.871 -12.808 17.194 1.00 97.44 336 GLY A C 1
ATOM 2476 O O . GLY A 1 336 ? -20.499 -13.603 16.333 1.00 97.44 336 GLY A O 1
ATOM 2477 N N . SER A 1 337 ? -22.051 -12.186 17.109 1.00 97.38 337 SER A N 1
ATOM 2478 C CA . SER A 1 337 ? -22.928 -12.178 15.928 1.00 97.38 337 SER A CA 1
ATOM 2479 C C . SER A 1 337 ? -22.575 -11.089 14.907 1.00 97.38 337 SER A C 1
ATOM 2481 O O . SER A 1 337 ? -22.946 -11.219 13.741 1.00 97.38 337 SER A O 1
ATOM 2483 N N . LEU A 1 338 ? -21.862 -10.039 15.328 1.00 98.06 338 LEU A N 1
ATOM 2484 C CA . LEU A 1 338 ? -21.468 -8.890 14.504 1.00 98.06 338 LEU A CA 1
ATOM 2485 C C . LEU A 1 338 ? -19.964 -8.874 14.227 1.00 98.06 338 LEU A C 1
ATOM 2487 O O . LEU A 1 338 ? -19.541 -8.553 13.114 1.00 98.06 338 LEU A O 1
ATOM 2491 N N . VAL A 1 339 ? -19.157 -9.222 15.233 1.00 98.62 339 VAL A N 1
ATOM 2492 C CA . VAL A 1 339 ? -17.700 -9.061 15.210 1.00 98.62 339 VAL A CA 1
ATOM 2493 C C . VAL A 1 339 ? -16.950 -10.299 15.692 1.00 98.62 339 VAL A C 1
ATOM 2495 O O . VAL A 1 339 ? -17.470 -11.142 16.418 1.00 98.62 339 VAL A O 1
ATOM 2498 N N . LYS A 1 340 ? -15.673 -10.366 15.321 1.00 98.56 340 LYS A N 1
ATOM 2499 C CA . LYS A 1 340 ? -14.673 -11.283 15.853 1.00 98.56 340 LYS A CA 1
ATOM 2500 C C . LYS A 1 340 ? -13.512 -10.477 16.427 1.00 98.56 340 LYS A C 1
ATOM 2502 O O . LYS A 1 340 ? -12.766 -9.835 15.689 1.00 98.56 340 LYS A O 1
ATOM 2507 N N . ALA A 1 341 ? -13.333 -10.543 17.741 1.00 98.44 341 ALA A N 1
ATOM 2508 C CA . ALA A 1 341 ? -12.222 -9.898 18.434 1.00 98.44 341 ALA A CA 1
ATOM 2509 C C . ALA A 1 341 ? -11.018 -10.844 18.584 1.00 98.44 341 ALA A C 1
ATOM 2511 O O . ALA A 1 341 ? -11.177 -12.064 18.690 1.00 98.44 341 ALA A O 1
ATOM 2512 N N . TYR A 1 342 ? -9.804 -10.297 18.624 1.00 98.38 342 TYR A N 1
ATOM 2513 C CA . TYR A 1 342 ? -8.564 -11.059 18.802 1.00 98.38 342 TYR A CA 1
ATOM 2514 C C . TYR A 1 342 ? -7.450 -10.221 19.448 1.00 98.38 342 TYR A C 1
ATOM 2516 O O . TYR A 1 342 ? -7.422 -8.994 19.345 1.00 98.38 342 TYR A O 1
ATOM 2524 N N . THR A 1 343 ? -6.503 -10.884 20.117 1.00 97.94 343 THR A N 1
ATOM 2525 C CA . THR A 1 343 ? -5.305 -10.229 20.663 1.00 97.94 343 THR A CA 1
ATOM 2526 C C . THR A 1 343 ? -4.268 -9.990 19.567 1.00 97.94 343 THR A C 1
ATOM 2528 O O . THR A 1 343 ? -4.130 -10.769 18.616 1.00 97.94 343 THR A O 1
ATOM 2531 N N . TYR A 1 344 ? -3.519 -8.894 19.671 1.00 94.81 344 TYR A N 1
ATOM 2532 C CA . TYR A 1 344 ? -2.601 -8.490 18.609 1.00 94.81 344 TYR A CA 1
ATOM 2533 C C . TYR A 1 344 ? -1.449 -9.484 18.401 1.00 94.81 344 TYR A C 1
ATOM 2535 O O . TYR A 1 344 ? -0.747 -9.846 19.341 1.00 94.81 344 TYR A O 1
ATOM 2543 N N . ARG A 1 345 ? -1.240 -9.921 17.149 1.00 92.75 345 ARG A N 1
ATOM 2544 C CA . ARG A 1 345 ? -0.112 -10.775 16.707 1.00 92.75 345 ARG A CA 1
ATOM 2545 C C . ARG A 1 345 ? 0.135 -12.039 17.558 1.00 92.75 345 ARG A C 1
ATOM 2547 O O . ARG A 1 345 ? 1.264 -12.508 17.649 1.00 92.75 345 ARG A O 1
ATOM 2554 N N . GLY A 1 346 ? -0.912 -12.608 18.161 1.00 88.31 346 GLY A N 1
ATOM 2555 C CA . GLY A 1 346 ? -0.794 -13.797 19.017 1.00 88.31 346 GLY A CA 1
ATOM 2556 C C . GLY A 1 346 ? -0.234 -13.521 20.418 1.00 88.31 346 GLY A C 1
ATOM 2557 O O . GLY A 1 346 ? 0.135 -14.460 21.121 1.00 88.31 346 GLY A O 1
ATOM 2558 N N . ASN A 1 347 ? -0.177 -12.255 20.843 1.00 95.94 347 ASN A N 1
ATOM 2559 C CA . ASN A 1 347 ? 0.139 -11.883 22.219 1.00 95.94 347 ASN A CA 1
ATOM 2560 C C . ASN A 1 347 ? -0.902 -12.487 23.195 1.00 95.94 347 ASN A C 1
ATOM 2562 O O . ASN A 1 347 ? -2.094 -12.495 22.871 1.00 95.94 347 ASN A O 1
ATOM 2566 N N . PRO A 1 348 ? -0.510 -12.954 24.398 1.00 96.88 348 PRO A N 1
ATOM 2567 C CA . PRO A 1 348 ? -1.448 -13.431 25.418 1.00 96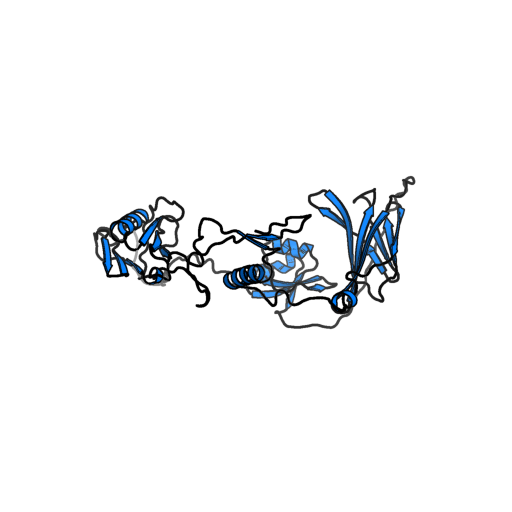.88 348 PRO A CA 1
ATOM 2568 C C . PRO A 1 348 ? -2.492 -12.410 25.906 1.00 96.88 348 PRO A C 1
ATOM 2570 O O . PRO A 1 348 ? -3.455 -12.822 26.542 1.00 96.88 348 PRO A O 1
ATOM 2573 N N . GLY A 1 349 ? -2.320 -11.108 25.646 1.00 97.31 349 GLY A N 1
ATOM 2574 C CA . GLY A 1 349 ? -3.301 -10.064 25.971 1.00 97.31 349 GLY A CA 1
ATOM 2575 C C . GLY A 1 349 ? -3.388 -9.718 27.461 1.00 97.31 349 GLY A C 1
ATOM 2576 O O . GLY A 1 349 ? -4.478 -9.459 27.971 1.00 97.31 349 GLY A O 1
ATOM 2577 N N . ALA A 1 350 ? -2.264 -9.777 28.180 1.00 97.56 350 ALA A N 1
ATOM 2578 C CA . ALA A 1 350 ? -2.211 -9.552 29.627 1.00 97.56 350 ALA A CA 1
ATOM 2579 C C . ALA A 1 350 ? -2.180 -8.065 30.038 1.00 97.56 350 ALA A C 1
ATOM 2581 O O . ALA A 1 350 ? -2.407 -7.763 31.209 1.00 97.56 350 ALA A O 1
ATOM 2582 N N . GLY A 1 351 ? -1.907 -7.147 29.107 1.00 97.81 351 GLY A N 1
ATOM 2583 C CA . GLY A 1 351 ? -1.900 -5.709 29.363 1.00 97.81 351 GLY A CA 1
ATOM 2584 C C . GLY A 1 351 ? -3.316 -5.155 29.530 1.00 97.81 351 GLY A C 1
ATOM 2585 O O . GLY A 1 351 ? -4.248 -5.591 28.848 1.00 97.81 351 GLY A O 1
ATOM 2586 N N . VAL A 1 352 ? -3.473 -4.187 30.435 1.00 98.19 352 VAL A N 1
ATOM 2587 C CA . VAL A 1 352 ? -4.733 -3.457 30.659 1.00 98.19 352 VAL A CA 1
ATOM 2588 C C . VAL A 1 352 ? -5.033 -2.574 29.447 1.00 98.19 352 VAL A C 1
ATOM 2590 O O . VAL A 1 352 ? -4.149 -1.857 28.979 1.00 98.19 352 VAL A O 1
ATOM 2593 N N . VAL A 1 353 ? -6.261 -2.623 28.926 1.00 97.94 353 VAL A N 1
ATOM 2594 C CA . VAL A 1 353 ? -6.651 -1.799 27.772 1.00 97.94 353 VAL A CA 1
ATOM 2595 C C . VAL A 1 353 ? -6.851 -0.338 28.176 1.00 97.94 353 VAL A C 1
ATOM 2597 O O . VAL A 1 353 ? -7.314 -0.035 29.276 1.00 97.94 353 VAL A O 1
ATOM 2600 N N . ALA A 1 354 ? -6.563 0.579 27.256 1.00 96.88 354 ALA A N 1
ATOM 2601 C CA . ALA A 1 354 ? -6.988 1.968 27.386 1.00 96.88 354 ALA A CA 1
ATOM 2602 C C . ALA A 1 354 ? -8.446 2.128 26.930 1.00 96.88 354 ALA A C 1
ATOM 2604 O O . ALA A 1 354 ? -8.877 1.474 25.977 1.00 96.88 354 ALA A O 1
ATOM 2605 N N . ALA A 1 355 ? -9.179 3.045 27.564 1.00 97.50 355 ALA A N 1
ATOM 2606 C CA . ALA A 1 355 ? -10.474 3.485 27.060 1.00 97.50 355 ALA A CA 1
ATOM 2607 C C . ALA A 1 355 ? -10.326 4.174 25.688 1.00 97.50 355 ALA A C 1
ATOM 2609 O O . ALA A 1 355 ? -9.334 4.859 25.422 1.00 97.50 355 ALA A O 1
ATOM 2610 N N . ALA A 1 356 ? -11.320 3.999 24.821 1.00 97.81 356 ALA A N 1
ATOM 2611 C CA . ALA A 1 356 ? -11.358 4.514 23.461 1.00 97.81 356 ALA A CA 1
ATOM 2612 C C . ALA A 1 356 ? -12.796 4.906 23.074 1.00 97.81 356 ALA A C 1
ATOM 2614 O O . ALA A 1 356 ? -13.727 4.161 23.388 1.00 97.81 356 ALA A O 1
ATOM 2615 N N . PRO A 1 357 ? -12.991 6.046 22.384 1.00 97.75 357 PRO A N 1
ATOM 2616 C CA . PRO A 1 357 ? -14.315 6.497 21.959 1.00 97.75 357 PRO A CA 1
ATOM 2617 C C . PRO A 1 357 ? -14.931 5.549 20.912 1.00 97.75 357 PRO A C 1
ATOM 2619 O O . PRO A 1 357 ? -14.196 4.766 20.297 1.00 97.75 357 PRO A O 1
ATOM 2622 N N . PRO A 1 358 ? -16.250 5.658 20.647 1.00 98.00 358 PRO A N 1
ATOM 2623 C CA . PRO A 1 358 ? -16.908 4.909 19.581 1.00 98.00 358 PRO A CA 1
ATOM 2624 C C . PRO A 1 358 ? -16.161 5.063 18.254 1.00 98.00 358 PRO A C 1
ATOM 2626 O O . PRO A 1 358 ? -16.014 6.166 17.724 1.00 98.00 358 PRO A O 1
ATOM 2629 N N . THR A 1 359 ? -15.655 3.946 17.743 1.00 98.56 359 THR A N 1
ATOM 2630 C CA . THR A 1 359 ? -14.820 3.884 16.545 1.00 98.56 359 THR A CA 1
ATOM 2631 C C . THR A 1 359 ? -15.509 2.998 15.520 1.00 98.56 359 THR A C 1
ATOM 2633 O O . THR A 1 359 ? -15.732 1.817 15.785 1.00 98.56 359 THR A O 1
ATOM 2636 N N . LEU A 1 360 ? -15.854 3.562 14.358 1.00 98.25 360 LEU A N 1
ATOM 2637 C CA . LEU A 1 360 ? -16.367 2.785 13.229 1.00 98.25 360 LEU A CA 1
ATOM 2638 C C . LEU A 1 360 ? -15.285 1.833 12.713 1.00 98.25 360 LEU A C 1
ATOM 2640 O O . LEU A 1 360 ? -14.128 2.227 12.532 1.00 98.25 360 LEU A O 1
ATOM 2644 N N . LEU A 1 361 ? -15.673 0.589 12.452 1.00 98.50 361 LEU A N 1
ATOM 2645 C CA . LEU A 1 361 ? -14.843 -0.371 11.740 1.00 98.50 361 LEU A CA 1
ATOM 2646 C C . LEU A 1 361 ? -14.735 0.059 10.270 1.00 98.50 361 LEU A C 1
ATOM 2648 O O . LEU A 1 361 ? -15.637 0.680 9.711 1.00 98.50 361 LEU A O 1
ATOM 2652 N N . SER A 1 362 ? -13.618 -0.263 9.615 1.00 97.94 362 SER A N 1
ATOM 2653 C CA . SER A 1 362 ? -13.440 0.085 8.203 1.00 97.94 362 SER A CA 1
ATOM 2654 C C . SER A 1 362 ? -12.697 -0.983 7.405 1.00 97.94 362 SER A C 1
ATOM 2656 O O . SER A 1 362 ? -11.651 -1.498 7.807 1.00 97.94 362 SER A O 1
ATOM 2658 N N . ASP A 1 363 ? -13.228 -1.309 6.229 1.00 96.06 363 ASP A N 1
ATOM 2659 C CA . ASP A 1 363 ? -12.571 -2.149 5.224 1.00 96.06 363 ASP A CA 1
ATOM 2660 C C . ASP A 1 363 ? -11.425 -1.424 4.499 1.00 96.06 363 ASP A C 1
ATOM 2662 O O . ASP A 1 363 ? -10.667 -2.055 3.767 1.00 96.06 363 ASP A O 1
ATOM 2666 N N . HIS A 1 364 ? -11.258 -0.116 4.734 1.00 95.69 364 HIS A N 1
ATOM 2667 C CA . HIS A 1 364 ? -10.282 0.767 4.084 1.00 95.69 364 HIS A CA 1
ATOM 2668 C C . HIS A 1 364 ? -10.250 0.620 2.545 1.00 95.69 364 HIS A C 1
ATOM 2670 O O . HIS A 1 364 ? -9.212 0.847 1.922 1.00 95.69 364 HIS A O 1
ATOM 2676 N N . LEU A 1 365 ? -11.370 0.232 1.920 1.00 92.19 365 LEU A N 1
ATOM 2677 C CA . LEU A 1 365 ? -11.473 0.040 0.474 1.00 92.19 365 LEU A CA 1
ATOM 2678 C C . LEU A 1 365 ? -12.176 1.232 -0.179 1.00 92.19 365 LEU A C 1
ATOM 2680 O O . LEU A 1 365 ? -13.386 1.412 -0.037 1.00 92.19 365 LEU A O 1
ATOM 2684 N N . ALA A 1 366 ? -11.418 2.009 -0.951 1.00 88.94 366 ALA A N 1
ATOM 2685 C CA . ALA A 1 366 ? -11.858 3.259 -1.577 1.00 88.94 366 ALA A CA 1
ATOM 2686 C C . ALA A 1 366 ? -11.934 3.185 -3.118 1.00 88.94 366 ALA A C 1
ATOM 2688 O O . ALA A 1 366 ? -11.646 4.165 -3.803 1.00 88.94 366 ALA A O 1
ATOM 2689 N N . ALA A 1 367 ? -12.286 2.026 -3.685 1.00 83.81 367 ALA A N 1
ATOM 2690 C CA . ALA A 1 367 ? -12.472 1.915 -5.133 1.00 83.81 367 ALA A CA 1
ATOM 2691 C C . ALA A 1 367 ? -13.730 2.666 -5.626 1.00 83.81 367 ALA A C 1
ATOM 2693 O O . ALA A 1 367 ? -14.728 2.712 -4.895 1.00 83.81 367 ALA A O 1
ATOM 2694 N N . PRO A 1 368 ? -13.711 3.204 -6.864 1.00 85.25 368 PRO A N 1
ATOM 2695 C CA . PRO A 1 368 ? -14.887 3.779 -7.516 1.00 85.25 368 PRO A CA 1
ATOM 2696 C C . PRO A 1 368 ? -16.044 2.780 -7.654 1.00 85.25 368 PRO A C 1
ATOM 2698 O O . PRO A 1 368 ? -15.835 1.568 -7.669 1.00 85.25 368 PRO A O 1
ATOM 2701 N N . ALA A 1 369 ? -17.267 3.293 -7.814 1.00 83.44 369 ALA A N 1
ATOM 2702 C CA . ALA A 1 369 ? -18.491 2.484 -7.861 1.00 83.44 369 ALA A CA 1
ATOM 2703 C C . ALA A 1 369 ? -18.566 1.496 -9.046 1.00 83.44 369 ALA A C 1
ATOM 2705 O O . ALA A 1 369 ? -19.317 0.528 -8.984 1.00 83.44 369 ALA A O 1
ATOM 2706 N N . GLU A 1 370 ? -17.790 1.722 -10.110 1.00 81.69 370 GLU A N 1
ATOM 2707 C CA . GLU A 1 370 ? -17.648 0.804 -11.253 1.00 81.69 370 GLU A CA 1
ATOM 2708 C C . GLU A 1 370 ? -16.840 -0.470 -10.934 1.00 81.69 370 GLU A C 1
ATOM 2710 O O . GLU A 1 370 ? -16.908 -1.452 -11.673 1.00 81.69 370 GLU A O 1
ATOM 2715 N N . ILE A 1 371 ? -16.079 -0.485 -9.834 1.00 85.75 371 ILE A N 1
ATOM 2716 C CA . ILE A 1 371 ? -15.307 -1.652 -9.409 1.00 85.75 371 ILE A CA 1
ATOM 2717 C C . ILE A 1 371 ? -16.204 -2.556 -8.562 1.00 85.75 371 ILE A C 1
ATOM 2719 O O . ILE A 1 371 ? -16.514 -2.247 -7.410 1.00 85.75 371 ILE A O 1
ATOM 2723 N N . SER A 1 372 ? -16.600 -3.699 -9.129 1.00 85.06 372 SER A N 1
ATOM 2724 C CA . SER A 1 372 ? -17.383 -4.697 -8.396 1.00 85.06 372 SER A CA 1
ATOM 2725 C C . SER A 1 372 ? -16.637 -5.190 -7.150 1.00 85.06 372 SER A C 1
ATOM 2727 O O . SER A 1 372 ? -15.453 -5.540 -7.192 1.00 85.06 372 SER A O 1
ATOM 2729 N N . ARG A 1 373 ? -17.373 -5.246 -6.037 1.00 87.25 373 ARG A N 1
ATOM 2730 C CA . ARG A 1 373 ? -16.931 -5.828 -4.764 1.00 87.25 373 ARG A CA 1
ATOM 2731 C C . ARG A 1 373 ? -17.303 -7.310 -4.629 1.00 87.25 373 ARG A C 1
ATOM 2733 O O . ARG A 1 373 ? -16.959 -7.932 -3.627 1.00 87.25 373 ARG A O 1
ATOM 2740 N N . ASP A 1 374 ? -17.958 -7.891 -5.637 1.00 84.38 374 ASP A N 1
ATOM 2741 C CA . ASP A 1 374 ? -18.315 -9.309 -5.659 1.00 84.38 374 ASP A CA 1
ATOM 2742 C C . ASP A 1 374 ? -17.073 -10.217 -5.694 1.00 84.38 374 ASP A C 1
ATOM 2744 O O . ASP A 1 374 ? -16.028 -9.842 -6.236 1.00 84.38 374 ASP A O 1
ATOM 2748 N N . PRO A 1 375 ? -17.178 -11.467 -5.202 1.00 85.19 375 PRO A N 1
ATOM 2749 C CA . PRO A 1 375 ? -16.108 -12.446 -5.348 1.00 85.19 375 PRO A CA 1
ATOM 2750 C C . PRO A 1 375 ? -15.782 -12.706 -6.825 1.00 85.19 375 PRO A C 1
ATOM 2752 O O . PRO A 1 375 ? -16.617 -13.211 -7.579 1.00 85.19 375 PRO A O 1
ATOM 2755 N N . SER A 1 376 ? -14.565 -12.398 -7.262 1.00 75.19 376 SER A N 1
ATOM 2756 C CA . SER A 1 376 ? -14.145 -12.583 -8.655 1.00 75.19 376 SER A CA 1
ATOM 2757 C C . SER A 1 376 ? -13.646 -14.010 -8.921 1.00 75.19 376 SER A C 1
ATOM 2759 O O . SER A 1 376 ? -13.272 -14.748 -8.009 1.00 75.19 376 SER A O 1
ATOM 2761 N N . ARG A 1 377 ? -13.633 -14.439 -10.189 1.00 70.12 377 ARG A N 1
ATOM 2762 C CA . ARG A 1 377 ? -12.872 -15.625 -10.618 1.00 70.12 377 ARG A CA 1
ATOM 2763 C C . ARG A 1 377 ? -11.489 -15.167 -11.075 1.00 70.12 377 ARG A C 1
ATOM 2765 O O . ARG A 1 377 ? -11.283 -14.921 -12.258 1.00 70.12 377 ARG A O 1
ATOM 2772 N N . SER A 1 378 ? -10.546 -15.019 -10.146 1.00 48.12 378 SER A N 1
ATOM 2773 C CA . SER A 1 378 ? -9.150 -14.774 -10.530 1.00 48.12 378 SER A CA 1
ATOM 2774 C C . SER A 1 378 ? -8.581 -15.972 -11.287 1.00 48.12 378 SER A C 1
ATOM 2776 O O . SER A 1 378 ? -8.768 -17.103 -10.839 1.00 48.12 378 SER A O 1
ATOM 2778 N N . GLY A 1 379 ? -7.829 -15.722 -12.359 1.00 49.47 379 GLY A N 1
ATOM 2779 C CA . GLY A 1 379 ? -7.102 -16.768 -13.085 1.00 49.47 379 GLY A CA 1
ATOM 2780 C C . GLY A 1 379 ? -7.837 -17.364 -14.286 1.00 49.47 379 GLY A C 1
ATOM 2781 O O . GLY A 1 379 ? -7.684 -18.552 -14.550 1.00 49.47 379 GLY A O 1
ATOM 2782 N N . ARG A 1 380 ? -8.603 -16.561 -15.041 1.00 51.53 380 ARG A N 1
ATOM 2783 C CA . ARG A 1 380 ? -8.935 -16.911 -16.433 1.00 51.53 380 ARG A CA 1
ATOM 2784 C C . ARG A 1 380 ? -7.653 -16.880 -17.277 1.00 51.53 380 ARG A C 1
ATOM 2786 O O . ARG A 1 380 ? -7.323 -15.860 -17.871 1.00 51.53 380 ARG A O 1
ATOM 2793 N N . CYS A 1 381 ? -6.912 -17.987 -17.280 1.00 41.88 381 CYS A N 1
ATOM 2794 C CA . CYS A 1 381 ? -5.703 -18.137 -18.088 1.00 41.88 381 CYS A CA 1
ATOM 2795 C C . CYS A 1 381 ? -6.084 -18.158 -19.569 1.00 41.88 381 CYS A C 1
ATOM 2797 O O . CYS A 1 381 ? -6.855 -19.028 -19.979 1.00 41.88 381 CYS A O 1
ATOM 2799 N N . ALA A 1 382 ? -5.509 -17.248 -20.356 1.00 43.72 382 ALA A N 1
ATOM 2800 C CA . ALA A 1 382 ? -5.581 -17.292 -21.810 1.00 43.72 382 ALA A CA 1
ATOM 2801 C C . ALA A 1 382 ? -4.476 -18.212 -22.348 1.00 43.72 382 ALA A C 1
ATOM 2803 O O . ALA A 1 382 ? -3.284 -17.964 -22.155 1.00 43.72 382 ALA A O 1
ATOM 2804 N N . SER A 1 383 ? -4.877 -19.292 -23.014 1.00 43.44 383 SER A N 1
ATOM 2805 C CA . SER A 1 383 ? -3.969 -20.233 -23.676 1.00 43.44 383 SER A CA 1
ATOM 2806 C C . SER A 1 383 ? -3.966 -19.957 -25.179 1.00 43.44 383 SER A C 1
ATOM 2808 O O . SER A 1 383 ? -4.999 -20.097 -25.833 1.00 43.44 383 SER A O 1
ATOM 2810 N N . ALA A 1 384 ? -2.813 -19.550 -25.722 1.00 43.31 384 ALA A N 1
ATOM 2811 C CA . ALA A 1 384 ? -2.637 -19.346 -27.157 1.00 43.31 384 ALA A CA 1
ATOM 2812 C C . ALA A 1 384 ? -2.145 -20.639 -27.821 1.00 43.31 384 ALA A C 1
ATOM 2814 O O . ALA A 1 384 ? -0.984 -21.030 -27.657 1.00 43.31 384 ALA A O 1
ATOM 2815 N N . THR A 1 385 ? -3.018 -21.304 -28.582 1.00 41.38 385 THR A N 1
ATOM 2816 C CA . THR A 1 385 ? -2.667 -22.548 -29.286 1.00 41.38 385 THR A CA 1
ATOM 2817 C C . THR A 1 385 ? -2.297 -22.255 -30.736 1.00 41.38 385 THR A C 1
ATOM 2819 O O . THR A 1 385 ? -3.149 -22.238 -31.618 1.00 41.38 385 THR A O 1
ATOM 2822 N N . THR A 1 386 ? -1.001 -22.087 -31.007 1.00 43.16 386 THR A N 1
ATOM 2823 C CA . THR A 1 386 ? -0.459 -22.252 -32.366 1.00 43.16 386 THR A CA 1
ATOM 2824 C C . THR A 1 386 ? 0.292 -23.577 -32.466 1.00 43.16 386 THR A C 1
ATOM 2826 O O . THR A 1 386 ? 0.848 -24.065 -31.482 1.00 43.16 386 THR A O 1
ATOM 2829 N N . ALA A 1 387 ? 0.316 -24.174 -33.661 1.00 40.53 387 ALA A N 1
ATOM 2830 C CA . ALA A 1 387 ? 0.721 -25.566 -33.900 1.00 40.53 387 ALA A CA 1
ATOM 2831 C C . ALA A 1 387 ? 2.206 -25.919 -33.621 1.00 40.53 387 ALA A C 1
ATOM 2833 O O . ALA A 1 387 ? 2.640 -27.015 -33.974 1.00 40.53 387 ALA A O 1
ATOM 2834 N N . THR A 1 388 ? 2.977 -25.028 -32.985 1.00 41.12 388 THR A N 1
ATOM 2835 C CA . THR A 1 388 ? 4.401 -25.245 -32.667 1.00 41.12 388 THR A CA 1
ATOM 2836 C C . THR A 1 388 ? 4.834 -24.708 -31.290 1.00 41.12 388 THR A C 1
ATOM 2838 O O . THR A 1 388 ? 5.914 -25.070 -30.832 1.00 41.12 388 THR A O 1
ATOM 2841 N N . ALA A 1 389 ? 4.031 -23.892 -30.589 1.00 36.62 389 ALA A N 1
ATOM 2842 C CA . ALA A 1 389 ? 4.345 -23.451 -29.223 1.00 36.62 389 ALA A CA 1
ATOM 2843 C C . ALA A 1 389 ? 3.087 -23.029 -28.446 1.00 36.62 389 ALA A C 1
ATOM 2845 O O . ALA A 1 389 ? 2.367 -22.125 -28.865 1.00 36.62 389 ALA A O 1
ATOM 2846 N N . ALA A 1 390 ? 2.864 -23.641 -27.280 1.00 32.69 390 ALA A N 1
ATOM 2847 C CA . ALA A 1 390 ? 1.877 -23.176 -26.310 1.00 32.69 390 ALA A CA 1
ATOM 2848 C C . ALA A 1 390 ? 2.563 -22.247 -25.299 1.00 32.69 390 ALA A C 1
ATOM 2850 O O . ALA A 1 390 ? 3.358 -22.703 -24.474 1.00 32.69 390 ALA A O 1
ATOM 2851 N N . VAL A 1 391 ? 2.248 -20.953 -25.350 1.00 33.47 391 VAL A N 1
ATOM 2852 C CA . VAL A 1 391 ? 2.652 -19.990 -24.317 1.00 33.47 391 VAL A CA 1
ATOM 2853 C C . VAL A 1 391 ? 1.497 -19.853 -23.330 1.00 33.47 391 VAL A C 1
ATOM 2855 O O . VAL A 1 391 ? 0.396 -19.460 -23.707 1.00 33.47 391 VAL A O 1
ATOM 2858 N N . ARG A 1 392 ? 1.747 -20.190 -22.061 1.00 34.16 392 ARG A N 1
ATOM 2859 C CA . ARG A 1 392 ? 0.829 -19.907 -20.951 1.00 34.16 392 ARG A CA 1
ATOM 2860 C C . ARG A 1 392 ? 1.288 -18.642 -20.240 1.00 34.16 392 ARG A C 1
ATOM 2862 O O . ARG A 1 392 ? 2.375 -18.640 -19.666 1.00 34.16 392 ARG A O 1
ATOM 2869 N N . ALA A 1 393 ? 0.446 -17.616 -20.247 1.00 35.25 393 ALA A N 1
ATOM 2870 C CA . ALA A 1 393 ? 0.521 -16.511 -19.300 1.00 35.25 393 ALA A CA 1
ATOM 2871 C C . ALA A 1 393 ? -0.550 -16.735 -18.217 1.00 35.25 393 ALA A C 1
ATOM 2873 O O . ALA A 1 393 ? -1.691 -17.074 -18.544 1.00 35.25 393 ALA A O 1
ATOM 2874 N N . CYS A 1 394 ? -0.157 -16.588 -16.951 1.00 39.59 394 CYS A N 1
ATOM 2875 C CA . CYS A 1 394 ? -1.008 -16.719 -15.766 1.00 39.59 394 CYS A CA 1
ATOM 2876 C C . CYS A 1 394 ? -1.018 -15.396 -14.997 1.00 39.59 394 CYS A C 1
ATOM 2878 O O . CYS A 1 394 ? 0.076 -14.790 -14.922 1.00 39.59 394 CYS A O 1
#